Protein AF-A0A5C6B7A4-F1 (afdb_monomer_lite)

Secondary structure (DSSP, 8-state):
-THHHHHS-B--------GGGHHHHHHHHHHHHHHHHHHHHHHHHTT---TTHHHHHHHHHHHHHHHHHHHHHT---HHHHHHHHHHHHHHHHHHHHHHHHHHHSPTT-TT-GGGHHHHHHHHHHH-----TTS--TTTT-TT------PPPPHHHHHHHHHHHHHHHHHHHHHHHHHHHHHHTS-EETTTTEEPEEEEEEE-TTHHHHHHHHHHTT-HHHHHHHHHHTB-S-GGG-EEEEEEE---SSS-GGGS-EEEEEE---SSHHHHHHHTT-S-SSSSEEEPHHHHHHTGGG-HHHHHHHHHH-GGGGGS--TTTGGGTS------S--S---EEEEPPTTTTTSSS-HHHHHHHHHHHHHHHHHHHHHHHHHHHHHHHHHTT--HHHHHHHHHHHHHHHHHHHHHHHHHTTHHHHHHHHHHHHHHHHT-SS-SS-TT-TT-EEEEEE-GGGTTS--S---SEEEEEEEEGGGTEEEEEESSEEEEEEGGGEEEEEEEEEEETTEEEEEEEEEEEEEEETTEEEEEEEEE---SS----HHHHHHHHHHHHHHHHHHHH-

Structure (mmCIF, N/CA/C/O backbone):
data_AF-A0A5C6B7A4-F1
#
_entry.id   AF-A0A5C6B7A4-F1
#
loop_
_atom_site.group_PDB
_atom_site.id
_atom_site.type_symbol
_atom_site.label_atom_id
_atom_site.label_alt_id
_atom_site.label_comp_id
_atom_site.label_asym_id
_atom_site.label_entity_id
_atom_site.label_seq_id
_atom_site.pdbx_PDB_ins_code
_atom_site.Cartn_x
_atom_site.Cartn_y
_atom_site.Cartn_z
_atom_site.occupancy
_atom_site.B_iso_or_equiv
_atom_site.auth_seq_id
_atom_site.auth_comp_id
_atom_site.auth_asym_id
_atom_site.auth_atom_id
_atom_site.pdbx_PDB_model_num
ATOM 1 N N . MET A 1 1 ? -28.820 -23.011 -11.885 1.00 56.06 1 MET A N 1
ATOM 2 C CA . MET A 1 1 ? -28.653 -21.822 -11.008 1.00 56.06 1 MET A CA 1
ATOM 3 C C . MET A 1 1 ? -27.446 -20.957 -11.369 1.00 56.06 1 MET A C 1
ATOM 5 O O . MET A 1 1 ? -27.567 -19.750 -11.242 1.00 56.06 1 MET A O 1
ATOM 9 N N . SER A 1 2 ? -26.333 -21.497 -11.894 1.00 62.22 2 SER A N 1
ATOM 10 C CA . SER A 1 2 ? -25.233 -20.672 -12.444 1.00 62.22 2 SER A CA 1
ATOM 11 C C . SER A 1 2 ? -25.648 -19.728 -13.583 1.00 62.22 2 SER A C 1
ATOM 13 O O . SER A 1 2 ? -24.937 -18.764 -13.862 1.00 62.22 2 SER A O 1
ATOM 15 N N . ASP A 1 3 ? -26.787 -19.996 -14.226 1.00 75.12 3 ASP A N 1
ATOM 16 C CA . ASP A 1 3 ? -27.203 -19.317 -15.455 1.00 75.12 3 ASP A CA 1
ATOM 17 C C . ASP A 1 3 ? -27.791 -17.917 -15.215 1.00 75.12 3 ASP A C 1
ATOM 19 O O . ASP A 1 3 ? -27.624 -17.050 -16.067 1.00 75.12 3 ASP A O 1
ATOM 23 N N . LEU A 1 4 ? -28.365 -17.637 -14.034 1.00 78.94 4 LEU A N 1
ATOM 24 C CA . LEU A 1 4 ? -28.939 -16.315 -13.717 1.00 78.94 4 LEU A CA 1
ATOM 25 C C . LEU A 1 4 ? -27.872 -15.213 -13.597 1.00 78.94 4 LEU A C 1
ATOM 27 O O . LEU A 1 4 ? -28.093 -14.077 -14.002 1.00 78.94 4 LEU A O 1
ATOM 31 N N . LEU A 1 5 ? -26.677 -15.527 -13.084 1.00 77.31 5 LEU A N 1
ATOM 32 C CA . LEU A 1 5 ? -25.551 -14.582 -13.123 1.00 77.31 5 LEU A CA 1
ATOM 33 C C . LEU A 1 5 ? -24.827 -14.548 -14.461 1.00 77.31 5 LEU A C 1
ATOM 35 O O . LEU A 1 5 ? -24.086 -13.598 -14.731 1.00 77.31 5 LEU A O 1
ATOM 39 N N . ALA A 1 6 ? -24.954 -15.607 -15.257 1.00 80.62 6 ALA A N 1
ATOM 40 C CA . ALA A 1 6 ? -24.414 -15.617 -16.605 1.00 80.62 6 ALA A CA 1
ATOM 41 C C . ALA A 1 6 ? -25.237 -14.706 -17.528 1.00 80.62 6 ALA A C 1
ATOM 43 O O . ALA A 1 6 ? -24.660 -14.121 -18.441 1.00 80.62 6 ALA A O 1
ATOM 44 N N . SER A 1 7 ? -26.539 -14.537 -17.257 1.00 86.81 7 SER A N 1
ATOM 45 C CA . SER A 1 7 ? -27.418 -13.626 -17.998 1.00 86.81 7 SER A CA 1
ATOM 46 C C . SER A 1 7 ? -27.309 -12.162 -17.571 1.00 86.81 7 SER A C 1
ATOM 48 O O . SER A 1 7 ? -27.695 -11.288 -18.343 1.00 86.81 7 SER A O 1
ATOM 50 N N . ARG A 1 8 ? -26.786 -11.860 -16.372 1.00 89.94 8 ARG A N 1
ATOM 51 C CA . ARG A 1 8 ? -26.574 -10.466 -15.956 1.00 89.94 8 ARG A CA 1
ATOM 52 C C . ARG A 1 8 ? -25.498 -9.799 -16.802 1.00 89.94 8 ARG A C 1
ATOM 54 O O . ARG A 1 8 ? -24.408 -10.342 -17.005 1.00 89.94 8 ARG A O 1
ATOM 61 N N . GLU A 1 9 ? -25.794 -8.580 -17.237 1.00 93.25 9 GLU A N 1
ATOM 62 C CA . GLU A 1 9 ? -24.850 -7.763 -17.984 1.00 93.25 9 GLU A CA 1
ATOM 63 C C . GLU A 1 9 ? -23.621 -7.460 -17.116 1.00 93.25 9 GLU A C 1
ATOM 65 O O . GLU A 1 9 ? -23.722 -7.021 -15.966 1.00 93.25 9 GLU A O 1
ATOM 70 N N . ARG A 1 10 ? -22.436 -7.724 -17.665 1.00 93.94 10 ARG A N 1
ATOM 71 C CA . ARG A 1 10 ? -21.161 -7.357 -17.047 1.00 93.94 10 ARG A CA 1
ATOM 72 C C . ARG A 1 10 ? -20.566 -6.208 -17.817 1.00 93.94 10 ARG A C 1
ATOM 74 O O . ARG A 1 10 ? -20.638 -6.200 -19.047 1.00 93.94 10 ARG A O 1
ATOM 81 N N . TYR A 1 11 ? -19.904 -5.299 -17.111 1.00 93.88 11 TYR A N 1
ATOM 82 C CA . TYR A 1 11 ? -19.150 -4.264 -17.795 1.00 93.88 11 TYR A CA 1
ATOM 83 C C . TYR A 1 11 ? -18.122 -4.909 -18.729 1.00 93.88 11 TYR A C 1
ATOM 85 O O . TYR A 1 11 ? -17.228 -5.654 -18.315 1.00 93.88 11 TYR A O 1
ATOM 93 N N . ARG A 1 12 ? -18.248 -4.596 -20.014 1.00 92.19 12 ARG A N 1
ATOM 94 C CA . ARG A 1 12 ? -17.248 -4.904 -21.023 1.00 92.19 12 ARG A CA 1
ATOM 95 C C . ARG A 1 12 ? -16.817 -3.572 -21.617 1.00 92.19 12 ARG A C 1
ATOM 97 O O . ARG A 1 12 ? -17.678 -2.853 -22.123 1.00 92.19 12 ARG A O 1
ATOM 104 N N . PRO A 1 13 ? -15.518 -3.220 -21.574 1.00 88.88 13 PRO A N 1
ATOM 105 C CA . PRO A 1 13 ? -15.065 -2.025 -22.262 1.00 88.88 13 PRO A CA 1
ATOM 106 C C . PRO A 1 13 ? -15.467 -2.152 -23.732 1.00 88.88 13 PRO A C 1
ATOM 108 O O . PRO A 1 13 ? -15.144 -3.145 -24.386 1.00 88.88 13 PRO A O 1
ATOM 111 N N . ASP A 1 14 ? -16.189 -1.155 -24.236 1.00 90.69 14 ASP A N 1
ATOM 112 C CA . ASP A 1 14 ? -16.755 -1.156 -25.590 1.00 90.69 14 ASP A CA 1
ATOM 113 C C . ASP A 1 14 ? -15.684 -1.143 -26.695 1.00 90.69 14 ASP A C 1
ATOM 115 O O . ASP A 1 14 ? -15.998 -1.214 -27.883 1.00 90.69 14 ASP A O 1
ATOM 119 N N . GLY A 1 15 ? -14.409 -1.027 -26.310 1.00 89.94 15 GLY A N 1
ATOM 120 C CA . GLY A 1 15 ? -13.274 -0.997 -27.212 1.00 89.94 15 GLY A CA 1
ATOM 121 C C . GLY A 1 15 ? -13.282 0.222 -28.127 1.00 89.94 15 GLY A C 1
ATOM 122 O O . GLY A 1 15 ? -12.551 0.229 -29.112 1.00 89.94 15 GLY A O 1
ATOM 123 N N . LYS A 1 16 ? -14.080 1.258 -27.859 1.00 91.31 16 LYS A N 1
ATOM 124 C CA . LYS A 1 16 ? -14.097 2.460 -28.694 1.00 91.31 16 LYS A CA 1
ATOM 125 C C . LYS A 1 16 ? -13.010 3.430 -28.236 1.00 91.31 16 LYS A C 1
ATOM 127 O O . LYS A 1 16 ? -12.733 3.588 -27.047 1.00 91.31 16 LYS A O 1
ATOM 132 N N . MET A 1 17 ? -12.416 4.116 -29.204 1.00 92.38 17 MET A N 1
ATOM 133 C CA . MET A 1 17 ? -11.424 5.167 -28.998 1.00 92.38 17 MET A CA 1
ATOM 134 C C . MET A 1 17 ? -11.840 6.377 -29.829 1.00 92.38 17 MET A C 1
ATOM 136 O O . MET A 1 17 ? -12.261 6.216 -30.973 1.00 92.38 17 MET A O 1
ATOM 140 N N . LYS A 1 18 ? -11.743 7.581 -29.259 1.00 93.31 18 LYS A N 1
ATOM 141 C CA . LYS A 1 18 ? -12.004 8.816 -30.003 1.00 93.31 18 LYS A CA 1
ATOM 142 C C . LYS A 1 18 ? -10.789 9.121 -30.875 1.00 93.31 18 LYS A C 1
ATOM 144 O O . LYS A 1 18 ? -9.767 9.563 -30.356 1.00 93.31 18 LYS A O 1
ATOM 149 N N . TRP A 1 19 ? -10.896 8.871 -32.178 1.00 94.88 19 TRP A N 1
ATOM 150 C CA . TRP A 1 19 ? -9.800 9.075 -33.133 1.00 94.88 19 TRP A CA 1
ATOM 151 C C . TRP A 1 19 ? -9.256 10.509 -33.123 1.00 94.88 19 TRP A C 1
ATOM 153 O O . TRP A 1 19 ? -8.051 10.696 -33.217 1.00 94.88 19 TRP A O 1
ATOM 163 N N . GLU A 1 20 ? -10.111 11.501 -32.870 1.00 96.19 20 GLU A N 1
ATOM 164 C CA . GLU A 1 20 ? -9.734 12.916 -32.714 1.00 96.19 20 GLU A CA 1
ATOM 165 C C . GLU A 1 20 ? -8.699 13.164 -31.604 1.00 96.19 20 GLU A C 1
ATOM 167 O O . GLU A 1 20 ? -7.892 14.083 -31.696 1.00 96.19 20 GLU A O 1
ATOM 172 N N . ARG A 1 21 ? -8.693 12.342 -30.545 1.00 94.75 21 ARG A N 1
ATOM 173 C CA . ARG A 1 21 ? -7.763 12.477 -29.409 1.00 94.75 21 ARG A CA 1
ATOM 174 C C . ARG A 1 21 ? -6.555 11.552 -29.511 1.00 94.75 21 ARG A C 1
ATOM 176 O O . ARG A 1 21 ? -5.689 11.583 -28.638 1.00 94.75 21 ARG A O 1
ATOM 183 N N . LEU A 1 22 ? -6.485 10.727 -30.556 1.00 95.81 22 LEU A N 1
ATOM 184 C CA . LEU A 1 22 ? -5.361 9.824 -30.770 1.00 95.81 22 LEU A CA 1
ATOM 185 C C . LEU A 1 22 ? -4.035 10.577 -30.984 1.00 95.81 22 LEU A C 1
ATOM 187 O O . LEU A 1 22 ? -3.057 10.168 -30.359 1.00 95.81 22 LEU A O 1
ATOM 191 N N . PRO A 1 23 ? -3.969 11.678 -31.765 1.00 96.69 23 PRO A N 1
ATOM 192 C CA . PRO A 1 23 ? -2.733 12.447 -31.904 1.00 96.69 23 PRO A CA 1
ATOM 193 C C . PRO A 1 23 ? -2.223 12.993 -30.568 1.00 96.69 23 PRO A C 1
ATOM 195 O O . PRO A 1 23 ? -1.026 12.941 -30.314 1.00 96.69 23 PRO A O 1
ATOM 198 N N . LEU A 1 24 ? -3.121 13.437 -29.680 1.00 94.94 24 LEU A N 1
ATOM 199 C CA . LEU A 1 24 ? -2.755 13.903 -28.339 1.00 94.94 24 LEU A CA 1
ATOM 200 C C . LEU A 1 24 ? -2.194 12.764 -27.476 1.00 94.94 24 LEU A C 1
ATOM 202 O O . LEU A 1 24 ? -1.185 12.946 -26.802 1.00 94.94 24 LEU A O 1
ATOM 206 N N . LEU A 1 25 ? -2.822 11.584 -27.509 1.00 96.19 25 LEU A N 1
ATOM 207 C CA . LEU A 1 25 ? -2.341 10.411 -26.778 1.00 96.19 25 LEU A CA 1
ATOM 208 C C . LEU A 1 25 ? -0.964 9.961 -27.287 1.00 96.19 25 LEU A C 1
ATOM 210 O O . LEU A 1 25 ? -0.039 9.812 -26.492 1.00 96.19 25 LEU A O 1
ATOM 214 N N . LEU A 1 26 ? -0.817 9.759 -28.600 1.00 97.50 26 LEU A N 1
ATOM 215 C CA . LEU A 1 26 ? 0.434 9.295 -29.203 1.00 97.50 26 LEU A CA 1
ATOM 216 C C . LEU A 1 26 ? 1.535 10.349 -29.084 1.00 97.50 26 LEU A C 1
ATOM 218 O O . LEU A 1 26 ? 2.596 10.050 -28.550 1.00 97.50 26 LEU A O 1
ATOM 222 N N . GLY A 1 27 ? 1.266 11.583 -29.509 1.00 95.50 27 GLY A N 1
ATOM 223 C CA . GLY A 1 27 ? 2.224 12.684 -29.454 1.00 95.50 27 GLY A CA 1
ATOM 224 C C . GLY A 1 27 ? 2.625 13.033 -28.024 1.00 95.50 27 GLY A C 1
ATOM 225 O O . GLY A 1 27 ? 3.812 13.123 -27.733 1.00 95.50 27 GLY A O 1
ATOM 226 N N . GLY A 1 28 ? 1.662 13.145 -27.104 1.00 91.62 28 GLY A N 1
ATOM 227 C CA . GLY A 1 28 ? 1.941 13.433 -25.696 1.00 91.62 28 GLY A CA 1
ATOM 228 C C . GLY A 1 28 ? 2.752 12.331 -25.015 1.00 91.62 28 GLY A C 1
ATOM 229 O O . GLY A 1 28 ? 3.693 12.625 -24.282 1.00 91.62 28 GLY A O 1
ATOM 230 N N . SER A 1 29 ? 2.434 11.060 -25.285 1.00 96.75 29 SER A N 1
ATOM 231 C CA . SER A 1 29 ? 3.182 9.935 -24.710 1.00 96.75 29 SER A CA 1
ATOM 232 C C . SER A 1 29 ? 4.594 9.811 -25.288 1.00 96.75 29 SER A C 1
ATOM 234 O O . SER A 1 29 ? 5.532 9.560 -24.533 1.00 96.75 29 SER A O 1
ATOM 236 N N . LEU A 1 30 ? 4.763 10.069 -26.589 1.00 97.56 30 LEU A N 1
ATOM 237 C CA . LEU A 1 30 ? 6.064 10.082 -27.254 1.00 97.56 30 LEU A CA 1
ATOM 238 C C . LEU A 1 30 ? 6.947 11.219 -26.738 1.00 97.56 30 LEU A C 1
ATOM 240 O O . LEU A 1 30 ? 8.101 10.982 -26.390 1.00 97.56 30 LEU A O 1
ATOM 244 N N . LEU A 1 31 ? 6.402 12.434 -26.632 1.00 91.06 31 LEU A N 1
ATOM 245 C CA . LEU A 1 31 ? 7.114 13.581 -26.065 1.00 91.06 31 LEU A CA 1
ATOM 246 C C . LEU A 1 31 ? 7.538 13.316 -24.618 1.00 91.06 31 LEU A C 1
ATOM 248 O O . LEU A 1 31 ? 8.674 13.610 -24.259 1.00 91.06 31 LEU A O 1
ATOM 252 N N . ALA A 1 32 ? 6.665 12.715 -23.805 1.00 90.56 32 ALA A N 1
ATOM 253 C CA . ALA A 1 32 ? 7.002 12.337 -22.436 1.00 90.56 32 ALA A CA 1
ATOM 254 C C . ALA A 1 32 ? 8.118 11.282 -22.382 1.00 90.56 32 ALA A C 1
ATOM 256 O O . ALA A 1 32 ? 9.040 11.419 -21.583 1.00 90.56 32 ALA A O 1
ATOM 257 N N . ALA A 1 33 ? 8.071 10.261 -23.243 1.00 96.50 33 ALA A N 1
ATOM 258 C CA . ALA A 1 33 ? 9.109 9.236 -23.321 1.00 96.50 33 ALA A CA 1
ATOM 259 C C . ALA A 1 33 ? 10.469 9.818 -23.743 1.00 96.50 33 ALA A C 1
ATOM 261 O O . ALA A 1 33 ? 11.478 9.532 -23.101 1.00 96.50 33 ALA A O 1
ATOM 262 N N . ILE A 1 34 ? 10.495 10.669 -24.776 1.00 95.81 34 ILE A N 1
ATOM 263 C CA . ILE A 1 34 ? 11.714 11.341 -25.257 1.00 95.81 34 ILE A CA 1
ATOM 264 C C . ILE A 1 34 ? 12.260 12.306 -24.198 1.00 95.81 34 ILE A C 1
ATOM 266 O O . ILE A 1 34 ? 13.453 12.284 -23.906 1.00 95.81 34 ILE A O 1
ATOM 270 N N . GLY A 1 35 ? 11.401 13.132 -23.596 1.00 87.69 35 GLY A N 1
ATOM 271 C CA . GLY A 1 35 ? 11.805 14.073 -22.551 1.00 87.69 35 GLY A CA 1
ATOM 272 C C . GLY A 1 35 ? 12.377 13.361 -21.327 1.00 87.69 35 GLY A C 1
ATOM 273 O O . GLY A 1 35 ? 13.398 13.778 -20.787 1.00 87.69 35 GLY A O 1
ATOM 274 N N . LEU A 1 36 ? 11.771 12.241 -20.929 1.00 91.12 36 LEU A N 1
ATOM 275 C CA . LEU A 1 36 ? 12.267 11.421 -19.830 1.00 91.12 36 LEU A CA 1
ATOM 276 C C . LEU A 1 36 ? 13.604 10.751 -20.172 1.00 91.12 36 LEU A C 1
ATOM 278 O O . LEU A 1 36 ? 14.511 10.772 -19.346 1.00 91.12 36 LEU A O 1
ATOM 282 N N . ALA A 1 37 ? 13.755 10.217 -21.388 1.00 96.62 37 ALA A N 1
ATOM 283 C CA . ALA A 1 37 ? 15.025 9.680 -21.876 1.00 96.62 37 ALA A CA 1
ATOM 284 C C . ALA A 1 37 ? 16.155 10.720 -21.815 1.00 96.62 37 ALA A C 1
ATOM 286 O O . ALA A 1 37 ? 17.249 10.416 -21.339 1.00 96.62 37 ALA A O 1
ATOM 287 N N . TRP A 1 38 ? 15.876 11.953 -22.246 1.00 94.12 38 TRP A N 1
ATOM 288 C CA . TRP A 1 38 ? 16.828 13.061 -22.195 1.00 94.12 38 TRP A CA 1
ATOM 289 C C . TRP A 1 38 ? 17.207 13.435 -20.754 1.00 94.12 38 TRP A C 1
ATOM 291 O O . TRP A 1 38 ? 18.393 13.506 -20.435 1.00 94.12 38 TRP A O 1
ATOM 301 N N . LEU A 1 39 ? 16.222 13.597 -19.861 1.00 84.44 39 LEU A N 1
ATOM 302 C CA . LEU A 1 39 ? 16.462 13.902 -18.442 1.00 84.44 39 LEU A CA 1
ATOM 303 C C . LEU A 1 39 ? 17.297 12.825 -17.745 1.00 84.44 39 LEU A C 1
ATOM 305 O O . LEU A 1 39 ? 18.132 13.126 -16.897 1.00 84.44 39 LEU A O 1
ATOM 309 N N . LEU A 1 40 ? 17.077 11.562 -18.095 1.00 92.94 40 LEU A N 1
ATOM 310 C CA . LEU A 1 40 ? 17.823 10.442 -17.537 1.00 92.94 40 LEU A CA 1
ATOM 311 C C . LEU A 1 40 ? 19.241 10.353 -18.071 1.00 92.94 40 LEU A C 1
ATOM 313 O O . LEU A 1 40 ? 20.138 10.020 -17.304 1.00 92.94 40 LEU A O 1
ATOM 317 N N . ASN A 1 41 ? 19.450 10.663 -19.350 1.00 95.12 41 ASN A N 1
ATOM 318 C CA . ASN A 1 41 ? 20.796 10.805 -19.886 1.00 95.12 41 ASN A CA 1
ATOM 319 C C . ASN A 1 41 ? 21.541 11.942 -19.172 1.00 95.12 41 ASN A C 1
ATOM 321 O O . ASN A 1 41 ? 22.674 11.754 -18.751 1.00 95.12 41 ASN A O 1
ATOM 325 N N . LEU A 1 42 ? 20.882 13.080 -18.935 1.00 86.44 42 LEU A N 1
ATOM 326 C CA . LEU A 1 42 ? 21.459 14.173 -18.152 1.00 86.44 42 LEU A CA 1
ATOM 327 C C . LEU A 1 42 ? 21.788 13.734 -16.715 1.00 86.44 42 LEU A C 1
ATOM 329 O O . LEU A 1 42 ? 22.861 14.042 -16.201 1.00 86.44 42 LEU A O 1
ATOM 333 N N . ALA A 1 43 ? 20.897 12.982 -16.062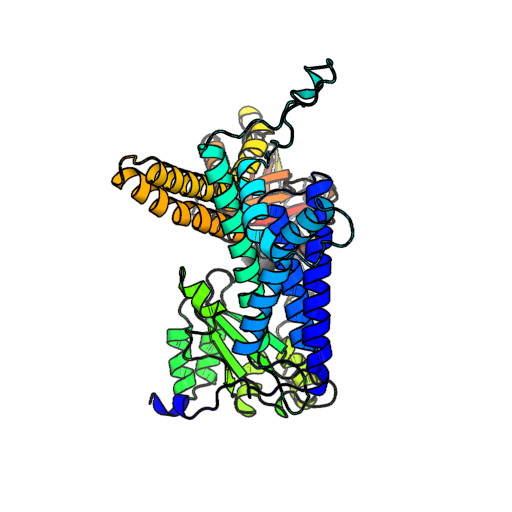 1.00 84.00 43 ALA A N 1
ATOM 334 C CA . ALA A 1 43 ? 21.160 12.418 -14.738 1.00 84.00 43 ALA A CA 1
ATOM 335 C C . ALA A 1 43 ? 22.353 11.446 -14.754 1.00 84.00 43 ALA A C 1
ATOM 337 O O . ALA A 1 43 ? 23.127 11.409 -13.803 1.00 84.00 43 ALA A O 1
ATOM 338 N N . LEU A 1 44 ? 22.521 10.681 -15.836 1.00 89.69 44 LEU A N 1
ATOM 339 C CA . LEU A 1 44 ? 23.654 9.780 -16.041 1.00 89.69 44 LEU A CA 1
ATOM 340 C C . LEU A 1 44 ? 24.967 10.547 -16.220 1.00 89.69 44 LEU A C 1
ATOM 342 O O . LEU A 1 44 ? 25.949 10.219 -15.564 1.00 89.69 44 LEU A O 1
ATOM 346 N N . GLU A 1 45 ? 24.974 11.598 -17.037 1.00 86.19 45 GLU A N 1
ATOM 347 C CA . GLU A 1 45 ? 26.149 12.448 -17.279 1.00 86.19 45 GLU A CA 1
ATOM 348 C C . GLU A 1 45 ? 26.575 13.254 -16.050 1.00 86.19 45 GLU A C 1
ATOM 350 O O . GLU A 1 45 ? 27.758 13.515 -15.853 1.00 86.19 45 GLU A O 1
ATOM 355 N N . THR A 1 46 ? 25.620 13.632 -15.203 1.00 78.69 46 THR A N 1
ATOM 356 C CA . THR A 1 46 ? 25.874 14.408 -13.979 1.00 78.69 46 THR A CA 1
ATOM 357 C C . THR A 1 46 ? 26.149 13.538 -12.749 1.00 78.69 46 THR A C 1
ATOM 359 O O . THR A 1 46 ? 26.339 14.079 -11.662 1.00 78.69 46 THR A O 1
ATOM 362 N N . GLY A 1 47 ? 26.160 12.207 -12.888 1.00 80.88 47 GLY A N 1
ATOM 363 C CA . GLY A 1 47 ? 26.420 11.276 -11.781 1.00 80.88 47 GLY A CA 1
ATOM 364 C C . GLY A 1 47 ? 25.249 11.079 -10.804 1.00 80.88 47 GLY A C 1
ATOM 365 O O . GLY A 1 47 ? 25.413 10.458 -9.758 1.00 80.88 47 GLY A O 1
ATOM 366 N N . TRP A 1 48 ? 24.047 11.560 -11.135 1.00 77.81 48 TRP A N 1
ATOM 367 C CA . TRP A 1 48 ? 22.821 11.420 -10.329 1.00 77.81 48 TRP A CA 1
ATOM 368 C C . TRP A 1 48 ? 21.989 10.175 -10.685 1.00 77.81 48 TRP A C 1
ATOM 370 O O . TRP A 1 48 ? 20.821 10.041 -10.302 1.00 77.81 48 TRP A O 1
ATOM 380 N N . TYR A 1 49 ? 22.559 9.247 -11.451 1.00 84.81 49 TYR A N 1
ATOM 381 C CA . TYR A 1 49 ? 21.863 8.051 -11.909 1.00 84.81 49 TYR A CA 1
ATOM 382 C C . TYR A 1 49 ? 22.047 6.881 -10.938 1.00 84.81 49 TYR A C 1
ATOM 384 O O . TYR A 1 49 ? 22.933 6.042 -11.084 1.00 84.81 49 TYR A O 1
ATOM 392 N N . TYR A 1 50 ? 21.171 6.809 -9.937 1.00 82.38 50 TYR A N 1
ATOM 393 C CA . TYR A 1 50 ? 21.207 5.779 -8.905 1.00 82.38 50 TYR A CA 1
ATOM 394 C C . TYR A 1 50 ? 20.476 4.511 -9.345 1.00 82.38 50 TYR A C 1
ATOM 396 O O . TYR A 1 50 ? 19.246 4.467 -9.419 1.00 82.38 50 TYR A O 1
ATOM 404 N N . LEU A 1 51 ? 21.222 3.440 -9.597 1.00 81.50 51 LEU A N 1
ATOM 405 C CA . LEU A 1 51 ? 20.650 2.128 -9.894 1.00 81.50 51 LEU A CA 1
ATOM 406 C C . LEU A 1 51 ? 20.201 1.424 -8.596 1.00 81.50 51 LEU A C 1
ATOM 408 O O . LEU A 1 51 ? 20.959 1.412 -7.628 1.00 81.50 51 LEU A O 1
ATOM 412 N N . PRO A 1 52 ? 18.996 0.817 -8.533 1.00 81.06 52 PRO A N 1
ATOM 413 C CA . PRO A 1 52 ? 17.925 0.777 -9.542 1.00 81.06 52 PRO A CA 1
ATOM 414 C C . PRO A 1 52 ? 16.850 1.878 -9.375 1.00 81.06 52 PRO A C 1
ATOM 416 O O . PRO A 1 52 ? 15.823 1.851 -10.056 1.00 81.06 52 PRO A O 1
ATOM 419 N N . PHE A 1 53 ? 17.035 2.823 -8.450 1.00 80.75 53 PHE A N 1
ATOM 420 C CA . PHE A 1 53 ? 16.007 3.789 -8.044 1.00 80.75 53 PHE A CA 1
ATOM 421 C C . PHE A 1 53 ? 15.620 4.789 -9.138 1.00 80.75 53 PHE A C 1
ATOM 423 O O . PHE A 1 53 ? 14.430 5.011 -9.360 1.00 80.75 53 PHE A O 1
ATOM 430 N N . THR A 1 54 ? 16.591 5.363 -9.847 1.00 85.62 54 THR A N 1
ATOM 431 C CA . THR A 1 54 ? 16.350 6.348 -10.910 1.00 85.62 54 THR A CA 1
ATOM 432 C C . THR A 1 54 ? 15.491 5.761 -12.048 1.00 85.62 54 THR A C 1
ATOM 434 O O . THR A 1 54 ? 14.449 6.350 -12.354 1.00 85.62 54 THR A O 1
ATOM 437 N N . PRO A 1 55 ? 15.807 4.573 -12.618 1.00 88.00 55 PRO A N 1
ATOM 438 C CA . PRO A 1 55 ? 14.917 3.865 -13.543 1.00 88.00 55 PRO A CA 1
ATOM 439 C C . PRO A 1 55 ? 13.504 3.628 -13.005 1.00 88.00 55 PRO A C 1
ATOM 441 O O . PRO A 1 55 ? 12.531 3.800 -13.736 1.00 88.00 55 PRO A O 1
ATOM 444 N N . LEU A 1 56 ? 13.378 3.230 -11.736 1.00 86.38 56 LEU A N 1
ATOM 445 C CA . LEU A 1 56 ? 12.088 2.921 -11.123 1.00 86.38 56 LEU A CA 1
ATOM 446 C C . LEU A 1 56 ? 11.201 4.166 -11.003 1.00 86.38 56 LEU A C 1
ATOM 448 O O . LEU A 1 56 ? 10.028 4.126 -11.373 1.00 86.38 56 LEU A O 1
ATOM 452 N N . ILE A 1 57 ? 11.759 5.278 -10.518 1.00 81.50 57 ILE A N 1
ATOM 453 C CA . ILE A 1 57 ? 11.048 6.559 -10.405 1.00 81.50 57 ILE A CA 1
ATOM 454 C C . ILE A 1 57 ? 10.591 7.019 -11.788 1.00 81.50 57 ILE A C 1
ATOM 456 O O . ILE A 1 57 ? 9.427 7.367 -11.977 1.00 81.50 57 ILE A O 1
ATOM 460 N N . ALA A 1 58 ? 11.478 6.961 -12.775 1.00 88.56 58 ALA A N 1
ATOM 461 C CA . ALA A 1 58 ? 11.155 7.350 -14.136 1.00 88.56 58 ALA A CA 1
ATOM 462 C C . ALA A 1 58 ? 10.079 6.448 -14.773 1.00 88.56 58 ALA A C 1
ATOM 464 O O . ALA A 1 58 ? 9.139 6.958 -15.386 1.00 88.56 58 ALA A O 1
ATOM 465 N N . ALA A 1 59 ? 10.124 5.131 -14.551 1.00 91.44 59 ALA A N 1
ATOM 466 C CA . ALA A 1 59 ? 9.066 4.217 -14.981 1.00 91.44 59 ALA A CA 1
ATOM 467 C C . ALA A 1 59 ? 7.697 4.572 -14.365 1.00 91.44 59 ALA A C 1
ATOM 469 O O . ALA A 1 59 ? 6.676 4.532 -15.058 1.00 91.44 59 ALA A O 1
ATOM 470 N N . LEU A 1 60 ? 7.660 4.964 -13.085 1.00 85.06 60 LEU A N 1
ATOM 471 C CA . LEU A 1 60 ? 6.440 5.422 -12.410 1.00 85.06 60 LEU A CA 1
ATOM 472 C C . LEU A 1 60 ? 5.927 6.752 -12.977 1.00 85.06 60 LEU A C 1
ATOM 474 O O . LEU A 1 60 ? 4.726 6.881 -13.217 1.00 85.06 60 LEU A O 1
ATOM 478 N N . VAL A 1 61 ? 6.818 7.713 -13.242 1.00 83.44 61 VAL A N 1
ATOM 479 C CA . VAL A 1 61 ? 6.468 9.002 -13.864 1.00 83.44 61 VAL A CA 1
ATOM 480 C C . VAL A 1 61 ? 5.852 8.780 -15.245 1.00 83.44 61 VAL A C 1
ATOM 482 O O . VAL A 1 61 ? 4.750 9.265 -15.510 1.00 83.44 61 VAL A O 1
ATOM 485 N N . LEU A 1 62 ? 6.502 7.984 -16.101 1.00 93.56 62 LEU A N 1
ATOM 486 C CA . LEU A 1 62 ? 5.980 7.655 -17.429 1.00 93.56 62 LEU A CA 1
ATOM 487 C C . LEU A 1 62 ? 4.622 6.949 -17.344 1.00 93.56 62 LEU A C 1
ATOM 489 O O . LEU A 1 62 ? 3.690 7.302 -18.068 1.00 93.56 62 LEU A O 1
ATOM 493 N N . SER A 1 63 ? 4.482 5.994 -16.421 1.00 92.56 63 SER A N 1
ATOM 494 C CA . SER A 1 63 ? 3.215 5.303 -16.162 1.00 92.56 63 SER A CA 1
ATOM 495 C C . SER A 1 63 ? 2.105 6.278 -15.760 1.00 92.56 63 SER A C 1
ATOM 497 O O . SER A 1 63 ? 0.985 6.169 -16.259 1.00 92.56 63 SER A O 1
ATOM 499 N N . GLY A 1 64 ? 2.406 7.256 -14.900 1.00 81.88 64 GLY A N 1
ATOM 500 C CA . GLY A 1 64 ? 1.473 8.309 -14.494 1.00 81.88 64 GLY A CA 1
ATOM 501 C C . GLY A 1 64 ? 1.013 9.174 -15.669 1.00 81.88 64 GLY A C 1
ATOM 502 O O . GLY A 1 64 ? -0.190 9.382 -15.846 1.00 81.88 64 GLY A O 1
ATOM 503 N N . VAL A 1 65 ? 1.946 9.604 -16.527 1.00 86.94 65 VAL A N 1
ATOM 504 C CA . VAL A 1 65 ? 1.628 10.366 -17.747 1.00 86.94 65 VAL A CA 1
ATOM 505 C C . VAL A 1 65 ? 0.753 9.546 -18.696 1.00 86.94 65 VAL A C 1
ATOM 507 O O . VAL A 1 65 ? -0.257 10.045 -19.192 1.00 86.94 65 VAL A O 1
ATOM 510 N N . LEU A 1 66 ? 1.078 8.270 -18.913 1.00 94.00 66 LEU A N 1
ATOM 511 C CA . LEU A 1 66 ? 0.269 7.374 -19.743 1.00 94.00 66 LEU A CA 1
ATOM 512 C C . LEU A 1 66 ? -1.146 7.210 -19.185 1.00 94.00 66 LEU A C 1
ATOM 514 O O . LEU A 1 66 ? -2.114 7.321 -19.934 1.00 94.00 66 LEU A O 1
ATOM 518 N N . VAL A 1 67 ? -1.287 6.993 -17.876 1.00 92.38 67 VAL A N 1
ATOM 519 C CA . VAL A 1 67 ? -2.588 6.899 -17.196 1.00 92.38 67 VAL A CA 1
ATOM 520 C C . VAL A 1 67 ? -3.417 8.164 -17.414 1.00 92.38 67 VAL A C 1
ATOM 522 O O . VAL A 1 67 ? -4.601 8.068 -17.752 1.00 92.38 67 VAL A O 1
ATOM 525 N N . PHE A 1 68 ? -2.797 9.334 -17.266 1.00 89.81 68 PHE A N 1
ATOM 526 C CA . PHE A 1 68 ? -3.437 10.624 -17.495 1.00 89.81 68 PHE A CA 1
ATOM 527 C C . PHE A 1 68 ? -3.882 10.795 -18.955 1.00 89.81 68 PHE A C 1
ATOM 529 O O . PHE A 1 68 ? -5.048 11.097 -19.219 1.00 89.81 68 PHE A O 1
ATOM 536 N N . LEU A 1 69 ? -3.003 10.521 -19.922 1.00 91.69 69 LEU A N 1
ATOM 537 C CA . LEU A 1 69 ? -3.323 10.646 -21.346 1.00 91.69 69 LEU A CA 1
ATOM 538 C C . LEU A 1 69 ? -4.381 9.631 -21.798 1.00 91.69 69 LEU A C 1
ATOM 540 O O . LEU A 1 69 ? -5.262 9.968 -22.588 1.00 91.69 69 LEU A O 1
ATOM 544 N N . ILE A 1 70 ? -4.357 8.400 -21.282 1.00 94.56 70 ILE A N 1
ATOM 545 C CA . ILE A 1 70 ? -5.395 7.382 -21.523 1.00 94.56 70 ILE A CA 1
ATOM 546 C C . ILE A 1 70 ? -6.739 7.854 -20.971 1.00 94.56 70 ILE A C 1
ATOM 548 O O . ILE A 1 70 ? -7.771 7.714 -21.632 1.00 94.56 70 ILE A O 1
ATOM 552 N N . GLN A 1 71 ? -6.730 8.446 -19.776 1.00 93.31 71 GLN A N 1
ATOM 553 C CA . GLN A 1 71 ? -7.921 9.017 -19.166 1.00 93.31 71 GLN A CA 1
ATOM 554 C C . GLN A 1 71 ? -8.498 10.154 -20.010 1.00 93.31 71 GLN A C 1
ATOM 556 O O . GLN A 1 71 ? -9.702 10.138 -20.279 1.00 93.31 71 GLN A O 1
ATOM 561 N N . TRP A 1 72 ? -7.654 11.089 -20.449 1.00 93.00 72 TRP A N 1
ATOM 562 C CA . TRP A 1 72 ? -8.059 12.273 -21.204 1.00 93.00 72 TRP A CA 1
ATOM 563 C C . TRP A 1 72 ? -8.482 11.949 -22.643 1.00 93.00 72 TRP A C 1
ATOM 565 O O . TRP A 1 72 ? -9.480 12.467 -23.143 1.00 93.00 72 TRP A O 1
ATOM 575 N N . SER A 1 73 ? -7.791 11.026 -23.310 1.00 95.19 73 SER A N 1
ATOM 576 C CA . SER A 1 73 ? -8.172 10.536 -24.644 1.00 95.19 73 SER A CA 1
ATOM 577 C C . SER A 1 73 ? -9.395 9.610 -24.627 1.00 95.19 73 SER A C 1
ATOM 579 O O . SER A 1 73 ? -9.968 9.330 -25.681 1.00 95.19 73 SER A O 1
ATOM 581 N N . HIS A 1 74 ? -9.820 9.162 -23.440 1.00 95.25 74 HIS A N 1
ATOM 582 C CA . HIS A 1 74 ? -10.830 8.120 -23.244 1.00 95.25 74 HIS A CA 1
ATOM 583 C C . HIS A 1 74 ? -10.494 6.831 -24.008 1.00 95.25 74 HIS A C 1
ATOM 585 O O . HIS A 1 74 ? -11.358 6.216 -24.641 1.00 95.25 74 HIS A O 1
ATOM 591 N N . CYS A 1 75 ? -9.224 6.421 -23.978 1.00 95.69 75 CYS A N 1
ATOM 592 C CA . CYS A 1 75 ? -8.804 5.165 -24.579 1.00 95.69 75 CYS A CA 1
ATOM 593 C C . CYS A 1 75 ? -9.334 3.982 -23.753 1.00 95.69 75 CYS A C 1
ATOM 595 O O . CYS A 1 75 ? -8.902 3.741 -22.626 1.00 95.69 75 CYS A O 1
ATOM 597 N N . ARG A 1 76 ? -10.280 3.234 -24.333 1.00 94.81 76 ARG A N 1
ATOM 598 C CA . ARG A 1 76 ? -10.945 2.073 -23.709 1.00 94.81 76 ARG A CA 1
ATOM 599 C C . ARG A 1 76 ? -10.585 0.752 -24.382 1.00 94.81 76 ARG A C 1
ATOM 601 O O . ARG A 1 76 ? -11.308 -0.228 -24.252 1.00 94.81 76 ARG A O 1
ATOM 608 N N . LYS A 1 77 ? -9.476 0.717 -25.129 1.00 96.00 77 LYS A N 1
ATOM 609 C CA . LYS A 1 77 ? -8.898 -0.502 -25.715 1.00 96.00 77 LYS A CA 1
ATOM 610 C C . LYS A 1 77 ? -7.709 -0.953 -24.854 1.00 96.00 77 LYS A C 1
ATOM 612 O O . LYS A 1 77 ? -6.607 -0.451 -25.069 1.00 96.00 77 LYS A O 1
ATOM 617 N N . PRO A 1 78 ? -7.874 -1.906 -23.914 1.00 93.94 78 PRO A N 1
ATOM 618 C CA . PRO A 1 78 ? -6.812 -2.267 -22.971 1.00 93.94 78 PRO A CA 1
ATOM 619 C C . PRO A 1 78 ? -5.550 -2.794 -23.643 1.00 93.94 78 PRO A C 1
ATOM 621 O O . PRO A 1 78 ? -4.451 -2.447 -23.234 1.00 93.94 78 PRO A O 1
ATOM 624 N N . ILE A 1 79 ? -5.706 -3.600 -24.697 1.00 95.31 79 ILE A N 1
ATOM 625 C CA . ILE A 1 79 ? -4.579 -4.165 -25.452 1.00 95.31 79 ILE A CA 1
ATOM 626 C C . ILE A 1 79 ? -3.784 -3.052 -26.140 1.00 95.31 79 ILE A C 1
ATOM 628 O O . ILE A 1 79 ? -2.560 -3.043 -26.075 1.00 95.31 79 ILE A O 1
ATOM 632 N N . PHE A 1 80 ? -4.473 -2.080 -26.745 1.00 96.56 80 PHE A N 1
ATOM 633 C CA . PHE A 1 80 ? -3.820 -0.930 -27.369 1.00 96.56 80 PHE A CA 1
ATOM 634 C C . PHE A 1 80 ? -3.092 -0.065 -26.333 1.00 96.56 80 PHE A C 1
ATOM 636 O O . PHE A 1 80 ? -1.946 0.305 -26.552 1.00 96.56 80 PHE A O 1
ATOM 643 N N . ALA A 1 81 ? -3.717 0.205 -25.183 1.00 96.25 81 ALA A N 1
ATOM 644 C CA . ALA A 1 81 ? -3.082 0.939 -24.091 1.00 96.25 81 ALA A CA 1
ATOM 645 C C . ALA A 1 81 ? -1.839 0.213 -23.540 1.00 96.25 81 ALA A C 1
ATOM 647 O O . ALA A 1 81 ? -0.810 0.846 -23.326 1.00 96.25 81 ALA A O 1
ATOM 648 N N . ALA A 1 82 ? -1.910 -1.111 -23.367 1.00 95.94 82 ALA A N 1
ATOM 649 C CA . ALA A 1 82 ? -0.779 -1.943 -22.953 1.00 95.94 82 ALA A CA 1
ATOM 650 C C . ALA A 1 82 ? 0.380 -1.865 -23.954 1.00 95.94 82 ALA A C 1
ATOM 652 O O . ALA A 1 82 ? 1.527 -1.652 -23.568 1.00 95.94 82 ALA A O 1
ATOM 653 N N . PHE A 1 83 ? 0.062 -2.013 -25.243 1.00 97.44 83 PHE A N 1
ATOM 654 C CA . PHE A 1 83 ? 1.034 -1.936 -26.327 1.00 97.44 83 PHE A CA 1
ATOM 655 C C . PHE A 1 83 ? 1.682 -0.552 -26.402 1.00 97.44 83 PHE A C 1
ATOM 657 O O . PHE A 1 83 ? 2.899 -0.454 -26.507 1.00 97.44 83 PHE A O 1
ATOM 664 N N . LEU A 1 84 ? 0.890 0.515 -26.266 1.00 97.50 84 LEU A N 1
ATOM 665 C CA . LEU A 1 84 ? 1.408 1.876 -26.193 1.00 97.50 84 LEU A CA 1
ATOM 666 C C . LEU A 1 84 ? 2.364 2.044 -25.006 1.00 97.50 84 LEU A C 1
ATOM 668 O O . LEU A 1 84 ? 3.459 2.565 -25.185 1.00 97.50 84 LEU A O 1
ATOM 672 N N . GLY A 1 85 ? 1.987 1.560 -23.818 1.00 97.25 85 GLY A N 1
ATOM 673 C CA . GLY A 1 85 ? 2.853 1.587 -22.638 1.00 97.25 85 GLY A CA 1
ATOM 674 C C . GLY A 1 85 ? 4.174 0.847 -22.857 1.00 97.25 85 GLY A C 1
ATOM 675 O O . GLY A 1 85 ? 5.228 1.376 -22.514 1.00 97.25 85 GLY A O 1
ATOM 676 N N . LEU A 1 86 ? 4.133 -0.323 -23.502 1.00 97.44 86 LEU A N 1
ATOM 677 C CA . LEU A 1 86 ? 5.326 -1.078 -23.890 1.00 97.44 86 LEU A CA 1
ATOM 678 C C . LEU A 1 86 ? 6.217 -0.274 -24.844 1.00 97.44 86 LEU A C 1
ATOM 680 O O . LEU A 1 86 ? 7.391 -0.073 -24.546 1.00 97.44 86 LEU A O 1
ATOM 684 N N . VAL A 1 87 ? 5.669 0.242 -25.947 1.00 98.19 87 VAL A N 1
ATOM 685 C CA . VAL A 1 87 ? 6.450 0.995 -26.942 1.00 98.19 87 VAL A CA 1
ATOM 686 C C . VAL A 1 87 ? 7.067 2.250 -26.323 1.00 98.19 87 VAL A C 1
ATOM 688 O O . VAL A 1 87 ? 8.261 2.483 -26.486 1.00 98.19 87 VAL A O 1
ATOM 691 N N . MET A 1 88 ? 6.297 3.027 -25.558 1.00 98.25 88 MET A N 1
ATOM 692 C CA . MET A 1 88 ? 6.797 4.256 -24.929 1.00 98.25 88 MET A CA 1
ATOM 693 C C . MET A 1 88 ? 7.865 3.977 -23.874 1.00 98.25 88 MET A C 1
ATOM 695 O O . MET A 1 88 ? 8.838 4.717 -23.779 1.00 98.25 88 MET A O 1
ATOM 699 N N . SER A 1 89 ? 7.730 2.886 -23.119 1.00 97.56 89 SER A N 1
ATOM 700 C CA . SER A 1 89 ? 8.748 2.476 -22.151 1.00 97.56 89 SER A CA 1
ATOM 701 C C . SER A 1 89 ? 10.060 2.039 -22.812 1.00 97.56 89 SER A C 1
ATOM 703 O O . SER A 1 89 ? 11.128 2.379 -22.311 1.00 97.56 89 SER A O 1
ATOM 705 N N . LEU A 1 90 ? 9.993 1.367 -23.970 1.00 97.62 90 LEU A N 1
ATOM 706 C CA . LEU A 1 90 ? 11.173 1.011 -24.762 1.00 97.62 90 LEU A CA 1
ATOM 707 C C . LEU A 1 90 ? 11.853 2.253 -25.336 1.00 97.62 90 LEU A C 1
ATOM 709 O O . LEU A 1 90 ? 13.072 2.357 -25.258 1.00 97.62 90 LEU A O 1
ATOM 713 N N . ILE A 1 91 ? 11.076 3.206 -25.860 1.00 97.94 91 ILE A N 1
ATOM 714 C CA . ILE A 1 91 ? 11.603 4.486 -26.351 1.00 97.94 91 ILE A CA 1
ATOM 715 C C . ILE A 1 91 ? 12.279 5.257 -25.217 1.00 97.94 91 ILE A C 1
ATOM 717 O O . ILE A 1 91 ? 13.402 5.714 -25.393 1.00 97.94 91 ILE A O 1
ATOM 721 N N . ALA A 1 92 ? 11.637 5.372 -24.051 1.00 97.25 92 ALA A N 1
ATOM 722 C CA . ALA A 1 92 ? 12.209 6.073 -22.906 1.00 97.25 92 ALA A CA 1
ATOM 723 C C . ALA A 1 92 ? 13.514 5.414 -22.431 1.00 97.25 92 ALA A C 1
ATOM 725 O O . ALA A 1 92 ? 14.510 6.095 -22.215 1.00 97.25 92 ALA A O 1
ATOM 726 N N . PHE A 1 93 ? 13.526 4.085 -22.308 1.00 96.88 93 PHE A N 1
ATOM 727 C CA . PHE A 1 93 ? 14.679 3.349 -21.798 1.00 96.88 93 PHE A CA 1
ATOM 728 C C . PHE A 1 93 ? 15.852 3.318 -22.788 1.00 96.88 93 PHE A C 1
ATOM 730 O O . PHE A 1 93 ? 16.970 3.684 -22.433 1.00 96.88 93 PHE A O 1
ATOM 737 N N . LEU A 1 94 ? 15.609 2.932 -24.045 1.00 97.44 94 LEU A N 1
ATOM 738 C CA . LEU A 1 94 ? 16.644 2.918 -25.086 1.00 97.44 94 LEU A CA 1
ATOM 739 C C . LEU A 1 94 ? 17.086 4.334 -25.465 1.00 97.44 94 LEU A C 1
ATOM 741 O O . LEU A 1 94 ? 18.240 4.542 -25.835 1.00 97.44 94 LEU A O 1
ATOM 745 N N . GLY A 1 95 ? 16.188 5.310 -25.328 1.00 97.88 95 GLY A N 1
ATOM 746 C CA . GLY A 1 95 ? 16.464 6.719 -25.558 1.00 97.88 95 GLY A CA 1
ATOM 747 C C . GLY A 1 95 ? 17.572 7.259 -24.659 1.00 97.88 95 GLY A C 1
ATOM 748 O O . GLY A 1 95 ? 18.361 8.065 -25.137 1.00 97.88 95 GLY A O 1
ATOM 749 N N . VAL A 1 96 ? 17.694 6.781 -23.411 1.00 97.19 96 VAL A N 1
ATOM 750 C CA . VAL A 1 96 ? 18.806 7.161 -22.514 1.00 97.19 96 VAL A CA 1
ATOM 751 C C . VAL A 1 96 ? 20.148 6.883 -23.191 1.00 97.19 96 VAL A C 1
ATOM 753 O O . VAL A 1 96 ? 20.987 7.769 -23.314 1.00 97.19 96 VAL A O 1
ATOM 756 N N . TYR A 1 97 ? 20.315 5.668 -23.715 1.00 97.12 97 TYR A N 1
ATOM 757 C CA . TYR A 1 97 ? 21.530 5.255 -24.416 1.00 97.12 97 TYR A CA 1
ATOM 758 C C . TYR A 1 97 ? 21.682 5.941 -25.771 1.00 97.12 97 TYR A C 1
ATOM 760 O O . TYR A 1 97 ? 22.799 6.220 -26.191 1.00 97.12 97 TYR A O 1
ATOM 768 N N . HIS A 1 98 ? 20.579 6.234 -26.460 1.00 98.00 98 HIS A N 1
ATOM 769 C CA . HIS A 1 98 ? 20.633 6.943 -27.732 1.00 98.00 98 HIS A CA 1
ATOM 770 C C . HIS A 1 98 ? 21.091 8.396 -27.568 1.00 98.00 98 HIS A C 1
ATOM 772 O O . HIS A 1 98 ? 21.914 8.855 -28.353 1.00 98.00 98 HIS A O 1
ATOM 778 N N . PHE A 1 99 ? 20.631 9.106 -26.535 1.00 97.31 99 PHE A N 1
ATOM 779 C CA . PHE A 1 99 ? 21.133 10.446 -26.230 1.00 97.31 99 PHE A CA 1
ATOM 780 C C . PHE A 1 99 ? 22.614 10.422 -25.843 1.00 97.31 99 PHE A C 1
ATOM 782 O O . PHE A 1 99 ? 23.382 11.220 -26.377 1.00 97.31 99 PHE A O 1
ATOM 789 N N . GLY A 1 100 ? 23.041 9.451 -25.031 1.00 95.81 100 GLY A N 1
ATOM 790 C CA . GLY A 1 100 ? 24.463 9.252 -24.738 1.00 95.81 100 GLY A CA 1
ATOM 791 C C . GLY A 1 100 ? 25.295 8.963 -25.994 1.00 95.81 100 GLY A C 1
ATOM 792 O O . GLY A 1 100 ? 26.395 9.493 -26.151 1.00 95.81 100 GLY A O 1
ATOM 793 N N . LEU A 1 101 ? 24.757 8.176 -26.934 1.00 96.50 101 LEU A N 1
ATOM 794 C CA . LEU A 1 101 ? 25.386 7.917 -28.230 1.00 96.50 101 LEU A CA 1
ATOM 795 C C . LEU A 1 101 ? 25.495 9.195 -29.072 1.00 96.50 101 LEU A C 1
ATOM 797 O O . LEU A 1 101 ? 26.549 9.446 -29.648 1.00 96.50 101 LEU A O 1
ATOM 801 N N . ILE A 1 102 ? 24.438 10.011 -29.136 1.00 96.50 102 ILE A N 1
ATOM 802 C CA . ILE A 1 102 ? 24.458 11.297 -29.852 1.00 96.50 102 ILE A CA 1
ATOM 803 C C . ILE A 1 102 ? 25.558 12.201 -29.293 1.00 96.50 102 ILE A C 1
ATOM 805 O O . ILE A 1 102 ? 26.297 12.795 -30.071 1.00 96.50 102 ILE A O 1
ATOM 809 N N . ASN A 1 103 ? 25.699 12.260 -27.968 1.00 92.81 103 ASN A N 1
ATOM 810 C CA . ASN A 1 103 ? 26.719 13.075 -27.310 1.00 92.81 103 ASN A CA 1
ATOM 811 C C . ASN A 1 103 ? 28.145 12.539 -27.530 1.00 92.81 103 ASN A C 1
ATOM 813 O O . ASN A 1 103 ? 29.104 13.305 -27.467 1.00 92.81 103 ASN A O 1
ATOM 817 N N . ALA A 1 104 ? 28.290 11.244 -27.825 1.00 92.44 104 ALA A N 1
ATOM 818 C CA . ALA A 1 104 ? 29.570 10.616 -28.148 1.00 92.44 104 ALA A CA 1
ATOM 819 C C . ALA A 1 104 ? 29.959 10.722 -29.637 1.00 92.44 104 ALA A C 1
ATOM 821 O O . ALA A 1 104 ? 31.130 10.544 -29.977 1.00 92.44 104 ALA A O 1
ATOM 822 N N . LEU A 1 105 ? 29.005 10.980 -30.537 1.00 92.75 105 LEU A N 1
ATOM 823 C CA . LEU A 1 105 ? 29.242 11.061 -31.979 1.00 92.75 105 LEU A CA 1
ATOM 824 C C . LEU A 1 105 ? 29.446 12.512 -32.453 1.00 92.75 105 LEU A C 1
ATOM 826 O O . LEU A 1 105 ? 28.901 13.447 -31.869 1.00 92.75 105 LEU A O 1
ATOM 830 N N . PRO A 1 106 ? 30.163 12.735 -33.573 1.00 92.94 106 PRO A N 1
ATOM 831 C CA . PRO A 1 106 ? 30.233 14.057 -34.187 1.00 92.94 106 PRO A CA 1
ATOM 832 C C . PRO A 1 106 ? 28.840 14.566 -34.611 1.00 92.94 106 PRO A C 1
ATOM 834 O O . PRO A 1 106 ? 28.018 13.754 -35.068 1.00 92.94 106 PRO A O 1
ATOM 837 N N . PRO A 1 107 ? 28.582 15.891 -34.553 1.00 93.69 107 PRO A N 1
ATOM 838 C CA . PRO A 1 107 ? 27.329 16.485 -35.017 1.00 93.69 107 PRO A CA 1
ATOM 839 C C . PRO A 1 107 ? 26.943 16.018 -36.431 1.00 93.69 107 PRO A C 1
ATOM 841 O O . PRO A 1 107 ? 27.794 15.893 -37.308 1.00 93.69 107 PRO A O 1
ATOM 844 N N . GLY A 1 108 ? 25.652 15.749 -36.653 1.00 92.06 108 GLY A N 1
ATOM 845 C CA . GLY A 1 108 ? 25.119 15.220 -37.922 1.00 92.06 108 GLY A CA 1
ATOM 846 C C . GLY A 1 108 ? 24.899 13.700 -37.948 1.00 92.06 108 GLY A C 1
ATOM 847 O O . GLY A 1 108 ? 24.147 13.205 -38.787 1.00 92.06 108 GLY A O 1
ATOM 848 N N . ASN A 1 109 ? 25.448 12.957 -36.983 1.00 94.62 109 ASN A N 1
ATOM 849 C CA . ASN A 1 109 ? 25.306 11.495 -36.904 1.00 94.62 109 ASN A CA 1
ATOM 850 C C . ASN A 1 109 ? 24.157 11.008 -36.000 1.00 94.62 109 ASN A C 1
ATOM 852 O O . ASN A 1 109 ? 24.083 9.824 -35.687 1.00 94.62 109 ASN A O 1
ATOM 856 N N . ALA A 1 110 ? 23.226 11.881 -35.602 1.00 92.50 110 ALA A N 1
ATOM 857 C CA . ALA A 1 110 ? 22.138 11.513 -34.685 1.00 92.50 110 ALA A CA 1
ATOM 858 C C . ALA A 1 110 ? 21.192 10.424 -35.230 1.00 92.50 110 ALA A C 1
ATOM 860 O O . ALA A 1 110 ? 20.551 9.711 -34.469 1.00 92.50 110 ALA A O 1
ATOM 861 N N . HIS A 1 111 ? 21.128 10.253 -36.550 1.00 94.94 111 HIS A N 1
ATOM 862 C CA . HIS A 1 111 ? 20.307 9.234 -37.205 1.00 94.94 111 HIS A CA 1
ATOM 863 C C . HIS A 1 111 ? 20.898 7.811 -37.123 1.00 94.94 111 HIS A C 1
ATOM 865 O O . HIS A 1 111 ? 20.239 6.861 -37.546 1.00 94.94 111 HIS A O 1
ATOM 871 N N . ARG A 1 112 ? 22.123 7.642 -36.599 1.00 95.50 112 ARG A N 1
ATOM 872 C CA . ARG A 1 112 ? 22.855 6.364 -36.551 1.00 95.50 112 ARG A CA 1
ATOM 873 C C . ARG A 1 112 ? 22.372 5.430 -35.435 1.00 95.50 112 ARG A C 1
ATOM 875 O O . ARG A 1 112 ? 23.134 4.991 -34.576 1.00 95.50 112 ARG A O 1
ATOM 882 N N . ILE A 1 113 ? 21.073 5.125 -35.443 1.00 96.31 113 ILE A N 1
ATOM 883 C CA . ILE A 1 113 ? 20.427 4.186 -34.508 1.00 96.31 113 ILE A CA 1
ATOM 884 C C . ILE A 1 113 ? 20.987 2.761 -34.689 1.00 96.31 113 ILE A C 1
ATOM 886 O O . ILE A 1 113 ? 20.961 1.966 -33.753 1.00 96.31 113 ILE A O 1
ATOM 890 N N . ASP A 1 114 ? 21.559 2.453 -35.858 1.00 97.06 114 ASP A N 1
ATOM 891 C CA . ASP A 1 114 ? 22.267 1.202 -36.149 1.00 97.06 114 ASP A CA 1
ATOM 892 C C . ASP A 1 114 ? 23.429 0.925 -35.183 1.00 97.06 114 ASP A C 1
ATOM 894 O O . ASP A 1 114 ? 23.700 -0.233 -34.879 1.00 97.06 114 ASP A O 1
ATOM 898 N N . LEU A 1 115 ? 24.059 1.972 -34.640 1.00 97.31 115 LEU A N 1
ATOM 899 C CA . LEU A 1 115 ? 25.171 1.855 -33.691 1.00 97.31 115 LEU A CA 1
ATOM 900 C C . LEU A 1 115 ? 24.713 1.657 -32.237 1.00 97.31 115 LEU A C 1
ATOM 902 O O . LEU A 1 115 ? 25.531 1.376 -31.360 1.00 97.31 115 LEU A O 1
ATOM 906 N N . LEU A 1 116 ? 23.414 1.792 -31.948 1.00 97.12 116 LEU A N 1
ATOM 907 C CA . LEU A 1 116 ? 22.887 1.735 -30.583 1.00 97.12 116 LEU A CA 1
ATOM 908 C C . LEU A 1 116 ? 23.170 0.402 -29.862 1.00 97.12 116 LEU A C 1
ATOM 910 O O . LEU A 1 116 ? 23.564 0.454 -28.697 1.00 97.12 116 LEU A O 1
ATOM 914 N N . PRO A 1 117 ? 23.026 -0.786 -30.488 1.00 98.06 117 PRO A N 1
ATOM 915 C CA . PRO A 1 117 ? 23.339 -2.051 -29.819 1.00 98.06 117 PRO A CA 1
ATOM 916 C C . PRO A 1 117 ? 24.816 -2.166 -29.420 1.00 98.06 117 PRO A C 1
ATOM 918 O O . PRO A 1 117 ? 25.124 -2.621 -28.317 1.00 98.06 117 PRO A O 1
ATOM 921 N N . GLU A 1 118 ? 25.727 -1.723 -30.292 1.00 97.62 118 GLU A N 1
ATOM 922 C CA . GLU A 1 118 ? 27.167 -1.712 -30.013 1.00 97.62 118 GLU A CA 1
ATOM 923 C C . GLU A 1 118 ? 27.509 -0.711 -28.912 1.00 97.62 118 GLU A C 1
ATOM 925 O O . GLU A 1 118 ? 28.287 -1.028 -28.015 1.00 97.62 118 GLU A O 1
ATOM 930 N N . TYR A 1 119 ? 26.867 0.458 -28.919 1.00 96.75 119 TYR A N 1
ATOM 931 C CA . TYR A 1 119 ? 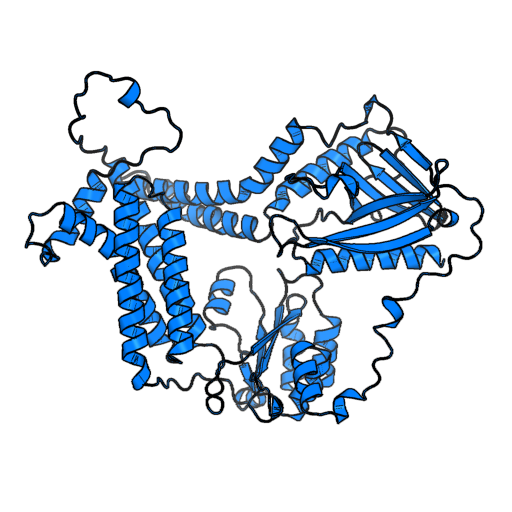27.027 1.456 -27.867 1.00 96.75 119 TYR A CA 1
ATOM 932 C C . TYR A 1 119 ? 26.522 0.963 -26.508 1.00 96.75 119 TYR A C 1
ATOM 934 O O . TYR A 1 119 ? 27.202 1.141 -25.503 1.00 96.75 119 TYR A O 1
ATOM 942 N N . ILE A 1 120 ? 25.369 0.287 -26.454 1.00 96.75 120 ILE A N 1
ATOM 943 C CA . ILE A 1 120 ? 24.880 -0.329 -25.211 1.00 96.75 120 ILE A CA 1
ATOM 944 C C . ILE A 1 120 ? 25.890 -1.365 -24.716 1.00 96.75 120 ILE A C 1
ATOM 946 O O . ILE A 1 120 ? 26.250 -1.342 -23.542 1.00 96.75 120 ILE A O 1
ATOM 950 N N . LYS A 1 121 ? 26.398 -2.234 -25.600 1.00 96.38 121 LYS A N 1
ATOM 951 C CA . LYS A 1 121 ? 27.433 -3.213 -25.241 1.00 96.38 121 LYS A CA 1
ATOM 952 C C . LYS A 1 121 ? 28.686 -2.528 -24.687 1.00 96.38 121 LYS A C 1
ATOM 954 O O . LYS A 1 121 ? 29.188 -2.949 -23.650 1.00 96.38 121 LYS A O 1
ATOM 959 N N . LEU A 1 122 ? 29.139 -1.452 -25.330 1.00 94.56 122 LEU A N 1
ATOM 960 C CA . LEU A 1 122 ? 30.257 -0.633 -24.866 1.00 94.56 122 LEU A CA 1
ATOM 961 C C . LEU A 1 122 ? 29.988 -0.085 -23.454 1.00 94.56 122 LEU A C 1
ATOM 963 O O . LEU A 1 122 ? 30.798 -0.275 -22.553 1.00 94.56 122 LEU A O 1
ATOM 967 N N . ARG A 1 123 ? 28.821 0.523 -23.218 1.00 93.44 123 ARG A N 1
ATOM 968 C CA . ARG A 1 123 ? 28.428 1.027 -21.891 1.00 93.44 123 ARG A CA 1
ATOM 969 C C . ARG A 1 123 ? 28.407 -0.090 -20.847 1.00 93.44 123 ARG A C 1
ATOM 971 O O . ARG A 1 123 ? 28.936 0.089 -19.760 1.00 93.44 123 ARG A O 1
ATOM 978 N N . MET A 1 124 ? 27.889 -1.275 -21.168 1.00 94.00 124 MET A N 1
ATOM 979 C CA . MET A 1 124 ? 27.893 -2.399 -20.219 1.00 94.00 124 MET A CA 1
ATOM 980 C C . MET A 1 124 ? 29.311 -2.866 -19.857 1.00 94.00 124 MET A C 1
ATOM 982 O O . MET A 1 124 ? 29.531 -3.298 -18.725 1.00 94.00 124 MET A O 1
ATOM 986 N N . GLN A 1 125 ? 30.274 -2.729 -20.770 1.00 91.69 125 GLN A N 1
ATOM 987 C CA . GLN A 1 125 ? 31.680 -3.082 -20.545 1.00 91.69 125 GLN A CA 1
ATOM 988 C C . GLN A 1 125 ? 32.451 -2.031 -19.739 1.00 91.69 125 GLN A C 1
ATOM 990 O O . GLN A 1 125 ? 33.315 -2.388 -18.934 1.00 91.69 125 GLN A O 1
ATOM 995 N N . PHE A 1 126 ? 32.151 -0.748 -19.953 1.00 87.38 126 PHE A N 1
ATOM 996 C CA . PHE A 1 126 ? 32.971 0.353 -19.444 1.00 87.38 126 PHE A CA 1
ATOM 997 C C . PHE A 1 126 ? 32.323 1.173 -18.320 1.00 87.38 126 PHE A C 1
ATOM 999 O O . PHE A 1 126 ? 33.059 1.790 -17.552 1.00 87.38 126 PHE A O 1
ATOM 1006 N N . ASP A 1 127 ? 30.997 1.153 -18.152 1.00 87.06 127 ASP A N 1
ATOM 1007 C CA . ASP A 1 127 ? 30.316 1.961 -17.131 1.00 87.06 127 ASP A CA 1
ATOM 1008 C C . ASP A 1 127 ? 30.685 1.500 -15.730 1.00 87.06 127 ASP A C 1
ATOM 1010 O O . ASP A 1 127 ? 30.331 0.391 -15.313 1.00 87.06 127 ASP A O 1
ATOM 1014 N N . GLN A 1 128 ? 31.378 2.364 -14.990 1.00 82.88 128 GLN A N 1
ATOM 1015 C CA . GLN A 1 128 ? 31.706 2.163 -13.585 1.00 82.88 128 GLN A CA 1
ATOM 1016 C C . GLN A 1 128 ? 30.546 2.614 -12.699 1.00 82.88 128 GLN A C 1
ATOM 1018 O O . GLN A 1 128 ? 29.877 3.601 -12.980 1.00 82.88 128 GLN A O 1
ATOM 1023 N N . GLN A 1 129 ? 30.256 1.811 -11.677 1.00 81.31 129 GLN A N 1
ATOM 1024 C CA . GLN A 1 129 ? 29.245 2.135 -10.682 1.00 81.31 129 GLN A CA 1
ATOM 1025 C C . GLN A 1 129 ? 29.991 2.526 -9.426 1.00 81.31 129 GLN A C 1
ATOM 1027 O O . GLN A 1 129 ? 30.572 1.665 -8.762 1.00 81.31 129 GLN A O 1
ATOM 1032 N N . ASP A 1 130 ? 29.995 3.818 -9.143 1.00 77.38 130 ASP A N 1
ATOM 1033 C CA . ASP A 1 130 ? 30.637 4.327 -7.948 1.00 77.38 130 ASP A CA 1
ATOM 1034 C C . ASP A 1 130 ? 29.722 4.109 -6.746 1.00 77.38 130 ASP A C 1
ATOM 1036 O O . ASP A 1 130 ? 28.519 4.391 -6.763 1.00 77.38 130 ASP A O 1
ATOM 1040 N N . GLU A 1 131 ? 30.292 3.555 -5.681 1.00 73.31 131 GLU A N 1
ATOM 1041 C CA . GLU A 1 131 ? 29.573 3.391 -4.428 1.00 73.31 131 GLU A CA 1
ATOM 1042 C C . GLU A 1 131 ? 29.423 4.751 -3.742 1.00 73.31 131 GLU A C 1
ATOM 1044 O O . GLU A 1 131 ? 30.397 5.350 -3.282 1.00 73.31 131 GLU A O 1
ATOM 1049 N N . ILE A 1 132 ? 28.179 5.216 -3.636 1.00 62.25 132 ILE A N 1
ATOM 1050 C CA . ILE A 1 132 ? 27.836 6.474 -2.969 1.00 62.25 132 ILE A CA 1
ATOM 1051 C C . ILE A 1 132 ? 28.377 6.460 -1.533 1.00 62.25 132 ILE A C 1
ATOM 1053 O O . ILE A 1 132 ? 28.038 5.585 -0.735 1.00 62.25 132 ILE A O 1
ATOM 1057 N N . GLY A 1 133 ? 29.182 7.465 -1.188 1.00 66.94 133 GLY A N 1
ATOM 1058 C CA . GLY A 1 133 ? 29.689 7.670 0.171 1.00 66.94 133 GLY A CA 1
ATOM 1059 C C . GLY A 1 133 ? 31.020 6.986 0.485 1.00 66.94 133 GLY A C 1
ATOM 1060 O O . GLY A 1 133 ? 31.514 7.138 1.604 1.00 66.94 133 GLY A O 1
ATOM 1061 N N . LYS A 1 134 ? 31.646 6.278 -0.467 1.00 69.12 134 LYS A N 1
ATOM 1062 C CA . LYS A 1 134 ? 33.070 5.943 -0.333 1.00 69.12 134 LYS A CA 1
ATOM 1063 C C . LYS A 1 134 ? 33.904 7.193 -0.649 1.00 69.12 134 LYS A C 1
ATOM 1065 O O . LYS A 1 134 ? 33.606 7.861 -1.633 1.00 69.12 134 LYS A O 1
ATOM 1070 N N . PRO A 1 135 ? 34.915 7.540 0.172 1.00 65.38 135 PRO A N 1
ATOM 1071 C CA . PRO A 1 135 ? 35.788 8.668 -0.130 1.00 65.38 135 PRO A CA 1
ATOM 1072 C C . PRO A 1 135 ? 36.449 8.424 -1.485 1.00 65.38 135 PRO A C 1
ATOM 1074 O O . PRO A 1 135 ? 36.960 7.321 -1.713 1.00 65.38 135 PRO A O 1
ATOM 1077 N N . ASP A 1 136 ? 36.414 9.430 -2.362 1.00 62.50 136 ASP A N 1
ATOM 1078 C CA . ASP A 1 136 ? 36.997 9.355 -3.699 1.00 62.50 136 ASP A CA 1
ATOM 1079 C C . ASP A 1 136 ? 38.426 8.833 -3.596 1.00 62.50 136 ASP A C 1
ATOM 1081 O O . ASP A 1 136 ? 39.335 9.509 -3.109 1.00 62.50 136 ASP A O 1
ATOM 1085 N N . LYS A 1 137 ? 38.650 7.607 -4.074 1.00 64.00 137 LYS A N 1
ATOM 1086 C CA . LYS A 1 137 ? 40.008 7.064 -4.192 1.00 64.00 137 LYS A CA 1
ATOM 1087 C C . LYS A 1 137 ? 40.845 7.902 -5.162 1.00 64.00 137 LYS A C 1
ATOM 1089 O O . LYS A 1 137 ? 42.069 7.869 -5.090 1.00 64.00 137 LYS A O 1
ATOM 1094 N N . GLU A 1 138 ? 40.192 8.685 -6.018 1.00 57.91 138 GLU A N 1
ATOM 1095 C CA . GLU A 1 138 ? 40.819 9.674 -6.890 1.00 57.91 138 GLU A CA 1
ATOM 1096 C C . GLU A 1 138 ? 41.354 10.892 -6.128 1.00 57.91 138 GLU A C 1
ATOM 1098 O O . GLU A 1 138 ? 42.438 11.370 -6.457 1.00 57.91 138 GLU A O 1
ATOM 1103 N N . ALA A 1 139 ? 40.712 11.325 -5.033 1.00 58.97 139 ALA A N 1
ATOM 1104 C CA . ALA A 1 139 ? 41.279 12.356 -4.157 1.00 58.97 139 ALA A CA 1
ATOM 1105 C C . ALA A 1 139 ? 42.593 11.895 -3.491 1.00 58.97 139 ALA A C 1
ATOM 1107 O O . ALA A 1 139 ? 43.419 12.718 -3.099 1.00 58.97 139 ALA A O 1
ATOM 1108 N N . ALA A 1 140 ? 42.818 10.578 -3.401 1.00 58.06 140 ALA A N 1
ATOM 1109 C CA . ALA A 1 140 ? 44.068 9.997 -2.916 1.00 58.06 140 ALA A CA 1
ATOM 1110 C C . ALA A 1 140 ? 45.162 9.886 -3.998 1.00 58.06 140 ALA A C 1
ATOM 1112 O O . ALA A 1 140 ? 46.280 9.483 -3.678 1.00 58.06 140 ALA A O 1
ATOM 1113 N N . ASN A 1 141 ? 44.878 10.249 -5.256 1.00 62.38 141 ASN A N 1
ATOM 1114 C CA . ASN A 1 141 ? 45.844 10.208 -6.352 1.00 62.38 141 ASN A CA 1
ATOM 1115 C C . ASN A 1 141 ? 45.962 11.591 -7.036 1.00 62.38 141 ASN A C 1
ATOM 1117 O O . ASN A 1 141 ? 45.478 11.787 -8.150 1.00 62.38 141 ASN A O 1
ATOM 1121 N N . PRO A 1 142 ? 46.630 12.574 -6.397 1.00 58.94 142 PRO A N 1
ATOM 1122 C CA . PRO A 1 142 ? 46.687 13.975 -6.844 1.00 58.94 142 PRO A CA 1
ATOM 1123 C C . PRO A 1 142 ? 47.463 14.211 -8.154 1.00 58.94 142 PRO A C 1
ATOM 1125 O O . PRO A 1 142 ? 47.629 15.351 -8.577 1.00 58.94 142 PRO A O 1
ATOM 1128 N N . ALA A 1 143 ? 47.956 13.158 -8.811 1.00 65.56 143 ALA A N 1
ATOM 1129 C CA . ALA A 1 143 ? 48.824 13.256 -9.981 1.00 65.56 143 ALA A CA 1
ATOM 1130 C C . ALA A 1 143 ? 48.099 13.598 -11.301 1.00 65.56 143 ALA A C 1
ATOM 1132 O O . ALA A 1 143 ? 48.747 13.605 -12.341 1.00 65.56 143 ALA A O 1
ATOM 1133 N N . GLY A 1 144 ? 46.786 13.864 -11.301 1.00 56.38 144 GLY A N 1
ATOM 1134 C CA . GLY A 1 144 ? 46.057 14.393 -12.469 1.00 56.38 144 GLY A CA 1
ATOM 1135 C C . GLY A 1 144 ? 45.993 13.481 -13.703 1.00 56.38 144 GLY A C 1
ATOM 1136 O O . GLY A 1 144 ? 45.405 13.854 -14.716 1.00 56.38 144 GLY A O 1
ATOM 1137 N N . ASN A 1 145 ? 46.563 12.278 -13.638 1.00 63.41 145 ASN A N 1
ATOM 1138 C CA . ASN A 1 145 ? 46.471 11.303 -14.711 1.00 63.41 145 ASN A CA 1
ATOM 1139 C C . ASN A 1 145 ? 45.086 10.659 -14.656 1.00 63.41 145 ASN A C 1
ATOM 1141 O O . ASN A 1 145 ? 44.852 9.776 -13.829 1.00 63.41 145 ASN A O 1
ATOM 1145 N N . GLN A 1 146 ? 44.184 11.107 -15.536 1.00 55.41 146 GLN A N 1
ATOM 1146 C CA . GLN A 1 146 ? 42.931 10.410 -15.832 1.00 55.41 146 GLN A CA 1
ATOM 1147 C C . GLN A 1 146 ? 43.254 8.928 -16.023 1.00 55.41 146 GLN A C 1
ATOM 1149 O O . GLN A 1 146 ? 44.042 8.575 -16.908 1.00 55.41 146 GLN A O 1
ATOM 1154 N N . MET A 1 147 ? 42.726 8.062 -15.152 1.00 52.72 147 MET A N 1
ATOM 1155 C CA . MET A 1 147 ? 42.969 6.634 -15.303 1.00 52.72 147 MET A CA 1
ATOM 1156 C C . MET A 1 147 ? 42.453 6.217 -16.686 1.00 52.72 147 MET A C 1
ATOM 1158 O O . MET A 1 147 ? 41.310 6.534 -17.024 1.00 52.72 147 MET A O 1
ATOM 1162 N N . PRO A 1 148 ? 43.269 5.532 -17.509 1.00 59.44 148 PRO A N 1
ATOM 1163 C CA . PRO A 1 148 ? 42.790 5.007 -18.777 1.00 59.44 148 PRO A CA 1
ATOM 1164 C C . PRO A 1 148 ? 41.578 4.119 -18.497 1.00 59.44 148 PRO A C 1
ATOM 1166 O O . PRO A 1 148 ? 41.599 3.371 -17.517 1.00 59.44 148 PRO A O 1
ATOM 1169 N N . LEU A 1 149 ? 40.545 4.211 -19.345 1.00 61.25 149 LEU A N 1
ATOM 1170 C CA . LEU A 1 149 ? 39.345 3.368 -19.314 1.00 61.25 149 LEU A CA 1
ATOM 1171 C C . LEU A 1 149 ? 39.770 1.896 -19.272 1.00 61.25 149 LEU A C 1
ATOM 1173 O O . LEU A 1 149 ? 40.015 1.267 -20.302 1.00 61.25 149 LEU A O 1
ATOM 1177 N N . ARG A 1 150 ? 39.944 1.354 -18.068 1.00 64.94 150 ARG A N 1
ATOM 1178 C CA . ARG A 1 150 ? 40.411 -0.011 -17.895 1.00 64.94 150 ARG A CA 1
ATOM 1179 C C . ARG A 1 150 ? 39.189 -0.900 -18.090 1.00 64.94 150 ARG A C 1
ATOM 1181 O O . ARG A 1 150 ? 38.206 -0.696 -17.375 1.00 64.94 150 ARG A O 1
ATOM 1188 N N . PRO A 1 151 ? 39.217 -1.847 -19.044 1.00 65.12 151 PRO A N 1
ATOM 1189 C CA . PRO A 1 151 ? 38.124 -2.794 -19.189 1.00 65.12 151 PRO A CA 1
ATOM 1190 C C . PRO A 1 151 ? 37.919 -3.485 -17.843 1.00 65.12 151 PRO A C 1
ATOM 1192 O O . PRO A 1 151 ? 38.888 -3.916 -17.205 1.00 65.12 151 PRO A O 1
ATOM 1195 N N . LYS A 1 152 ? 36.669 -3.506 -17.379 1.00 64.75 152 LYS A N 1
ATOM 1196 C CA . LYS A 1 152 ? 36.335 -4.114 -16.097 1.00 64.75 152 LYS A CA 1
ATOM 1197 C C . LYS A 1 152 ? 36.601 -5.617 -16.115 1.00 64.75 152 LYS A C 1
ATOM 1199 O O . LYS A 1 152 ? 36.721 -6.240 -17.172 1.00 64.75 152 LYS A O 1
ATOM 1204 N N . ASN A 1 153 ? 36.638 -6.217 -14.927 1.00 78.00 153 ASN A N 1
ATOM 1205 C CA . ASN A 1 153 ? 36.576 -7.667 -14.835 1.00 78.00 153 ASN A CA 1
ATOM 1206 C C . ASN A 1 153 ? 35.253 -8.160 -15.461 1.00 78.00 153 ASN A C 1
ATOM 1208 O O . ASN A 1 153 ? 34.221 -7.513 -15.274 1.00 78.00 153 ASN A O 1
ATOM 1212 N N . PRO A 1 154 ? 35.230 -9.325 -16.137 1.00 77.88 154 PRO A N 1
ATOM 1213 C CA . PRO A 1 154 ? 34.019 -9.869 -16.769 1.00 77.88 154 PRO A CA 1
ATOM 1214 C C . PRO A 1 154 ? 32.814 -9.995 -15.821 1.00 77.88 154 PRO A C 1
ATOM 1216 O O . PRO A 1 154 ? 31.661 -9.917 -16.241 1.00 77.88 154 PRO A O 1
ATOM 1219 N N . ALA A 1 155 ? 33.075 -10.169 -14.521 1.00 75.38 155 ALA A N 1
ATOM 1220 C CA . ALA A 1 155 ? 32.045 -10.218 -13.489 1.00 75.38 155 ALA A CA 1
ATOM 1221 C C . ALA A 1 155 ? 31.243 -8.905 -13.378 1.00 75.38 155 ALA A C 1
ATOM 1223 O O . ALA A 1 155 ? 30.034 -8.945 -13.148 1.00 75.38 155 ALA A O 1
ATOM 1224 N N . ASP A 1 156 ? 31.888 -7.757 -13.590 1.00 79.19 156 ASP A N 1
ATOM 1225 C CA . ASP A 1 156 ? 31.238 -6.451 -13.499 1.00 79.19 156 ASP A CA 1
ATOM 1226 C C . ASP A 1 156 ? 30.409 -6.141 -14.757 1.00 79.19 156 ASP A C 1
ATOM 1228 O O . ASP A 1 156 ? 29.357 -5.509 -14.658 1.00 79.19 156 ASP A O 1
ATOM 1232 N N . GLU A 1 157 ? 30.835 -6.630 -15.931 1.00 88.38 157 GLU A N 1
ATOM 1233 C CA . GLU A 1 157 ? 30.036 -6.569 -17.166 1.00 88.38 157 GLU A CA 1
ATOM 1234 C C . GLU A 1 157 ? 28.715 -7.334 -16.979 1.00 88.38 157 GLU A C 1
ATOM 1236 O O . GLU A 1 157 ? 27.639 -6.816 -17.288 1.00 88.38 157 GLU A O 1
ATOM 1241 N N . GLY A 1 158 ? 28.769 -8.537 -16.395 1.00 86.94 158 GLY A N 1
ATOM 1242 C CA . GLY A 1 158 ? 27.572 -9.316 -16.067 1.00 86.94 158 GLY A CA 1
ATOM 1243 C C . GLY A 1 158 ? 26.626 -8.589 -15.102 1.00 86.94 158 GLY A C 1
ATOM 1244 O O . GLY A 1 158 ? 25.406 -8.632 -15.278 1.00 86.94 158 GLY A O 1
ATOM 1245 N N . HIS A 1 159 ? 27.172 -7.875 -14.112 1.00 84.50 159 HIS A N 1
ATOM 1246 C CA . HIS A 1 159 ? 26.376 -7.064 -13.187 1.00 84.50 159 HIS A CA 1
ATOM 1247 C C . HIS A 1 159 ? 25.678 -5.887 -13.887 1.00 84.50 159 HIS A C 1
ATOM 1249 O O . HIS A 1 159 ? 24.488 -5.651 -13.661 1.00 84.50 159 HIS A O 1
ATOM 1255 N N . ASN A 1 160 ? 26.382 -5.194 -14.784 1.00 86.94 160 ASN A N 1
ATOM 1256 C CA . ASN A 1 160 ? 25.815 -4.111 -15.585 1.00 86.94 160 ASN A CA 1
ATOM 1257 C C . ASN A 1 160 ? 24.658 -4.614 -16.466 1.00 86.94 160 ASN A C 1
ATOM 1259 O O . ASN A 1 160 ? 23.571 -4.034 -16.434 1.00 86.94 160 ASN A O 1
ATOM 1263 N N . TRP A 1 161 ? 24.833 -5.743 -17.164 1.00 93.94 161 TRP A N 1
ATOM 1264 C CA . TRP A 1 161 ? 23.761 -6.366 -17.955 1.00 93.94 161 TRP A CA 1
ATOM 1265 C C . TRP A 1 161 ? 22.550 -6.774 -17.112 1.00 93.94 161 TRP A C 1
ATOM 1267 O O . TRP A 1 161 ? 21.405 -6.610 -17.539 1.00 93.94 161 TRP A O 1
ATOM 1277 N N . PHE A 1 162 ? 22.780 -7.280 -15.901 1.00 88.62 162 PHE A N 1
ATOM 1278 C CA . PHE A 1 162 ? 21.704 -7.612 -14.971 1.00 88.62 162 PHE A CA 1
ATOM 1279 C C . PHE A 1 162 ? 20.894 -6.373 -14.568 1.00 88.62 162 PHE A C 1
ATOM 1281 O O . PHE A 1 162 ? 19.662 -6.391 -14.623 1.00 88.62 162 PHE A O 1
ATOM 1288 N N . LEU A 1 163 ? 21.568 -5.282 -14.197 1.00 86.88 163 LEU A N 1
ATOM 1289 C CA . LEU A 1 163 ? 20.907 -4.030 -13.825 1.00 86.88 163 LEU A CA 1
ATOM 1290 C C . LEU A 1 163 ? 20.211 -3.362 -15.016 1.00 86.88 163 LEU A C 1
ATOM 1292 O O . LEU A 1 163 ? 19.110 -2.829 -14.851 1.00 86.88 163 LEU A O 1
ATOM 1296 N N . PHE A 1 164 ? 20.794 -3.453 -16.213 1.00 92.31 164 PHE A N 1
ATOM 1297 C CA . PHE A 1 164 ? 20.159 -3.053 -17.468 1.00 92.31 164 PHE A CA 1
ATOM 1298 C C . PHE A 1 164 ? 18.841 -3.806 -17.680 1.00 92.31 164 PHE A C 1
ATOM 1300 O O . PHE A 1 164 ? 17.795 -3.185 -17.876 1.00 92.31 164 PHE A O 1
ATOM 1307 N N . PHE A 1 165 ? 18.867 -5.138 -17.571 1.00 93.19 165 PHE A N 1
ATOM 1308 C CA . PHE A 1 165 ? 17.681 -5.978 -17.733 1.00 93.19 165 PHE A CA 1
ATOM 1309 C C . PHE A 1 165 ? 16.585 -5.628 -16.720 1.00 93.19 165 PHE A C 1
ATOM 1311 O O . PHE A 1 165 ? 15.429 -5.455 -17.101 1.00 93.19 165 PHE A O 1
ATOM 1318 N N . TRP A 1 166 ? 16.921 -5.472 -15.438 1.00 87.00 166 TRP A N 1
ATOM 1319 C CA . TRP A 1 166 ? 15.921 -5.137 -14.420 1.00 87.00 166 TRP A CA 1
ATOM 1320 C C . TRP A 1 166 ? 15.347 -3.738 -14.578 1.00 87.00 166 TRP A C 1
ATOM 1322 O O . TRP A 1 166 ? 14.144 -3.550 -14.401 1.00 87.00 166 TRP A O 1
ATOM 1332 N N . SER A 1 167 ? 16.179 -2.775 -14.967 1.00 90.88 167 SER A N 1
ATOM 1333 C CA . SER A 1 167 ? 15.713 -1.432 -15.296 1.00 90.88 167 SER A CA 1
ATOM 1334 C C . SER A 1 167 ? 14.694 -1.497 -16.432 1.00 90.88 167 SER A C 1
ATOM 1336 O O . SER A 1 167 ? 13.584 -0.988 -16.282 1.00 90.88 167 SER A O 1
ATOM 1338 N N . LEU A 1 168 ? 15.002 -2.228 -17.509 1.00 94.31 168 LEU A N 1
ATOM 1339 C CA . LEU A 1 168 ? 14.072 -2.466 -18.612 1.00 94.31 168 LEU A CA 1
ATOM 1340 C C . LEU A 1 168 ? 12.765 -3.128 -18.141 1.00 94.31 168 LEU A C 1
ATOM 1342 O O . LEU A 1 168 ? 11.680 -2.692 -18.528 1.00 94.31 168 LEU A O 1
ATOM 1346 N N . VAL A 1 169 ? 12.848 -4.151 -17.285 1.00 89.75 169 VAL A N 1
ATOM 1347 C CA . VAL A 1 169 ? 11.670 -4.825 -16.716 1.00 89.75 169 VAL A CA 1
ATOM 1348 C C . VAL A 1 169 ? 10.806 -3.852 -15.918 1.00 89.75 169 VAL A C 1
ATOM 1350 O O . VAL A 1 169 ? 9.583 -3.906 -16.046 1.00 89.75 169 VAL A O 1
ATOM 1353 N N . PHE A 1 170 ? 11.391 -2.942 -15.134 1.00 87.56 170 PHE A N 1
ATOM 1354 C CA . PHE A 1 170 ? 10.616 -1.916 -14.437 1.00 87.56 170 PHE A CA 1
ATOM 1355 C C . PHE A 1 170 ? 9.927 -0.970 -15.426 1.00 87.56 170 PHE A C 1
ATOM 1357 O O . PHE A 1 170 ? 8.715 -0.778 -15.333 1.00 87.56 170 PHE A O 1
ATOM 1364 N N . TYR A 1 171 ? 10.640 -0.456 -16.427 1.00 92.38 171 TYR A N 1
ATOM 1365 C CA . TYR A 1 171 ? 10.050 0.405 -17.457 1.00 92.38 171 TYR A CA 1
ATOM 1366 C C . TYR A 1 171 ? 8.848 -0.232 -18.146 1.00 92.38 171 TYR A C 1
ATOM 1368 O O . TYR A 1 171 ? 7.750 0.339 -18.148 1.00 92.38 171 TYR A O 1
ATOM 1376 N N . VAL A 1 172 ? 9.061 -1.422 -18.707 1.00 95.06 172 VAL A N 1
ATOM 1377 C CA . VAL A 1 172 ? 8.046 -2.141 -19.477 1.00 95.06 172 VAL A CA 1
ATOM 1378 C C . VAL A 1 172 ? 6.925 -2.607 -18.562 1.00 95.06 172 VAL A C 1
ATOM 1380 O O . VAL A 1 172 ? 5.755 -2.379 -18.859 1.00 95.06 172 VAL A O 1
ATOM 1383 N N . GLY A 1 173 ? 7.268 -3.217 -17.428 1.00 89.25 173 GLY A N 1
ATOM 1384 C CA . GLY A 1 173 ? 6.317 -3.801 -16.491 1.00 89.25 173 GLY A CA 1
ATOM 1385 C C . GLY A 1 173 ? 5.349 -2.771 -15.920 1.00 89.25 173 GLY A C 1
ATOM 1386 O O . GLY A 1 173 ? 4.138 -2.971 -16.011 1.00 89.25 173 GLY A O 1
ATOM 1387 N N . PHE A 1 174 ? 5.857 -1.658 -15.379 1.00 90.38 174 PHE A N 1
ATOM 1388 C CA . PHE A 1 174 ? 5.013 -0.604 -14.814 1.00 90.38 174 PHE A CA 1
ATOM 1389 C C . PHE A 1 174 ? 4.165 0.071 -15.906 1.00 90.38 174 PHE A C 1
ATOM 1391 O O . PHE A 1 174 ? 2.937 0.093 -15.797 1.00 90.38 174 PHE A O 1
ATOM 1398 N N . SER A 1 175 ? 4.779 0.530 -17.001 1.00 94.94 175 SER A N 1
ATOM 1399 C CA . SER A 1 175 ? 4.068 1.298 -18.037 1.00 94.94 175 SER A CA 1
ATOM 1400 C C . SER A 1 175 ? 2.977 0.479 -18.725 1.00 94.94 175 SER A C 1
ATOM 1402 O O . SER A 1 175 ? 1.850 0.954 -18.878 1.00 94.94 175 SER A O 1
ATOM 1404 N N . LEU A 1 176 ? 3.278 -0.774 -19.091 1.00 94.75 176 LEU A N 1
ATOM 1405 C CA . LEU A 1 176 ? 2.306 -1.702 -19.669 1.00 94.75 176 LEU A CA 1
ATOM 1406 C C . LEU A 1 176 ? 1.156 -1.943 -18.692 1.00 94.75 176 LEU A C 1
ATOM 1408 O O . LEU A 1 176 ? -0.011 -1.809 -19.067 1.00 94.75 176 LEU A O 1
ATOM 1412 N N . PHE A 1 177 ? 1.483 -2.283 -17.442 1.00 88.19 177 PHE A N 1
ATOM 1413 C CA . PHE A 1 177 ? 0.499 -2.653 -16.436 1.00 88.19 177 PHE A CA 1
ATOM 1414 C C . PHE A 1 177 ? -0.470 -1.506 -16.126 1.00 88.19 177 PHE A C 1
ATOM 1416 O O . PHE A 1 177 ? -1.687 -1.693 -16.199 1.00 88.19 177 PHE A O 1
ATOM 1423 N N . PHE A 1 178 ? 0.045 -0.315 -15.815 1.00 88.19 178 PHE A N 1
ATOM 1424 C CA . PHE A 1 178 ? -0.780 0.829 -15.427 1.00 88.19 178 PHE A CA 1
ATOM 1425 C C . PHE A 1 178 ? -1.629 1.353 -16.590 1.00 88.19 178 PHE A C 1
ATOM 1427 O O . PHE A 1 178 ? -2.814 1.640 -16.395 1.00 88.19 178 PHE A O 1
ATOM 1434 N N . ALA A 1 179 ? -1.079 1.404 -17.807 1.00 93.44 179 ALA A N 1
ATOM 1435 C CA . ALA A 1 179 ? -1.829 1.788 -19.001 1.00 93.44 179 ALA A CA 1
ATOM 1436 C C . ALA A 1 179 ? -2.993 0.822 -19.275 1.00 93.44 179 ALA A C 1
ATOM 1438 O O . ALA A 1 179 ? -4.146 1.231 -19.458 1.00 93.44 179 ALA A O 1
ATOM 1439 N N . TRP A 1 180 ? -2.704 -0.478 -19.240 1.00 94.25 180 TRP A N 1
ATOM 1440 C CA . TRP A 1 180 ? -3.686 -1.536 -19.433 1.00 94.25 180 TRP A CA 1
ATOM 1441 C C . TRP A 1 180 ? -4.774 -1.521 -18.346 1.00 94.25 180 TRP A C 1
ATOM 1443 O O . TRP A 1 180 ? -5.968 -1.561 -18.660 1.00 94.25 180 TRP A O 1
ATOM 1453 N N . ALA A 1 181 ? -4.382 -1.398 -17.074 1.00 87.62 181 ALA A N 1
ATOM 1454 C CA . ALA A 1 181 ? -5.304 -1.382 -15.940 1.00 87.62 181 ALA A CA 1
ATOM 1455 C C . ALA A 1 181 ? -6.223 -0.159 -16.000 1.00 87.62 181 ALA A C 1
ATOM 1457 O O . ALA A 1 181 ? -7.432 -0.267 -15.777 1.00 87.62 181 ALA A O 1
ATOM 1458 N N . ARG A 1 182 ? -5.677 1.004 -16.376 1.00 91.94 182 ARG A N 1
ATOM 1459 C CA . ARG A 1 182 ? -6.454 2.236 -16.502 1.00 91.94 182 ARG A CA 1
ATOM 1460 C C . ARG A 1 182 ? -7.520 2.150 -17.586 1.00 91.94 182 ARG A C 1
ATOM 1462 O O . ARG A 1 182 ? -8.641 2.601 -17.343 1.00 91.94 182 ARG A O 1
ATOM 1469 N N . ALA A 1 183 ? -7.184 1.570 -18.738 1.00 92.62 183 ALA A N 1
ATOM 1470 C CA . ALA A 1 183 ? -8.093 1.406 -19.871 1.00 92.62 183 ALA A CA 1
ATOM 1471 C C . ALA A 1 183 ? -9.229 0.397 -19.608 1.00 92.62 183 ALA A C 1
ATOM 1473 O O . ALA A 1 183 ? -10.232 0.409 -20.321 1.00 92.62 183 ALA A O 1
ATOM 1474 N N . ARG A 1 184 ? -9.094 -0.468 -18.590 1.00 90.50 184 ARG A N 1
ATOM 1475 C CA . ARG A 1 184 ? -10.129 -1.431 -18.169 1.00 90.50 184 ARG A CA 1
ATOM 1476 C C . ARG A 1 184 ? -11.142 -0.894 -17.166 1.00 90.50 184 ARG A C 1
ATOM 1478 O O . ARG A 1 184 ? -12.136 -1.572 -16.920 1.00 90.50 184 ARG A O 1
ATOM 1485 N N . ARG A 1 185 ? -10.897 0.272 -16.564 1.00 90.19 185 ARG A N 1
ATOM 1486 C CA . ARG A 1 185 ? -11.816 0.858 -15.578 1.00 90.19 185 ARG A CA 1
ATOM 1487 C C . ARG A 1 185 ? -13.210 1.058 -16.196 1.00 90.19 185 ARG A C 1
ATOM 1489 O O . ARG A 1 185 ? -13.327 1.274 -17.404 1.00 90.19 185 ARG A O 1
ATOM 1496 N N . ALA A 1 186 ? -14.262 0.980 -15.383 1.00 94.25 186 ALA A N 1
ATOM 1497 C CA . ALA A 1 186 ? -15.610 1.244 -15.867 1.00 94.25 186 ALA A CA 1
ATOM 1498 C C . ALA A 1 186 ? -15.751 2.689 -16.375 1.00 94.25 186 ALA A C 1
ATOM 1500 O O . ALA A 1 186 ? -15.205 3.635 -15.793 1.00 94.25 186 ALA A O 1
ATOM 1501 N N . TYR A 1 187 ? -16.432 2.844 -17.506 1.00 95.38 187 TYR A N 1
ATOM 1502 C CA . TYR A 1 187 ? -16.629 4.112 -18.198 1.00 95.38 187 TYR A CA 1
ATOM 1503 C C . TYR A 1 187 ? -18.073 4.209 -18.663 1.00 95.38 187 TYR A C 1
ATOM 1505 O O . TYR A 1 187 ? -18.557 3.285 -19.315 1.00 95.38 187 TYR A O 1
ATOM 1513 N N . CYS A 1 188 ? -18.719 5.336 -18.376 1.00 96.44 188 CYS A N 1
ATOM 1514 C CA . CYS A 1 188 ? -20.065 5.636 -18.838 1.00 96.44 188 CYS A CA 1
ATOM 1515 C C . CYS A 1 188 ? -19.988 6.329 -20.214 1.00 96.44 188 CYS A C 1
ATOM 1517 O O . CYS A 1 188 ? -19.497 7.463 -20.294 1.00 96.44 188 CYS A O 1
ATOM 1519 N N . PRO A 1 189 ? -20.413 5.675 -21.318 1.00 94.38 189 PRO A N 1
ATOM 1520 C CA . PRO A 1 189 ? -20.326 6.255 -22.657 1.00 94.38 189 PRO A CA 1
ATOM 1521 C C . PRO A 1 189 ? -21.210 7.491 -22.841 1.00 94.38 189 PRO A C 1
ATOM 1523 O O . PRO A 1 189 ? -20.810 8.399 -23.569 1.00 94.38 189 PRO A O 1
ATOM 1526 N N . GLU A 1 190 ? -22.364 7.521 -22.172 1.00 95.19 190 GLU A N 1
ATOM 1527 C CA . GLU A 1 190 ? -23.356 8.600 -22.237 1.00 95.19 190 GLU A CA 1
ATOM 1528 C C . GLU A 1 190 ? -22.770 9.905 -21.685 1.00 95.19 190 GLU A C 1
ATOM 1530 O O . GLU A 1 190 ? -22.680 10.901 -22.402 1.00 95.19 190 GLU A O 1
ATOM 1535 N N . LEU A 1 191 ? -22.214 9.856 -20.471 1.00 94.81 191 LEU A N 1
ATOM 1536 C CA . LEU A 1 191 ? -21.577 11.008 -19.819 1.00 94.81 191 LEU A CA 1
ATOM 1537 C C . LEU A 1 191 ? -20.175 11.317 -20.341 1.00 94.81 191 LEU A C 1
ATOM 1539 O O . LEU A 1 191 ? -19.600 12.360 -20.041 1.00 94.81 191 LEU A O 1
ATOM 1543 N N . LYS A 1 192 ? -19.580 10.397 -21.104 1.00 94.56 192 LYS A N 1
ATOM 1544 C CA . LYS A 1 192 ? -18.179 10.451 -21.538 1.00 94.56 192 LYS A CA 1
ATOM 1545 C C . LYS A 1 192 ? -17.190 10.538 -20.362 1.00 94.56 192 LYS A C 1
ATOM 1547 O O . LYS A 1 192 ? -16.099 11.096 -20.516 1.00 94.56 192 LYS A O 1
ATOM 1552 N N . GLN A 1 193 ? -17.511 9.929 -19.223 1.00 94.75 193 GLN A N 1
ATOM 1553 C CA . GLN A 1 193 ? -16.702 9.993 -18.003 1.00 94.75 193 GLN A CA 1
ATOM 1554 C C . GLN A 1 193 ? -16.378 8.608 -17.434 1.00 94.75 193 GLN A C 1
ATOM 1556 O O . GLN A 1 193 ? -17.084 7.621 -17.647 1.00 94.75 193 GLN A O 1
ATOM 1561 N N . TRP A 1 194 ? -15.254 8.526 -16.721 1.00 93.56 194 TRP A N 1
ATOM 1562 C CA . TRP A 1 194 ? -14.870 7.314 -16.000 1.00 93.56 194 TRP A CA 1
ATOM 1563 C C . TRP A 1 194 ? -15.650 7.227 -14.695 1.00 93.56 194 TRP A C 1
ATOM 1565 O O . TRP A 1 194 ? -15.801 8.227 -14.004 1.00 93.56 194 TRP A O 1
ATOM 1575 N N . MET A 1 195 ? -16.092 6.026 -14.341 1.00 95.94 195 MET A N 1
ATOM 1576 C CA . MET A 1 195 ? -16.915 5.819 -13.154 1.00 95.94 195 MET A CA 1
ATOM 1577 C C . MET A 1 195 ? -16.095 5.972 -11.866 1.00 95.94 195 MET A C 1
ATOM 1579 O O . MET A 1 195 ? -14.912 5.588 -11.803 1.00 95.94 195 MET A O 1
ATOM 1583 N N . ILE A 1 196 ? -16.723 6.533 -10.834 1.00 94.44 196 ILE A N 1
ATOM 1584 C CA . ILE A 1 196 ? -16.206 6.550 -9.464 1.00 94.44 196 ILE A CA 1
ATOM 1585 C C . ILE A 1 196 ? -16.280 5.126 -8.922 1.00 94.44 196 ILE A C 1
ATOM 1587 O O . ILE A 1 196 ? -17.144 4.350 -9.315 1.00 94.44 196 ILE A O 1
ATOM 1591 N N . ARG A 1 197 ? -15.326 4.760 -8.066 1.00 93.88 197 ARG A N 1
ATOM 1592 C CA . ARG A 1 197 ? -15.288 3.451 -7.426 1.00 93.88 197 ARG A CA 1
ATOM 1593 C C . ARG A 1 197 ? -15.140 3.612 -5.928 1.00 93.88 197 ARG A C 1
ATOM 1595 O O . ARG A 1 197 ? -14.082 4.041 -5.473 1.00 93.88 197 ARG A O 1
ATOM 1602 N N . GLU A 1 198 ? -16.139 3.162 -5.193 1.00 94.31 198 GLU A N 1
ATOM 1603 C CA . GLU A 1 198 ? -16.119 3.095 -3.739 1.00 94.31 198 GLU A CA 1
ATOM 1604 C C . GLU A 1 198 ? -15.917 1.643 -3.294 1.00 94.31 198 GLU A C 1
ATOM 1606 O O . GLU A 1 198 ? -16.367 0.711 -3.963 1.00 94.31 198 GLU A O 1
ATOM 1611 N N . LYS A 1 199 ? -15.155 1.418 -2.219 1.00 93.12 199 LYS A N 1
ATOM 1612 C CA . LYS A 1 199 ? -14.756 0.075 -1.772 1.00 93.12 199 LYS A CA 1
ATOM 1613 C C . LYS A 1 199 ? -14.965 -0.077 -0.274 1.00 93.12 199 LYS A C 1
ATOM 1615 O O . LYS A 1 199 ? -14.615 0.817 0.483 1.00 93.12 199 LYS A O 1
ATOM 1620 N N . ILE A 1 200 ? -15.408 -1.259 0.138 1.00 93.50 200 ILE A N 1
ATOM 1621 C CA . ILE A 1 200 ? -15.541 -1.667 1.536 1.00 93.50 200 ILE A CA 1
ATOM 1622 C C . ILE A 1 200 ? -14.671 -2.906 1.760 1.00 93.50 200 ILE A C 1
ATOM 1624 O O . ILE A 1 200 ? -14.822 -3.889 1.020 1.00 93.50 200 ILE A O 1
ATOM 1628 N N . PRO A 1 201 ? -13.772 -2.899 2.757 1.00 91.19 201 PRO A N 1
ATOM 1629 C CA . PRO A 1 201 ? -13.045 -4.092 3.160 1.00 91.19 201 PRO A CA 1
ATOM 1630 C C . PRO A 1 201 ? -13.968 -5.081 3.897 1.00 91.19 201 PRO A C 1
ATOM 1632 O O . PRO A 1 201 ? -14.755 -4.719 4.766 1.00 91.19 201 PRO A O 1
ATOM 1635 N N . LEU A 1 202 ? -13.849 -6.361 3.566 1.00 92.38 202 LEU A N 1
ATOM 1636 C CA . LEU A 1 202 ? -14.606 -7.494 4.096 1.00 92.38 202 LEU A CA 1
ATOM 1637 C C . LEU A 1 202 ? -13.671 -8.566 4.640 1.00 92.38 202 LEU A C 1
ATOM 1639 O O . LEU A 1 202 ? -12.561 -8.725 4.149 1.00 92.38 202 LEU A O 1
ATOM 1643 N N . GLN A 1 203 ? -14.111 -9.370 5.601 1.00 89.94 203 GLN A N 1
ATOM 1644 C CA . GLN A 1 203 ? -13.321 -10.500 6.089 1.00 89.94 203 GLN A CA 1
ATOM 1645 C C . GLN A 1 203 ? -12.952 -11.466 4.944 1.00 89.94 203 GLN A C 1
ATOM 1647 O O . GLN A 1 203 ? -13.643 -11.582 3.927 1.00 89.94 203 GLN A O 1
ATOM 1652 N N . LYS A 1 204 ? -11.815 -12.155 5.081 1.00 86.75 204 LYS A N 1
ATOM 1653 C CA . LYS A 1 204 ? -11.301 -13.049 4.037 1.00 86.75 204 LYS A CA 1
ATOM 1654 C C . LYS A 1 204 ? -12.293 -14.179 3.760 1.00 86.75 204 LYS A C 1
ATOM 1656 O O . LYS A 1 204 ? -12.654 -14.924 4.663 1.00 86.75 204 LYS A O 1
ATOM 1661 N N . GLY A 1 205 ? -12.653 -14.366 2.492 1.00 87.06 205 GLY A N 1
ATOM 1662 C CA . GLY A 1 205 ? -13.502 -15.480 2.057 1.00 87.06 205 GLY A CA 1
ATOM 1663 C C . GLY A 1 205 ? -15.004 -15.213 2.158 1.00 87.06 205 GLY A C 1
ATOM 1664 O O . GLY A 1 205 ? -15.781 -16.072 1.744 1.00 87.06 205 GLY A O 1
ATOM 1665 N N . VAL A 1 206 ? -15.413 -14.017 2.601 1.00 92.19 206 VAL A N 1
ATOM 1666 C CA . VAL A 1 206 ? -16.818 -13.569 2.610 1.00 92.19 206 VAL A CA 1
ATOM 1667 C C . VAL A 1 206 ? -17.437 -13.630 1.221 1.00 92.19 206 VAL A C 1
ATOM 1669 O O . VAL A 1 206 ? -18.634 -13.865 1.099 1.00 92.19 206 VAL A O 1
ATOM 1672 N N . SER A 1 207 ? -16.649 -13.510 0.145 1.00 90.19 207 SER A N 1
ATOM 1673 C CA . SER A 1 207 ? -17.226 -13.666 -1.190 1.00 90.19 207 SER A CA 1
ATOM 1674 C C . SER A 1 207 ? -17.849 -15.037 -1.420 1.00 90.19 207 SER A C 1
ATOM 1676 O O . SER A 1 207 ? -18.805 -15.131 -2.178 1.00 90.19 207 SER A O 1
ATOM 1678 N N . ARG A 1 208 ? -17.362 -16.095 -0.757 1.00 90.56 208 ARG A N 1
ATOM 1679 C CA . ARG A 1 208 ? -17.897 -17.453 -0.918 1.00 90.56 208 ARG A CA 1
ATOM 1680 C C . ARG A 1 208 ? -19.286 -17.599 -0.307 1.00 90.56 208 ARG A C 1
ATOM 1682 O O . ARG A 1 208 ? -20.078 -18.368 -0.835 1.00 90.56 208 ARG A O 1
ATOM 1689 N N . THR A 1 209 ? -19.565 -16.874 0.775 1.00 93.94 209 THR A N 1
ATOM 1690 C CA . THR A 1 209 ? -20.861 -16.889 1.466 1.00 93.94 209 THR A CA 1
ATOM 1691 C C . THR A 1 209 ? -21.816 -15.850 0.895 1.00 93.94 209 THR A C 1
ATOM 1693 O O . THR A 1 209 ? -22.982 -16.151 0.677 1.00 93.94 209 THR A O 1
ATOM 1696 N N . ALA A 1 210 ? -21.321 -14.652 0.583 1.00 94.06 210 ALA A N 1
ATOM 1697 C CA . ALA A 1 210 ? -22.132 -13.579 0.027 1.00 94.06 210 ALA A CA 1
ATOM 1698 C C . ALA A 1 210 ? -22.555 -13.877 -1.419 1.00 94.06 210 ALA A C 1
ATOM 1700 O O . ALA A 1 210 ? -23.687 -13.611 -1.804 1.00 94.06 210 ALA A O 1
ATOM 1701 N N . ARG A 1 211 ? -21.680 -14.479 -2.233 1.00 92.44 211 ARG A N 1
ATOM 1702 C CA . ARG A 1 211 ? -21.972 -14.708 -3.652 1.00 92.44 211 ARG A CA 1
ATOM 1703 C C . ARG A 1 211 ? -23.266 -15.500 -3.890 1.00 92.44 211 ARG A C 1
ATOM 1705 O O . ARG A 1 211 ? -24.094 -14.959 -4.612 1.00 92.44 211 ARG A O 1
ATOM 1712 N N . PRO A 1 212 ? -23.492 -16.698 -3.313 1.00 93.12 212 PRO A N 1
ATOM 1713 C CA . PRO A 1 212 ? -24.741 -17.437 -3.511 1.00 93.12 212 PRO A CA 1
ATOM 1714 C C . PRO A 1 212 ? -26.005 -16.639 -3.174 1.00 93.12 212 PRO A C 1
ATOM 1716 O O . PRO A 1 212 ? -26.994 -16.780 -3.883 1.00 93.12 212 PRO A O 1
ATOM 1719 N N . LEU A 1 213 ? -25.963 -15.773 -2.154 1.00 94.50 213 LEU A N 1
ATOM 1720 C CA . LEU A 1 213 ? -27.099 -14.919 -1.777 1.00 94.50 213 LEU A CA 1
ATOM 1721 C C . LEU A 1 213 ? -27.431 -13.929 -2.895 1.00 94.50 213 LEU A C 1
ATOM 1723 O O . LEU A 1 213 ? -28.580 -13.807 -3.304 1.00 94.50 213 LEU A O 1
ATOM 1727 N N . PHE A 1 214 ? -26.406 -13.309 -3.482 1.00 93.69 214 PHE A N 1
ATOM 1728 C CA . PHE A 1 214 ? -26.599 -12.449 -4.647 1.00 93.69 214 PHE A CA 1
ATOM 1729 C C . PHE A 1 214 ? -27.038 -13.235 -5.895 1.00 93.69 214 PHE A C 1
ATOM 1731 O O . PHE A 1 214 ? -27.880 -12.763 -6.651 1.00 93.69 214 PHE A O 1
ATOM 1738 N N . GLU A 1 215 ? -26.506 -14.448 -6.115 1.00 90.44 215 GLU A N 1
ATOM 1739 C CA . GLU A 1 215 ? -26.934 -15.336 -7.216 1.00 90.44 215 GLU A CA 1
ATOM 1740 C C . GLU A 1 215 ? -28.425 -15.698 -7.121 1.00 90.44 215 GLU A C 1
ATOM 1742 O O . GLU A 1 215 ? -29.085 -15.863 -8.145 1.00 90.44 215 GLU A O 1
ATOM 1747 N N . GLN A 1 216 ? -28.947 -15.795 -5.897 1.00 93.25 216 GLN A N 1
ATOM 1748 C CA . GLN A 1 216 ? -30.344 -16.095 -5.577 1.00 93.25 216 GLN A CA 1
ATOM 1749 C C . GLN A 1 216 ? -31.245 -14.852 -5.532 1.00 93.25 216 GLN A C 1
ATOM 1751 O O . GLN A 1 216 ? -32.425 -14.991 -5.234 1.00 93.25 216 GLN A O 1
ATOM 1756 N N . GLN A 1 217 ? -30.710 -13.661 -5.833 1.00 92.25 217 GLN A N 1
ATOM 1757 C CA . GLN A 1 217 ? -31.402 -12.373 -5.685 1.00 92.25 217 GLN A CA 1
ATOM 1758 C C . GLN A 1 217 ? -31.855 -12.066 -4.241 1.00 92.25 217 GLN A C 1
ATOM 1760 O O . GLN A 1 217 ? -32.702 -11.204 -4.022 1.00 92.25 217 GLN A O 1
ATOM 1765 N N . ASP A 1 218 ? -31.253 -12.709 -3.234 1.00 95.19 218 ASP A N 1
ATOM 1766 C CA . ASP A 1 218 ? -31.437 -12.368 -1.820 1.00 95.19 218 ASP A CA 1
ATOM 1767 C C . ASP A 1 218 ? -30.524 -11.189 -1.443 1.00 95.19 218 ASP A C 1
ATOM 1769 O O . ASP A 1 218 ? -29.467 -11.333 -0.816 1.00 95.19 218 ASP A O 1
ATOM 1773 N N . ILE A 1 219 ? -30.914 -9.993 -1.891 1.00 95.69 219 ILE A N 1
ATOM 1774 C CA . ILE A 1 219 ? -30.147 -8.756 -1.688 1.00 95.69 219 ILE A CA 1
ATOM 1775 C C . ILE A 1 219 ? -30.085 -8.379 -0.204 1.00 95.69 219 ILE A C 1
ATOM 1777 O O . ILE A 1 219 ? -29.034 -7.959 0.282 1.00 95.69 219 ILE A O 1
ATOM 1781 N N . ALA A 1 220 ? -31.169 -8.592 0.545 1.00 93.81 220 ALA A N 1
ATOM 1782 C CA . ALA A 1 220 ? -31.206 -8.331 1.982 1.00 93.81 220 ALA A CA 1
ATOM 1783 C C . ALA A 1 220 ? -30.231 -9.245 2.745 1.00 93.81 220 ALA A C 1
ATOM 1785 O O . ALA A 1 220 ? -29.432 -8.764 3.557 1.00 93.81 220 ALA A O 1
ATOM 1786 N N . GLY A 1 221 ? -30.234 -10.548 2.442 1.00 95.25 221 GLY A N 1
ATOM 1787 C CA . GLY A 1 221 ? -29.270 -11.501 2.983 1.00 95.25 221 GLY A CA 1
ATOM 1788 C C . GLY A 1 221 ? -27.835 -11.148 2.601 1.00 95.25 221 GLY A C 1
ATOM 1789 O O . GLY A 1 221 ? -26.950 -11.158 3.463 1.00 95.25 221 GLY A O 1
ATOM 1790 N N . PHE A 1 222 ? -27.597 -10.754 1.344 1.00 95.88 222 PHE A N 1
ATOM 1791 C CA . PHE A 1 222 ? -26.289 -10.284 0.887 1.00 95.88 222 PHE A CA 1
ATOM 1792 C C . PHE A 1 222 ? -25.791 -9.101 1.722 1.00 95.88 222 PHE A C 1
ATOM 1794 O O . PHE A 1 222 ? -24.705 -9.174 2.295 1.00 95.88 222 PHE A O 1
ATOM 1801 N N . ILE A 1 223 ? -26.586 -8.033 1.840 1.00 95.62 223 ILE A N 1
ATOM 1802 C CA . ILE A 1 223 ? -26.231 -6.825 2.598 1.00 95.62 223 ILE A CA 1
ATOM 1803 C C . ILE A 1 223 ? -25.946 -7.171 4.056 1.00 95.62 223 ILE A C 1
ATOM 1805 O O . ILE A 1 223 ? -24.937 -6.724 4.603 1.00 95.62 223 ILE A O 1
ATOM 1809 N N . LYS A 1 224 ? -26.777 -8.016 4.676 1.00 95.00 224 LYS A N 1
ATOM 1810 C CA . LYS A 1 224 ? -26.572 -8.475 6.054 1.00 95.00 224 LYS A CA 1
ATOM 1811 C C . LYS A 1 224 ? -25.228 -9.188 6.218 1.00 95.00 224 LYS A C 1
ATOM 1813 O O . LYS A 1 224 ? -24.502 -8.905 7.174 1.00 95.00 224 LYS A O 1
ATOM 1818 N N . VAL A 1 225 ? -24.861 -10.074 5.288 1.00 95.50 225 VAL A N 1
ATOM 1819 C CA . VAL A 1 225 ? -23.558 -10.763 5.299 1.00 95.50 225 VAL A CA 1
ATOM 1820 C C . VAL A 1 225 ? -22.409 -9.781 5.090 1.00 95.50 225 VAL A C 1
ATOM 1822 O O . VAL A 1 225 ? -21.438 -9.826 5.841 1.00 95.50 225 VAL A O 1
ATOM 1825 N N . ILE A 1 226 ? -22.511 -8.868 4.122 1.00 95.56 226 ILE A N 1
ATOM 1826 C CA . ILE A 1 226 ? -21.481 -7.850 3.873 1.00 95.56 226 ILE A CA 1
ATOM 1827 C C . ILE A 1 226 ? -21.283 -6.963 5.104 1.00 95.56 226 ILE A C 1
ATOM 1829 O O . ILE A 1 226 ? -20.142 -6.750 5.508 1.00 95.56 226 ILE A O 1
ATOM 1833 N N . ASN A 1 227 ? -22.364 -6.485 5.725 1.00 92.81 227 ASN A N 1
ATOM 1834 C CA . ASN A 1 227 ? -22.297 -5.586 6.873 1.00 92.81 227 ASN A CA 1
ATOM 1835 C C . ASN A 1 227 ? -21.721 -6.283 8.116 1.00 92.81 227 ASN A C 1
ATOM 1837 O O . ASN A 1 227 ? -20.796 -5.766 8.739 1.00 92.81 227 ASN A O 1
ATOM 1841 N N . SER A 1 228 ? -22.198 -7.494 8.429 1.00 91.56 228 SER A N 1
ATOM 1842 C CA . SER A 1 228 ? -21.675 -8.301 9.549 1.00 91.56 228 SER A CA 1
ATOM 1843 C C . SER A 1 228 ? -20.234 -8.769 9.338 1.00 91.56 228 SER A C 1
ATOM 1845 O O . SER A 1 228 ? -19.518 -9.023 10.303 1.00 91.56 228 SER A O 1
ATOM 1847 N N . SER A 1 229 ? -19.793 -8.847 8.082 1.00 91.00 229 SER A N 1
ATOM 1848 C CA . SER A 1 229 ? -18.447 -9.282 7.724 1.00 91.00 229 SER A CA 1
ATOM 1849 C C . SER A 1 229 ? -17.535 -8.134 7.300 1.00 91.00 229 SER A C 1
ATOM 1851 O O . SER A 1 229 ? -16.508 -8.393 6.666 1.00 91.00 229 SER A O 1
ATOM 1853 N N . ARG A 1 230 ? -17.872 -6.875 7.615 1.00 90.06 230 ARG A N 1
ATOM 1854 C CA . ARG A 1 230 ? -16.955 -5.748 7.408 1.00 90.06 230 ARG A CA 1
ATOM 1855 C C . ARG A 1 230 ? -15.651 -6.051 8.136 1.00 90.06 230 ARG A C 1
ATOM 1857 O O . ARG A 1 230 ? -15.627 -6.299 9.342 1.00 90.06 230 ARG A O 1
ATOM 1864 N N . ALA A 1 231 ? -14.560 -6.117 7.378 1.00 77.44 231 ALA A N 1
ATOM 1865 C CA . ALA A 1 231 ? -13.261 -6.312 7.989 1.00 77.44 231 ALA A CA 1
ATOM 1866 C C . ALA A 1 231 ? -12.855 -5.004 8.647 1.00 77.44 231 ALA A C 1
ATOM 1868 O O . ALA A 1 231 ? -12.770 -3.970 7.992 1.00 77.44 231 ALA A O 1
ATOM 1869 N N . VAL A 1 232 ? -12.499 -5.106 9.921 1.00 63.31 232 VAL A N 1
ATOM 1870 C CA . VAL A 1 232 ? -11.748 -4.067 10.624 1.00 63.31 232 VAL A CA 1
ATOM 1871 C C . VAL A 1 232 ? -10.392 -3.820 9.934 1.00 63.31 232 VAL A C 1
ATOM 1873 O O . VAL A 1 232 ? -9.839 -2.731 10.016 1.00 63.31 232 VAL A O 1
ATOM 1876 N N . GLU A 1 233 ? -9.862 -4.813 9.202 1.00 59.59 233 GLU A N 1
ATOM 1877 C CA . GLU A 1 233 ? -8.522 -4.790 8.607 1.00 59.59 233 GLU A CA 1
ATOM 1878 C C . GLU A 1 233 ? -8.512 -4.864 7.067 1.00 59.59 233 GLU A C 1
ATOM 1880 O O . GLU A 1 233 ? -8.673 -5.951 6.504 1.00 59.59 233 GLU A O 1
ATOM 1885 N N . PRO A 1 234 ? -8.207 -3.770 6.344 1.00 58.50 234 PRO A N 1
ATOM 1886 C CA . PRO A 1 234 ? -8.201 -3.745 4.880 1.00 58.50 234 PRO A CA 1
ATOM 1887 C C . PRO A 1 234 ? -7.178 -4.665 4.194 1.00 58.50 234 PRO A C 1
ATOM 1889 O O . PRO A 1 234 ? -7.377 -5.012 3.035 1.00 58.50 234 PRO A O 1
ATOM 1892 N N . ASN A 1 235 ? -6.093 -5.102 4.842 1.00 52.78 235 ASN A N 1
ATOM 1893 C CA . ASN A 1 235 ? -4.973 -5.739 4.118 1.00 52.78 235 ASN A CA 1
ATOM 1894 C C . ASN A 1 235 ? -5.022 -7.268 4.020 1.00 52.78 235 ASN A C 1
ATOM 1896 O O . ASN A 1 235 ? -4.197 -7.863 3.319 1.00 52.78 235 ASN A O 1
ATOM 1900 N N . ARG A 1 236 ? -5.990 -7.906 4.681 1.00 56.31 236 ARG A N 1
ATOM 1901 C CA . ARG A 1 236 ? -6.342 -9.325 4.481 1.00 56.31 236 ARG A CA 1
ATOM 1902 C C . ARG A 1 236 ? -7.782 -9.488 4.002 1.00 56.31 236 ARG A C 1
ATOM 1904 O O . ARG A 1 236 ? -8.308 -10.600 4.003 1.00 56.31 236 ARG A O 1
ATOM 1911 N N . ALA A 1 237 ? -8.387 -8.379 3.599 1.00 69.25 237 ALA A N 1
ATOM 1912 C CA . ALA A 1 237 ? -9.795 -8.290 3.328 1.00 69.25 237 ALA A CA 1
ATOM 1913 C C . ALA A 1 237 ? -10.128 -8.648 1.882 1.00 69.25 237 ALA A C 1
ATOM 1915 O O . ALA A 1 237 ? -9.437 -8.255 0.944 1.00 69.25 237 ALA A O 1
ATOM 1916 N N . SER A 1 238 ? -11.226 -9.367 1.712 1.00 86.94 238 SER A N 1
ATOM 1917 C CA . SER A 1 238 ? -12.004 -9.299 0.483 1.00 86.94 238 SER A CA 1
ATOM 1918 C C . SER A 1 238 ? -12.545 -7.871 0.312 1.00 86.94 238 SER A C 1
ATOM 1920 O O . SER A 1 238 ? -12.621 -7.127 1.279 1.00 86.94 238 SER A O 1
ATOM 1922 N N . TYR A 1 239 ? -12.923 -7.441 -0.887 1.00 90.75 239 TYR A N 1
ATOM 1923 C CA . TYR A 1 239 ? -13.520 -6.119 -1.091 1.00 90.75 239 TYR A CA 1
ATOM 1924 C C . TYR A 1 239 ? -14.864 -6.238 -1.789 1.00 90.75 239 TYR A C 1
ATOM 1926 O O . TYR A 1 239 ? -14.950 -6.881 -2.837 1.00 90.75 239 TYR A O 1
ATOM 1934 N N . CYS A 1 240 ? -15.875 -5.562 -1.250 1.00 94.62 240 CYS A N 1
ATOM 1935 C CA . CYS A 1 240 ? -17.059 -5.180 -2.011 1.00 94.62 240 CYS A CA 1
ATOM 1936 C C . CYS A 1 240 ? -16.795 -3.806 -2.615 1.00 94.62 240 CYS A C 1
ATOM 1938 O O . CYS A 1 240 ? -16.342 -2.912 -1.906 1.00 94.62 240 CYS A O 1
ATOM 1940 N N . ALA A 1 241 ? -17.028 -3.622 -3.906 1.00 94.62 241 ALA A N 1
ATOM 1941 C CA . ALA A 1 241 ? -16.870 -2.326 -4.542 1.00 94.62 241 ALA A CA 1
ATOM 1942 C C . ALA A 1 241 ? -18.074 -2.006 -5.413 1.00 94.62 241 ALA A C 1
ATOM 1944 O O . ALA A 1 241 ? -18.479 -2.857 -6.204 1.00 94.62 241 ALA A O 1
ATOM 1945 N N . VAL A 1 242 ? -18.576 -0.781 -5.302 1.00 96.56 242 VAL A N 1
ATOM 1946 C CA . VAL A 1 242 ? -19.574 -0.227 -6.214 1.00 96.56 242 VAL A CA 1
ATOM 1947 C C . VAL A 1 242 ? -18.889 0.769 -7.145 1.00 96.56 242 VAL A C 1
ATOM 1949 O O . VAL A 1 242 ? -18.036 1.557 -6.727 1.00 96.56 242 VAL A O 1
ATOM 1952 N N . GLU A 1 243 ? -19.201 0.683 -8.432 1.00 96.94 243 GLU A N 1
ATOM 1953 C CA . GLU A 1 243 ? -18.770 1.628 -9.453 1.00 96.94 243 GLU A CA 1
ATOM 1954 C C . GLU A 1 243 ? -20.005 2.347 -9.999 1.00 96.94 243 GLU A C 1
ATOM 1956 O O . GLU A 1 243 ? -20.904 1.694 -10.526 1.00 96.94 243 GLU A O 1
ATOM 1961 N N . TYR A 1 244 ? -20.044 3.676 -9.883 1.00 97.44 244 TYR A N 1
ATOM 1962 C CA . TYR A 1 244 ? -21.173 4.519 -10.300 1.00 97.44 244 TYR A CA 1
ATOM 1963 C C . TYR A 1 244 ? -20.695 5.742 -11.093 1.00 97.44 244 TYR A C 1
ATOM 1965 O O . TYR A 1 244 ? -19.516 6.114 -11.063 1.00 97.44 244 TYR A O 1
ATOM 1973 N N . ALA A 1 245 ? -21.593 6.334 -11.875 1.00 96.38 245 ALA A N 1
ATOM 1974 C CA . ALA A 1 245 ? -21.276 7.497 -12.686 1.00 96.38 245 ALA A CA 1
ATOM 1975 C C . ALA A 1 245 ? -21.162 8.776 -11.827 1.00 96.38 245 ALA A C 1
ATOM 1977 O O . ALA A 1 245 ? -22.021 9.000 -10.978 1.00 96.38 245 ALA A O 1
ATOM 1978 N N . PRO A 1 246 ? -20.129 9.614 -12.033 1.00 91.25 246 PRO A N 1
ATOM 1979 C CA . PRO A 1 246 ? -20.091 10.958 -11.466 1.00 91.25 246 PRO A CA 1
ATOM 1980 C C . PRO A 1 246 ? -21.049 11.875 -12.233 1.00 91.25 246 PRO A C 1
ATOM 1982 O O . PRO A 1 246 ? -20.797 12.194 -13.395 1.00 91.25 246 PRO A O 1
ATOM 1985 N N . THR A 1 247 ? -22.142 12.271 -11.593 1.00 92.94 247 THR A N 1
ATOM 1986 C CA . THR A 1 247 ? -23.135 13.211 -12.124 1.00 92.94 247 THR A CA 1
ATOM 1987 C C . THR A 1 247 ? -23.412 14.275 -11.074 1.00 92.94 247 THR A C 1
ATOM 1989 O O . THR A 1 247 ? -23.536 13.948 -9.894 1.00 92.94 247 THR A O 1
ATOM 1992 N N . ASP A 1 248 ? -23.484 15.534 -11.503 1.00 90.94 248 ASP A N 1
ATOM 1993 C CA . ASP A 1 248 ? -23.853 16.650 -10.623 1.00 90.94 248 ASP A CA 1
ATOM 1994 C C . ASP A 1 248 ? -25.353 16.980 -10.744 1.00 90.94 248 ASP A C 1
ATOM 1996 O O . ASP A 1 248 ? -25.982 17.326 -9.751 1.00 90.94 248 ASP A O 1
ATOM 2000 N N . ASP A 1 249 ? -25.939 16.798 -11.935 1.00 90.62 249 ASP A N 1
ATOM 2001 C CA . ASP A 1 249 ? -27.316 17.230 -12.239 1.00 90.62 249 ASP A CA 1
ATOM 2002 C C . ASP A 1 249 ? -28.355 16.094 -12.238 1.00 90.62 249 ASP A C 1
ATOM 2004 O O . ASP A 1 249 ? -29.558 16.334 -12.161 1.00 90.62 249 ASP A O 1
ATOM 2008 N N . GLU A 1 250 ? -27.909 14.843 -12.354 1.00 92.69 250 GLU A N 1
ATOM 2009 C CA . GLU A 1 250 ? -28.782 13.674 -12.484 1.00 92.69 250 GLU A CA 1
ATOM 2010 C C . GLU A 1 250 ? -28.482 12.637 -11.408 1.00 92.69 250 GLU A C 1
ATOM 2012 O O . GLU A 1 250 ? -27.376 12.564 -10.871 1.00 92.69 250 GLU A O 1
ATOM 2017 N N . SER A 1 251 ? -29.458 11.775 -11.123 1.00 92.94 251 SER A N 1
ATOM 2018 C CA . SER A 1 251 ? -29.232 10.653 -10.220 1.00 92.94 251 SER A CA 1
ATOM 2019 C C . SER A 1 251 ? -28.202 9.674 -10.792 1.00 92.94 251 SER A C 1
ATOM 2021 O O . SER A 1 251 ? -28.328 9.277 -11.954 1.00 92.94 251 SER A O 1
ATOM 2023 N N . PRO A 1 252 ? -27.277 9.149 -9.966 1.00 93.62 252 PRO A N 1
ATOM 2024 C CA . PRO A 1 252 ? -26.425 8.024 -10.347 1.00 93.62 252 PRO A CA 1
ATOM 2025 C C . PRO A 1 252 ? -27.196 6.808 -10.895 1.00 93.62 252 PRO A C 1
ATOM 2027 O O . PRO A 1 252 ? -26.624 6.021 -11.646 1.00 93.62 252 PRO A O 1
ATOM 2030 N N . LEU A 1 253 ? -28.488 6.660 -10.556 1.00 95.12 253 LEU A N 1
ATOM 2031 C CA . LEU A 1 253 ? -29.367 5.586 -11.045 1.00 95.12 253 LEU A CA 1
ATOM 2032 C C . LEU A 1 253 ? -29.803 5.748 -12.505 1.00 95.12 253 LEU A C 1
ATOM 2034 O O . LEU A 1 253 ? -30.250 4.769 -13.103 1.00 95.12 253 LEU A O 1
ATOM 2038 N N . ALA A 1 254 ? -29.679 6.947 -13.082 1.00 96.00 254 ALA A N 1
ATOM 2039 C CA . ALA A 1 254 ? -29.923 7.168 -14.508 1.00 96.00 254 ALA A CA 1
ATOM 2040 C C . ALA A 1 254 ? -28.884 6.443 -15.383 1.00 96.00 254 ALA A C 1
ATOM 2042 O O . ALA A 1 254 ? -29.125 6.192 -16.563 1.00 96.00 254 ALA A O 1
ATOM 2043 N N . TYR A 1 255 ? -27.755 6.047 -14.785 1.00 96.75 255 TYR A N 1
ATOM 2044 C CA . TYR A 1 255 ? -26.630 5.408 -15.451 1.00 96.75 255 TYR A CA 1
ATOM 2045 C C . TYR A 1 255 ? -26.378 3.994 -14.905 1.00 96.75 255 TYR A C 1
ATOM 2047 O O . TYR A 1 255 ? -26.750 3.668 -13.774 1.00 96.75 255 TYR A O 1
ATOM 2055 N N . PRO A 1 256 ? -25.717 3.111 -15.678 1.00 97.00 256 PRO A N 1
ATOM 2056 C CA . PRO A 1 256 ? -25.353 1.787 -15.190 1.00 97.00 256 PRO A CA 1
ATOM 2057 C C . PRO A 1 256 ? -24.498 1.875 -13.920 1.00 97.00 256 PRO A C 1
ATOM 2059 O O . PRO A 1 256 ? -23.483 2.564 -13.912 1.00 97.00 256 PRO A O 1
ATOM 2062 N N . THR A 1 257 ? -24.872 1.133 -12.878 1.00 97.19 257 THR A N 1
ATOM 2063 C CA . THR A 1 257 ? -24.075 0.950 -11.655 1.00 97.19 257 THR A CA 1
ATOM 2064 C C . THR A 1 257 ? -23.568 -0.488 -11.613 1.00 97.19 257 THR A C 1
ATOM 2066 O O . THR A 1 257 ? -24.303 -1.411 -11.966 1.00 97.19 257 THR A O 1
ATOM 2069 N N . TYR A 1 258 ? -22.314 -0.705 -11.212 1.00 96.88 258 TYR A N 1
ATOM 2070 C CA . TYR A 1 258 ? -21.702 -2.035 -11.196 1.00 96.88 258 TYR A CA 1
ATOM 2071 C C . TYR A 1 258 ? -21.216 -2.430 -9.805 1.00 96.88 258 TYR A C 1
ATOM 2073 O O . TYR A 1 258 ? -20.556 -1.652 -9.124 1.00 96.88 258 TYR A O 1
ATOM 2081 N N . LEU A 1 259 ? -21.449 -3.683 -9.422 1.00 96.00 259 LEU A N 1
ATOM 2082 C CA . LEU A 1 259 ? -20.936 -4.281 -8.194 1.00 96.00 259 LEU A CA 1
ATOM 2083 C C . LEU A 1 259 ? -19.785 -5.244 -8.501 1.00 96.00 259 LEU A C 1
ATOM 2085 O O . LEU A 1 259 ? -19.828 -6.038 -9.443 1.00 96.00 259 LEU A O 1
ATOM 2089 N N . SER A 1 260 ? -18.737 -5.203 -7.687 1.00 94.06 260 SER A N 1
ATOM 2090 C CA . SER A 1 260 ? -17.614 -6.137 -7.740 1.00 94.06 260 SER A CA 1
ATOM 2091 C C . SER A 1 260 ? -17.340 -6.726 -6.369 1.00 94.06 260 SER A C 1
ATOM 2093 O O . SER A 1 260 ? -17.219 -5.992 -5.393 1.00 94.06 260 SER A O 1
ATOM 2095 N N . LEU A 1 261 ? -17.127 -8.038 -6.322 1.00 92.50 261 LEU A N 1
ATOM 2096 C CA . LEU A 1 261 ? -16.682 -8.740 -5.125 1.00 92.50 261 LEU A CA 1
ATOM 2097 C C . LEU A 1 261 ? -15.317 -9.371 -5.413 1.00 92.50 261 LEU A C 1
ATOM 2099 O O . LEU A 1 261 ? -15.151 -10.158 -6.352 1.00 92.50 261 LEU A O 1
ATOM 2103 N N . ILE A 1 262 ? -14.304 -8.947 -4.663 1.00 88.50 262 ILE A N 1
ATOM 2104 C CA . ILE A 1 262 ? -12.899 -9.251 -4.941 1.00 88.50 262 ILE A CA 1
ATOM 2105 C C . ILE A 1 262 ? -12.288 -9.954 -3.742 1.00 88.50 262 ILE A C 1
ATOM 2107 O O . ILE A 1 262 ? -12.117 -9.344 -2.697 1.00 88.50 262 ILE A O 1
ATOM 2111 N N . ASP A 1 263 ? -11.871 -11.201 -3.925 1.00 84.94 263 ASP A N 1
ATOM 2112 C CA . ASP A 1 263 ? -11.088 -11.937 -2.935 1.00 84.94 263 ASP A CA 1
ATOM 2113 C C . ASP A 1 263 ? -9.605 -11.905 -3.307 1.00 84.94 263 ASP A C 1
ATOM 2115 O O . ASP A 1 263 ? -9.203 -12.559 -4.277 1.00 84.94 263 ASP A O 1
ATOM 2119 N N . PRO A 1 264 ? -8.749 -11.198 -2.552 1.00 70.06 264 PRO A N 1
ATOM 2120 C CA . PRO A 1 264 ? -7.321 -11.318 -2.743 1.00 70.06 264 PRO A CA 1
ATOM 2121 C C . PRO A 1 264 ? -6.808 -12.659 -2.240 1.00 70.06 264 PRO A C 1
ATOM 2123 O O . PRO A 1 264 ? -6.656 -12.909 -1.045 1.00 70.06 264 PRO A O 1
ATOM 2126 N N . HIS A 1 265 ? -6.485 -13.540 -3.184 1.00 64.19 265 HIS A N 1
ATOM 2127 C CA . HIS A 1 265 ? -5.643 -14.695 -2.911 1.00 64.19 265 HIS A CA 1
ATOM 2128 C C . HIS A 1 265 ? -4.184 -14.229 -2.803 1.00 64.19 265 HIS A C 1
ATOM 2130 O O . HIS A 1 265 ? -3.655 -13.599 -3.719 1.00 64.19 265 HIS A O 1
ATOM 2136 N N . TRP A 1 266 ? -3.532 -14.527 -1.676 1.00 49.91 266 TRP A N 1
ATOM 2137 C CA . TRP A 1 266 ? -2.112 -14.230 -1.464 1.00 49.91 266 TRP A CA 1
ATOM 2138 C C . TRP A 1 266 ? -1.265 -14.993 -2.506 1.00 49.91 266 TRP A C 1
ATOM 2140 O O . TRP A 1 266 ? -1.480 -16.186 -2.703 1.00 49.91 266 TRP A O 1
ATOM 2150 N N . GLY A 1 267 ? -0.337 -14.309 -3.192 1.00 61.47 267 GLY A N 1
ATOM 2151 C CA . GLY A 1 267 ? 0.576 -14.887 -4.197 1.00 61.47 267 GLY A CA 1
ATOM 2152 C C . GLY A 1 267 ? 0.376 -14.301 -5.602 1.00 61.47 267 GLY A C 1
ATOM 2153 O O . GLY A 1 267 ? -0.019 -13.143 -5.741 1.00 61.47 267 GLY A O 1
ATOM 2154 N N . LEU A 1 268 ? 0.574 -15.113 -6.653 1.00 50.31 268 LEU A N 1
ATOM 2155 C CA . LEU A 1 268 ? 0.252 -14.775 -8.059 1.00 50.31 268 LEU A CA 1
ATOM 2156 C C . LEU A 1 268 ? -1.208 -14.290 -8.254 1.00 50.31 268 LEU A C 1
ATOM 2158 O O . LEU A 1 268 ? -1.543 -13.699 -9.280 1.00 50.31 268 LEU A O 1
ATOM 2162 N N . GLY A 1 269 ? -2.080 -14.497 -7.260 1.00 50.03 269 GLY A N 1
ATOM 2163 C CA . GLY A 1 269 ? -3.438 -13.955 -7.194 1.00 50.03 269 GLY A CA 1
ATOM 2164 C C . GLY A 1 269 ? -3.515 -12.424 -7.140 1.00 50.03 269 GLY A C 1
ATOM 2165 O O . GLY A 1 269 ? -4.428 -11.859 -7.735 1.00 50.03 269 GLY A O 1
ATOM 2166 N N . THR A 1 270 ? -2.543 -11.727 -6.538 1.00 55.03 270 THR A N 1
ATOM 2167 C CA . THR A 1 270 ? -2.492 -10.250 -6.565 1.00 55.03 270 THR A CA 1
ATOM 2168 C C . THR A 1 270 ? -2.300 -9.750 -7.994 1.00 55.03 270 THR A C 1
ATOM 2170 O O . THR A 1 270 ? -3.012 -8.854 -8.439 1.00 55.03 270 THR A O 1
ATOM 2173 N N . LEU A 1 271 ? -1.412 -10.410 -8.744 1.00 55.09 271 LEU A N 1
ATOM 2174 C CA . LEU A 1 271 ? -1.226 -10.198 -10.178 1.00 55.09 271 LEU A CA 1
ATOM 2175 C C . LEU A 1 271 ? -2.517 -10.488 -10.953 1.00 55.09 271 LEU A C 1
ATOM 2177 O O . LEU A 1 271 ? -2.812 -9.765 -11.892 1.00 55.09 271 LEU A O 1
ATOM 2181 N N . ARG A 1 272 ? -3.338 -11.467 -10.550 1.00 57.19 272 ARG A N 1
ATOM 2182 C CA . ARG A 1 272 ? -4.645 -11.751 -11.181 1.00 57.19 272 ARG A CA 1
ATOM 2183 C C . ARG A 1 272 ? -5.739 -10.718 -10.890 1.00 57.19 272 ARG A C 1
ATOM 2185 O O . ARG A 1 272 ? -6.550 -10.451 -11.774 1.00 57.19 272 ARG A O 1
ATOM 2192 N N . ILE A 1 273 ? -5.772 -10.132 -9.693 1.00 56.47 273 ILE A N 1
ATOM 2193 C CA . ILE A 1 273 ? -6.682 -9.015 -9.370 1.00 56.47 273 ILE A CA 1
ATOM 2194 C C . ILE A 1 273 ? -6.275 -7.779 -10.156 1.00 56.47 273 ILE A C 1
ATOM 2196 O O . ILE A 1 273 ? -7.109 -7.136 -10.788 1.00 56.47 273 ILE A O 1
ATOM 2200 N N . LEU A 1 274 ? -4.977 -7.488 -10.135 1.00 52.34 274 LEU A N 1
ATOM 2201 C CA . LEU A 1 274 ? -4.372 -6.393 -10.868 1.00 52.34 274 LEU A CA 1
ATOM 2202 C C . LEU A 1 274 ? -4.597 -6.561 -12.373 1.00 52.34 274 LEU A C 1
ATOM 2204 O O . LEU A 1 274 ? -5.000 -5.606 -13.017 1.00 52.34 274 LEU A O 1
ATOM 2208 N N . THR A 1 275 ? -4.460 -7.777 -12.911 1.00 57.91 275 THR A N 1
ATOM 2209 C CA . THR A 1 275 ? -4.765 -8.114 -14.311 1.00 57.91 275 THR A CA 1
ATOM 2210 C C . THR A 1 275 ? -6.245 -8.420 -14.577 1.00 57.91 275 THR A C 1
ATOM 2212 O O . THR A 1 275 ? -6.593 -8.877 -15.668 1.00 57.91 275 THR A O 1
ATOM 2215 N N . GLY A 1 276 ? -7.158 -8.129 -13.640 1.00 54.16 276 GLY A N 1
ATOM 2216 C CA . GLY A 1 276 ? -8.607 -8.282 -13.828 1.00 54.16 276 GLY A CA 1
ATOM 2217 C C . GLY A 1 276 ? -9.022 -9.649 -14.393 1.00 54.16 276 GLY A C 1
ATOM 2218 O O . GLY A 1 276 ? -9.979 -9.723 -15.165 1.00 54.16 276 GLY A O 1
ATOM 2219 N N . MET A 1 277 ? -8.248 -10.700 -14.102 1.00 52.59 277 MET A N 1
ATOM 2220 C CA . MET A 1 277 ? -8.343 -12.018 -14.739 1.00 52.59 277 MET A CA 1
ATOM 2221 C C . MET A 1 277 ? -9.026 -13.073 -13.860 1.00 52.59 277 MET A C 1
ATOM 2223 O O . MET A 1 277 ? -9.237 -14.182 -14.338 1.00 52.59 277 MET A O 1
ATOM 2227 N N . SER A 1 278 ? -9.384 -12.800 -12.595 1.00 48.72 278 SER A N 1
ATOM 2228 C CA . SER A 1 278 ? -9.804 -13.904 -11.708 1.00 48.72 278 SER A CA 1
ATOM 2229 C C . SER A 1 278 ? -10.937 -13.674 -10.714 1.00 48.72 278 SER A C 1
ATOM 2231 O O . SER A 1 278 ? -10.992 -14.383 -9.713 1.00 48.72 278 SER A O 1
ATOM 2233 N N . SER A 1 279 ? -11.889 -12.784 -10.978 1.00 54.66 279 SER A N 1
ATOM 2234 C CA . SER A 1 279 ? -13.169 -12.847 -10.262 1.00 54.66 279 SER A CA 1
ATOM 2235 C C . SER A 1 279 ? -14.296 -13.071 -11.262 1.00 54.66 279 SER A C 1
ATOM 2237 O O . SER A 1 279 ? -14.517 -12.245 -12.141 1.00 54.66 279 SER A O 1
ATOM 2239 N N . ARG A 1 280 ? -15.027 -14.192 -11.131 1.00 60.69 280 ARG A N 1
ATOM 2240 C CA . ARG A 1 280 ? -16.302 -14.408 -11.848 1.00 60.69 280 ARG A CA 1
ATOM 2241 C C . ARG A 1 280 ? -17.373 -13.384 -11.429 1.00 60.69 280 ARG A C 1
ATOM 2243 O O . ARG A 1 280 ? -18.405 -13.312 -12.083 1.00 60.69 280 ARG A O 1
ATOM 2250 N N . PHE A 1 281 ? -17.110 -12.611 -10.374 1.00 73.19 281 PHE A N 1
ATOM 2251 C CA . PHE A 1 281 ? -17.991 -11.618 -9.773 1.00 73.19 281 PHE A CA 1
ATOM 2252 C C . PHE A 1 281 ? -17.372 -10.215 -9.888 1.00 73.19 281 PHE A C 1
ATOM 2254 O O . PHE A 1 281 ? -17.095 -9.524 -8.905 1.00 73.19 281 PHE A O 1
ATOM 2261 N N . HIS A 1 282 ? -17.053 -9.833 -11.122 1.00 82.44 282 HIS A N 1
ATOM 2262 C CA . HIS A 1 282 ? -16.439 -8.552 -11.439 1.00 82.44 282 HIS A CA 1
ATOM 2263 C C . HIS A 1 282 ? -17.400 -7.722 -12.285 1.00 82.44 282 HIS A C 1
ATOM 2265 O O . HIS A 1 282 ? -17.823 -8.182 -13.346 1.00 82.44 282 HIS A O 1
ATOM 2271 N N . GLN A 1 283 ? -17.712 -6.520 -11.798 1.00 90.06 283 GLN A N 1
ATOM 2272 C CA . GLN A 1 283 ? -18.508 -5.495 -12.474 1.00 90.06 283 GLN A CA 1
ATOM 2273 C C . GLN A 1 283 ? -19.852 -6.011 -13.012 1.00 90.06 283 GLN A C 1
ATOM 2275 O O . GLN A 1 283 ? -20.149 -5.888 -14.201 1.00 90.06 283 GLN A O 1
ATOM 2280 N N . ILE A 1 284 ? -20.654 -6.617 -12.136 1.00 94.56 284 ILE A N 1
ATOM 2281 C CA . ILE A 1 284 ? -22.022 -7.048 -12.445 1.00 94.56 284 ILE A CA 1
ATOM 2282 C C . ILE A 1 284 ? -22.934 -5.826 -12.377 1.00 94.56 284 ILE A C 1
ATOM 2284 O O . ILE A 1 284 ? -22.901 -5.112 -11.376 1.00 94.56 284 ILE A O 1
ATOM 2288 N N . ARG A 1 285 ? -23.726 -5.579 -13.423 1.00 96.12 285 ARG A N 1
ATOM 2289 C CA . ARG A 1 285 ? -24.686 -4.472 -13.442 1.00 96.12 285 ARG A CA 1
ATOM 2290 C C . ARG A 1 285 ? -25.761 -4.689 -12.373 1.00 96.12 285 ARG A C 1
ATOM 2292 O O . ARG A 1 285 ? -26.325 -5.781 -12.281 1.00 96.12 285 ARG A O 1
ATOM 2299 N N . LEU A 1 286 ? -26.002 -3.655 -11.574 1.00 96.38 286 LEU A N 1
ATOM 2300 C CA . LEU A 1 286 ? -27.080 -3.590 -10.594 1.00 96.38 286 LEU A CA 1
ATOM 2301 C C . LEU A 1 286 ? -28.339 -3.009 -11.236 1.00 96.38 286 LEU A C 1
ATOM 2303 O O . LEU A 1 286 ? -28.263 -2.071 -12.036 1.00 96.38 286 LEU A O 1
ATOM 2307 N N . GLU A 1 287 ? -29.493 -3.549 -10.863 1.00 96.06 287 GLU A N 1
ATOM 2308 C CA . GLU A 1 287 ? -30.780 -2.916 -11.146 1.00 96.06 287 GLU A CA 1
ATOM 2309 C C . GLU A 1 287 ? -30.978 -1.683 -10.241 1.00 96.06 287 GLU A C 1
ATOM 2311 O O . GLU A 1 287 ? -30.383 -1.615 -9.162 1.00 96.06 287 GLU A O 1
ATOM 2316 N N . PRO A 1 288 ? -31.810 -0.692 -10.621 1.00 95.38 288 PRO A N 1
ATOM 2317 C CA . PRO A 1 288 ? -31.998 0.520 -9.815 1.00 95.38 288 PRO A CA 1
ATOM 2318 C C . PRO A 1 288 ? -32.427 0.243 -8.366 1.00 95.38 288 PRO A C 1
ATOM 2320 O O . PRO A 1 288 ? -31.919 0.873 -7.442 1.00 95.38 288 PRO A O 1
ATOM 2323 N N . GLN A 1 289 ? -33.304 -0.745 -8.157 1.00 94.62 289 GLN A N 1
ATOM 2324 C CA . GLN A 1 289 ? -33.759 -1.153 -6.822 1.00 94.62 289 GLN A CA 1
ATOM 2325 C C . GLN A 1 289 ? -32.634 -1.795 -5.998 1.00 94.62 289 GLN A C 1
ATOM 2327 O O . GLN A 1 289 ? -32.518 -1.545 -4.801 1.00 94.62 289 GLN A O 1
ATOM 2332 N N . GLU A 1 290 ? -31.766 -2.581 -6.639 1.00 95.44 290 GLU A N 1
ATOM 2333 C CA . GLU A 1 290 ? -30.598 -3.166 -5.978 1.00 95.44 290 GLU A CA 1
ATOM 2334 C C . GLU A 1 290 ? -29.605 -2.076 -5.580 1.00 95.44 290 GLU A C 1
ATOM 2336 O O . GLU A 1 290 ? -29.117 -2.073 -4.454 1.00 95.44 290 GLU A O 1
ATOM 2341 N N . SER A 1 291 ? -29.338 -1.121 -6.477 1.00 95.56 291 SER A N 1
ATOM 2342 C CA . SER A 1 291 ? -28.477 0.031 -6.201 1.00 95.56 291 SER A CA 1
ATOM 2343 C C . SER A 1 291 ? -28.954 0.815 -4.976 1.00 95.56 291 SER A C 1
ATOM 2345 O O . SER A 1 291 ? -28.142 1.109 -4.102 1.00 95.56 291 SER A O 1
ATOM 2347 N N . LEU A 1 292 ? -30.261 1.077 -4.856 1.00 94.25 292 LEU A N 1
ATOM 2348 C CA . LEU A 1 292 ? -30.843 1.699 -3.660 1.00 94.25 292 LEU A CA 1
ATOM 2349 C C . LEU A 1 292 ? -30.613 0.854 -2.400 1.00 94.25 292 LEU A C 1
ATOM 2351 O O . LEU A 1 292 ? -30.207 1.383 -1.370 1.00 94.25 292 LEU A O 1
ATOM 2355 N N . ALA A 1 293 ? -30.778 -0.469 -2.480 1.00 94.38 293 ALA A N 1
ATOM 2356 C CA . ALA A 1 293 ? -30.515 -1.356 -1.347 1.00 94.38 293 ALA A CA 1
ATOM 2357 C C . ALA A 1 293 ? -29.038 -1.326 -0.894 1.00 94.38 293 ALA A C 1
ATOM 2359 O O . ALA A 1 293 ? -28.746 -1.523 0.285 1.00 94.38 293 ALA A O 1
ATOM 2360 N N . PHE A 1 294 ? -28.093 -1.043 -1.798 1.00 95.00 294 PHE A N 1
ATOM 2361 C CA . PHE A 1 294 ? -26.667 -0.915 -1.478 1.00 95.00 294 PHE A CA 1
ATOM 2362 C C . PHE A 1 294 ? -26.274 0.419 -0.826 1.00 95.00 294 PHE A C 1
ATOM 2364 O O . PHE A 1 294 ? -25.152 0.517 -0.324 1.00 95.00 294 PHE A O 1
ATOM 2371 N N . GLN A 1 295 ? -27.169 1.408 -0.771 1.00 94.19 295 GLN A N 1
ATOM 2372 C CA . GLN A 1 295 ? -26.912 2.728 -0.185 1.00 94.19 295 GLN A CA 1
ATOM 2373 C C . GLN A 1 295 ? -26.263 2.673 1.217 1.00 94.19 295 GLN A C 1
ATOM 2375 O O . GLN A 1 295 ? -25.208 3.283 1.393 1.00 94.19 295 GLN A O 1
ATOM 2380 N N . PRO A 1 296 ? -26.759 1.887 2.199 1.00 93.50 296 PRO A N 1
ATOM 2381 C CA . PRO A 1 296 ? -26.202 1.888 3.560 1.00 93.50 296 PRO A CA 1
ATOM 2382 C C . PRO A 1 296 ? -24.764 1.357 3.635 1.00 93.50 296 PRO A C 1
ATOM 2384 O O . PRO A 1 296 ? -24.064 1.504 4.641 1.00 93.50 296 PRO A O 1
ATOM 2387 N N . LEU A 1 297 ? -24.318 0.668 2.581 1.00 93.75 297 LEU A N 1
ATOM 2388 C CA . LEU A 1 297 ? -22.987 0.099 2.534 1.00 93.75 297 LEU A CA 1
ATOM 2389 C C . LEU A 1 297 ? -21.935 1.125 2.091 1.00 93.75 297 LEU A C 1
ATOM 2391 O O . LEU A 1 297 ? -20.807 1.050 2.582 1.00 93.75 297 LEU A O 1
ATOM 2395 N N . PHE A 1 298 ? -22.300 2.066 1.219 1.00 95.88 298 PHE A N 1
ATOM 2396 C CA . PHE A 1 298 ? -21.386 2.929 0.471 1.00 95.88 298 PHE A CA 1
ATOM 2397 C C . PHE A 1 298 ? -21.755 4.411 0.673 1.00 95.88 298 PHE A C 1
ATOM 2399 O O . PHE A 1 298 ? -22.603 4.921 -0.057 1.00 95.88 298 PHE A O 1
ATOM 2406 N N . PRO A 1 299 ? -21.167 5.101 1.668 1.00 93.38 299 PRO A N 1
ATOM 2407 C CA . PRO A 1 299 ? -21.583 6.450 2.050 1.00 93.38 299 PRO A CA 1
ATOM 2408 C C . PRO A 1 299 ? -21.440 7.482 0.926 1.00 93.38 299 PRO A C 1
ATOM 2410 O O . PRO A 1 299 ? -22.370 8.241 0.703 1.00 93.38 299 PRO A O 1
ATOM 2413 N N . ASN A 1 300 ? -20.358 7.473 0.136 1.00 93.06 300 ASN A N 1
ATOM 2414 C CA . ASN A 1 300 ? -20.215 8.475 -0.934 1.00 93.06 300 ASN A CA 1
ATOM 2415 C C . ASN A 1 300 ? -21.238 8.259 -2.059 1.00 93.06 300 ASN A C 1
ATOM 2417 O O . ASN A 1 300 ? -21.712 9.211 -2.682 1.00 93.06 300 ASN A O 1
ATOM 2421 N N . PHE A 1 301 ? -21.568 6.999 -2.348 1.00 95.06 301 PHE A N 1
ATOM 2422 C CA . PHE A 1 301 ? -22.661 6.658 -3.249 1.00 95.06 301 PHE A CA 1
ATOM 2423 C C . PHE A 1 301 ? -24.019 7.077 -2.672 1.00 95.06 301 PHE A C 1
ATOM 2425 O O . PHE A 1 301 ? -24.858 7.593 -3.407 1.00 95.06 301 PHE A O 1
ATOM 2432 N N . ALA A 1 302 ? -24.218 6.904 -1.364 1.00 94.06 302 ALA A N 1
ATOM 2433 C CA . ALA A 1 302 ? -25.428 7.315 -0.668 1.00 94.06 302 ALA A CA 1
ATOM 2434 C C . ALA A 1 302 ? -25.645 8.824 -0.69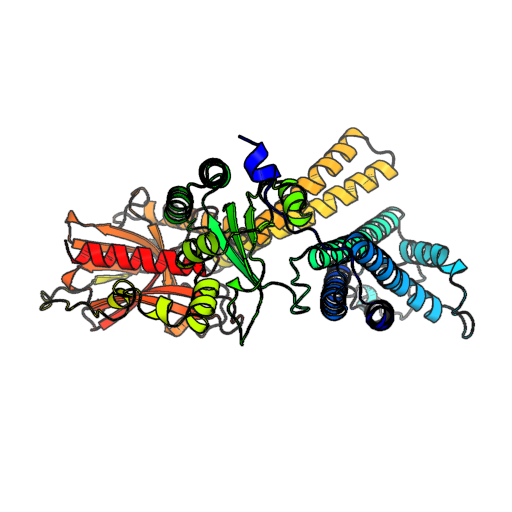1 1.00 94.06 302 ALA A C 1
ATOM 2436 O O . ALA A 1 302 ? -26.751 9.257 -1.006 1.00 94.06 302 ALA A O 1
ATOM 2437 N N . ASP A 1 303 ? -24.595 9.601 -0.439 1.00 92.38 303 ASP A N 1
ATOM 2438 C CA . ASP A 1 303 ? -24.632 11.060 -0.485 1.00 92.38 303 ASP A CA 1
ATOM 2439 C C . ASP A 1 303 ? -25.051 11.533 -1.881 1.00 92.38 303 ASP A C 1
ATOM 2441 O O . ASP A 1 303 ? -25.980 12.323 -2.034 1.00 92.38 303 ASP A O 1
ATOM 2445 N N . LYS A 1 304 ? -24.446 10.952 -2.926 1.00 93.25 304 LYS A N 1
ATOM 2446 C CA . LYS A 1 304 ? -24.780 11.262 -4.324 1.00 93.25 304 LYS A CA 1
ATOM 2447 C C . LYS A 1 304 ? -26.199 10.848 -4.717 1.00 93.25 304 LYS A C 1
ATOM 2449 O O . LYS A 1 304 ? -26.823 11.504 -5.547 1.00 9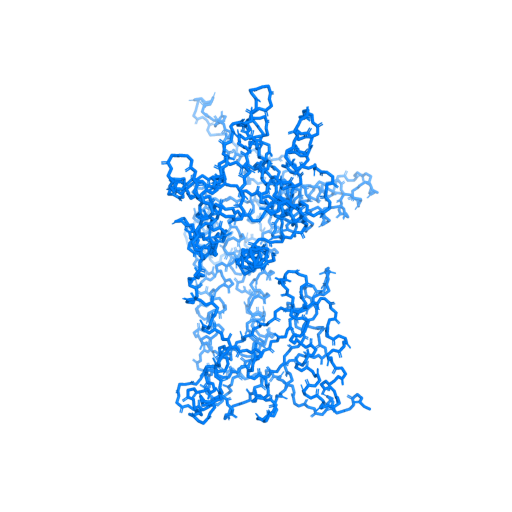3.25 304 LYS A O 1
ATOM 2454 N N . LEU A 1 305 ? -26.730 9.770 -4.140 1.00 93.06 305 LEU A N 1
ATOM 2455 C CA . LEU A 1 305 ? -28.130 9.388 -4.328 1.00 93.06 305 LEU A CA 1
ATOM 2456 C C . LEU A 1 305 ? -29.083 10.345 -3.607 1.00 93.06 305 LEU A C 1
ATOM 2458 O O . LEU A 1 305 ? -30.098 10.715 -4.189 1.00 93.06 305 LEU A O 1
ATOM 2462 N N . ALA A 1 306 ? -28.758 10.751 -2.380 1.00 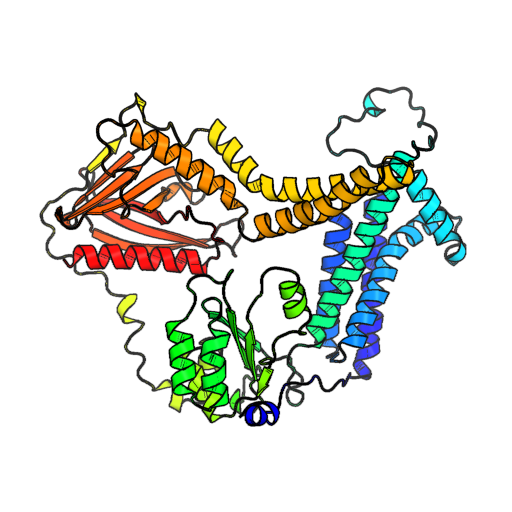90.19 306 ALA A N 1
ATOM 2463 C CA . ALA A 1 306 ? -29.575 11.653 -1.575 1.00 90.19 306 ALA A CA 1
ATOM 2464 C C . ALA A 1 306 ? -29.620 13.079 -2.150 1.00 90.19 306 ALA A C 1
ATOM 2466 O O . ALA A 1 306 ? -30.660 13.729 -2.074 1.00 90.19 306 ALA A O 1
ATOM 2467 N N . GLU A 1 307 ? -28.528 13.547 -2.768 1.00 89.81 307 GLU A N 1
ATOM 2468 C CA . GLU A 1 307 ? -28.493 14.813 -3.518 1.00 89.81 307 GLU A CA 1
ATOM 2469 C C . GLU A 1 307 ? -29.522 14.824 -4.661 1.00 89.81 307 GLU A C 1
ATOM 2471 O O . GLU A 1 307 ? -30.220 15.818 -4.854 1.00 89.81 307 GLU A O 1
ATOM 2476 N N . ALA A 1 308 ? -29.656 13.709 -5.384 1.00 88.12 308 ALA A N 1
ATOM 2477 C CA . ALA A 1 308 ? -30.566 13.595 -6.523 1.00 88.12 308 ALA A CA 1
ATOM 2478 C C . ALA A 1 308 ? -32.000 13.173 -6.148 1.00 88.12 308 ALA A C 1
ATOM 2480 O O . ALA A 1 308 ? -32.929 13.415 -6.916 1.00 88.12 308 ALA A O 1
ATOM 2481 N N . HIS A 1 309 ? -32.188 12.536 -4.989 1.00 85.44 309 HIS A N 1
ATOM 2482 C CA . HIS A 1 309 ? -33.477 12.049 -4.492 1.00 85.44 309 HIS A CA 1
ATOM 2483 C C . HIS A 1 309 ? -33.719 12.573 -3.079 1.00 85.44 309 HIS A C 1
ATOM 2485 O O . HIS A 1 309 ? -33.425 11.897 -2.092 1.00 85.44 309 HIS A O 1
ATOM 2491 N N . SER A 1 310 ? -34.307 13.767 -2.971 1.00 79.06 310 SER A N 1
ATOM 2492 C CA . SER A 1 310 ? -34.609 14.409 -1.681 1.00 79.06 310 SER A CA 1
ATOM 2493 C C . SER A 1 310 ? -35.464 13.544 -0.746 1.00 79.06 310 SER A C 1
ATOM 2495 O O . SER A 1 310 ? -35.406 13.705 0.469 1.00 79.06 310 SER A O 1
ATOM 2497 N N . GLU A 1 311 ? -36.236 12.606 -1.299 1.00 76.19 311 GLU A N 1
ATOM 2498 C CA . GLU A 1 311 ? -37.055 11.645 -0.552 1.00 76.19 311 GLU A CA 1
ATOM 2499 C C . GLU A 1 311 ? -36.214 10.663 0.283 1.00 76.19 311 GLU A C 1
ATOM 2501 O O . GLU A 1 311 ? -36.635 10.272 1.370 1.00 76.19 311 GLU A O 1
ATOM 2506 N N . LEU A 1 312 ? -35.000 10.316 -0.167 1.00 73.56 312 LEU A N 1
ATOM 2507 C CA . LEU A 1 312 ? -34.090 9.416 0.556 1.00 73.56 312 LEU A CA 1
ATOM 2508 C C . LEU A 1 312 ? -33.416 10.093 1.755 1.00 73.56 312 LEU A C 1
ATOM 2510 O O . LEU A 1 312 ? -32.931 9.406 2.651 1.00 73.56 312 LEU A O 1
ATOM 2514 N N . ARG A 1 313 ? -33.396 11.430 1.790 1.00 70.50 313 ARG A N 1
ATOM 2515 C CA . ARG A 1 313 ? -32.778 12.212 2.870 1.00 70.50 313 ARG A CA 1
ATOM 2516 C C . ARG A 1 313 ? -33.583 12.176 4.173 1.00 70.50 313 ARG A C 1
ATOM 2518 O O . ARG A 1 313 ? -33.035 12.456 5.227 1.00 70.50 313 ARG A O 1
ATOM 2525 N N . ASN A 1 314 ? -34.868 11.821 4.103 1.00 61.34 314 ASN A N 1
ATOM 2526 C CA . ASN A 1 314 ? -35.774 11.794 5.255 1.00 61.34 314 ASN A CA 1
ATOM 2527 C C . ASN A 1 314 ? -35.850 10.417 5.946 1.00 61.34 314 ASN A C 1
ATOM 2529 O O . ASN A 1 314 ? -36.719 10.209 6.793 1.00 61.34 314 ASN A O 1
ATOM 2533 N N . ALA A 1 315 ? -34.982 9.462 5.592 1.00 56.97 315 ALA A N 1
ATOM 2534 C CA . ALA A 1 315 ? -34.850 8.225 6.358 1.00 56.97 315 ALA A CA 1
ATOM 2535 C C . ALA A 1 315 ? -34.196 8.544 7.725 1.00 56.97 315 ALA A C 1
ATOM 2537 O O . ALA A 1 315 ? -33.201 9.266 7.738 1.00 56.97 315 ALA A O 1
ATOM 2538 N N . PRO A 1 316 ? -34.731 8.065 8.868 1.00 54.03 316 PRO A N 1
ATOM 2539 C CA . PRO A 1 316 ? -34.318 8.539 10.191 1.00 54.03 316 PRO A CA 1
ATOM 2540 C C . PRO A 1 316 ? -32.832 8.264 10.463 1.00 54.03 316 PRO A C 1
ATOM 2542 O O . PRO A 1 316 ? -32.400 7.114 10.514 1.00 54.03 316 PRO A O 1
ATOM 2545 N N . GLU A 1 317 ? -32.055 9.328 10.655 1.00 47.78 317 GLU A N 1
ATOM 2546 C CA . GLU A 1 317 ? -30.601 9.327 10.874 1.00 47.78 317 GLU A CA 1
ATOM 2547 C C . GLU A 1 317 ? -30.239 9.273 12.382 1.00 47.78 317 GLU A C 1
ATOM 2549 O O . GLU A 1 317 ? -29.236 9.828 12.824 1.00 47.78 317 GLU A O 1
ATOM 2554 N N . GLU A 1 318 ? -31.075 8.630 13.205 1.00 49.66 318 GLU A N 1
ATOM 2555 C CA . GLU A 1 318 ? -31.086 8.786 14.676 1.00 49.66 318 GLU A CA 1
ATOM 2556 C C . GLU A 1 318 ? -29.885 8.176 15.443 1.00 49.66 318 GLU A C 1
ATOM 2558 O O . GLU A 1 318 ? -29.684 8.500 16.612 1.00 49.66 318 GLU A O 1
ATOM 2563 N N . ASP A 1 319 ? -29.027 7.357 14.822 1.00 48.34 319 ASP A N 1
ATOM 2564 C CA . ASP A 1 319 ? -28.070 6.521 15.578 1.00 48.34 319 ASP A CA 1
ATOM 2565 C C . ASP A 1 319 ? -26.596 6.992 15.598 1.00 48.34 319 ASP A C 1
ATOM 2567 O O . ASP A 1 319 ? -25.802 6.471 16.387 1.00 48.34 319 ASP A O 1
ATOM 2571 N N . LEU A 1 320 ? -26.170 7.960 14.771 1.00 41.66 320 LEU A N 1
ATOM 2572 C CA . LEU A 1 320 ? -24.730 8.274 14.608 1.00 41.66 320 LEU A CA 1
ATOM 2573 C C . LEU A 1 320 ? -24.247 9.575 15.269 1.00 41.66 320 LEU A C 1
ATOM 2575 O O . LEU A 1 320 ? -23.095 9.626 15.716 1.00 41.66 320 LEU A O 1
ATOM 2579 N N . GLU A 1 321 ? -25.081 10.610 15.392 1.00 45.56 321 GLU A N 1
ATOM 2580 C CA . GLU A 1 321 ? -24.679 11.856 16.070 1.00 45.56 321 GLU A CA 1
ATOM 2581 C C . GLU A 1 321 ? -24.659 11.726 17.599 1.00 45.56 321 GLU A C 1
ATOM 2583 O O . GLU A 1 321 ? -23.820 12.342 18.263 1.00 45.56 321 GLU A O 1
ATOM 2588 N N . THR A 1 322 ? -25.465 10.818 18.150 1.00 47.34 322 THR A N 1
ATOM 2589 C CA . THR A 1 322 ? -25.558 10.518 19.588 1.00 47.34 322 THR A CA 1
ATOM 2590 C C . THR A 1 322 ? -24.231 10.016 20.184 1.00 47.34 322 THR A C 1
ATOM 2592 O O . THR A 1 322 ? -24.027 10.082 21.388 1.00 47.34 322 THR A O 1
ATOM 2595 N N . ILE A 1 323 ? -23.268 9.568 19.367 1.00 47.38 323 ILE A N 1
ATOM 2596 C CA . ILE A 1 323 ? -21.966 9.065 19.846 1.00 47.38 323 ILE A CA 1
ATOM 2597 C C . ILE A 1 323 ? -20.903 10.179 19.968 1.00 47.38 323 ILE A C 1
ATOM 2599 O O . ILE A 1 323 ? -19.930 10.019 20.713 1.00 47.38 323 ILE A O 1
ATOM 2603 N N . LYS A 1 324 ? -21.051 11.313 19.264 1.00 44.25 324 LYS A N 1
ATOM 2604 C CA . LYS A 1 324 ? -20.004 12.356 19.193 1.00 44.25 324 LYS A CA 1
ATOM 2605 C C . LYS A 1 324 ? -20.149 13.485 20.215 1.00 44.25 324 LYS A C 1
ATOM 2607 O O . LYS A 1 324 ? -19.141 14.113 20.524 1.00 44.25 324 LYS A O 1
ATOM 2612 N N . SER A 1 325 ? -21.345 13.740 20.739 1.00 48.22 325 SER A N 1
ATOM 2613 C CA . SER A 1 325 ? -21.630 14.918 21.576 1.00 48.22 325 SER A CA 1
ATOM 2614 C C . SER A 1 325 ? -21.953 14.606 23.039 1.00 48.22 325 SER A C 1
ATOM 2616 O O . SER A 1 325 ? -22.114 15.532 23.832 1.00 48.22 325 SER A O 1
ATOM 2618 N N . THR A 1 326 ? -21.994 13.335 23.446 1.00 45.50 326 THR A N 1
ATOM 2619 C CA . THR A 1 326 ? -22.174 12.983 24.859 1.00 45.50 326 THR A CA 1
ATOM 2620 C C . THR A 1 326 ? -20.845 13.119 25.603 1.00 45.50 326 THR A C 1
ATOM 2622 O O . THR A 1 326 ? -20.099 12.153 25.780 1.00 45.50 326 THR A O 1
ATOM 2625 N N . GLU A 1 327 ? -20.530 14.339 26.043 1.00 49.66 327 GLU A N 1
ATOM 2626 C CA . GLU A 1 327 ? -19.728 14.503 27.254 1.00 49.66 327 GLU A CA 1
ATOM 2627 C C . GLU A 1 327 ? -20.477 13.757 28.361 1.00 49.66 327 GLU A C 1
ATOM 2629 O O . GLU A 1 327 ? -21.586 14.134 28.740 1.00 49.66 327 GLU A O 1
ATOM 2634 N N . LEU A 1 328 ? -19.927 12.616 28.784 1.00 52.22 328 LEU A N 1
ATOM 2635 C CA . LEU A 1 328 ? -20.525 11.803 29.834 1.00 52.22 328 LEU A CA 1
ATOM 2636 C C . LEU A 1 328 ? -20.760 12.705 31.052 1.00 52.22 328 LEU A C 1
ATOM 2638 O O . LEU A 1 328 ? -19.808 13.353 31.503 1.00 52.22 328 LEU A O 1
ATOM 2642 N N . PRO A 1 329 ? -21.980 12.749 31.611 1.00 53.41 329 PRO A N 1
ATOM 2643 C CA . PRO A 1 329 ? -22.197 13.340 32.914 1.00 53.41 329 PRO A CA 1
ATOM 2644 C C . PRO A 1 329 ? -21.532 12.409 33.929 1.00 53.41 329 PRO A C 1
ATOM 2646 O O . PRO A 1 329 ? -22.190 11.564 34.528 1.00 53.41 329 PRO A O 1
ATOM 2649 N N . PHE A 1 330 ? -20.208 12.507 34.082 1.00 56.62 330 PHE A N 1
ATOM 2650 C CA . PHE A 1 330 ? -19.489 11.851 35.164 1.00 56.62 330 PHE A CA 1
ATOM 2651 C C . PHE A 1 330 ? -20.042 12.436 36.466 1.00 56.62 330 PHE A C 1
ATOM 2653 O O . PHE A 1 330 ? -19.677 13.530 36.899 1.00 56.62 330 PHE A O 1
ATOM 2660 N N . SER A 1 331 ? -21.012 11.727 37.035 1.00 49.91 331 SER A N 1
ATOM 2661 C CA . SER A 1 331 ? -21.693 12.053 38.277 1.00 49.91 331 SER A CA 1
ATOM 2662 C C . SER A 1 331 ? -20.682 12.291 39.398 1.00 49.91 331 SER A C 1
ATOM 2664 O O . SER A 1 331 ? -19.669 11.599 39.470 1.00 49.91 331 SER A O 1
ATOM 2666 N N . GLN A 1 332 ? -20.978 13.292 40.237 1.00 55.59 332 GLN A N 1
ATOM 2667 C CA . GLN A 1 332 ? -20.253 13.739 41.437 1.00 55.59 332 GLN A CA 1
ATOM 2668 C C . GLN A 1 332 ? -19.107 12.812 41.878 1.00 55.59 332 GLN A C 1
ATOM 2670 O O . GLN A 1 332 ? -19.299 11.820 42.574 1.00 55.59 332 GLN A O 1
ATOM 2675 N N . HIS A 1 333 ? -17.905 13.176 41.435 1.00 57.88 333 HIS A N 1
ATOM 2676 C CA . HIS A 1 333 ? -16.664 12.432 41.612 1.00 57.88 333 HIS A CA 1
ATOM 2677 C C . HIS A 1 333 ? -16.378 12.094 43.085 1.00 57.88 333 HIS A C 1
ATOM 2679 O O . HIS A 1 333 ? -16.274 13.003 43.910 1.00 57.88 333 HIS A O 1
ATOM 2685 N N . SER A 1 334 ? -16.149 10.813 43.384 1.00 62.09 334 SER A N 1
ATOM 2686 C CA . SER A 1 334 ? -15.920 10.218 44.715 1.00 62.09 334 SER A CA 1
ATOM 2687 C C . SER A 1 334 ? -14.640 10.670 45.447 1.00 62.09 334 SER A C 1
ATOM 2689 O O . SER A 1 334 ? -14.190 10.013 46.379 1.00 62.09 334 SER A O 1
ATOM 2691 N N . GLY A 1 335 ? -14.022 11.790 45.057 1.00 86.19 335 GLY A N 1
ATOM 2692 C CA . GLY A 1 335 ? -12.752 12.256 45.627 1.00 86.19 335 GLY A CA 1
ATOM 2693 C C . GLY A 1 335 ? -11.550 11.358 45.309 1.00 86.19 335 GLY A C 1
ATOM 2694 O O . GLY A 1 335 ? -10.454 11.648 45.774 1.00 86.19 335 GLY A O 1
ATOM 2695 N N . GLU A 1 336 ? -11.728 10.304 44.509 1.00 94.81 336 GLU A N 1
ATOM 2696 C CA . GLU A 1 336 ? -10.649 9.414 44.086 1.00 94.81 336 GLU A CA 1
ATOM 2697 C C . GLU A 1 336 ? -9.637 10.133 43.190 1.00 94.81 336 GLU A C 1
ATOM 2699 O O . GLU A 1 336 ? -9.976 11.019 42.395 1.00 94.81 336 GLU A O 1
ATOM 2704 N N . ILE A 1 337 ? -8.378 9.730 43.338 1.00 96.88 337 ILE A N 1
ATOM 2705 C CA . ILE A 1 337 ? -7.228 10.319 42.664 1.00 96.88 337 ILE A CA 1
ATOM 2706 C C . ILE A 1 337 ? -6.454 9.196 41.969 1.00 96.88 337 ILE A C 1
ATOM 2708 O O . ILE A 1 337 ? -6.218 8.135 42.546 1.00 96.88 337 ILE A O 1
ATOM 2712 N N . ALA A 1 338 ? -6.073 9.424 40.717 1.00 97.50 338 ALA A N 1
ATOM 2713 C CA . ALA A 1 338 ? -5.181 8.566 39.963 1.00 97.50 338 ALA A CA 1
ATOM 2714 C C . ALA A 1 338 ? -3.747 8.732 40.473 1.00 97.50 338 ALA A C 1
ATOM 2716 O O . ALA A 1 338 ? -3.236 9.846 40.591 1.00 97.50 338 ALA A O 1
ATOM 2717 N N . THR A 1 339 ? -3.085 7.611 40.741 1.00 97.88 339 THR A N 1
ATOM 2718 C CA . THR A 1 339 ? -1.690 7.593 41.177 1.00 97.88 339 THR A CA 1
ATOM 2719 C C . THR A 1 339 ? -0.795 7.310 39.982 1.00 97.88 339 THR A C 1
ATOM 2721 O O . THR A 1 339 ? -0.909 6.258 39.345 1.00 97.88 339 THR A O 1
ATOM 2724 N N . ILE A 1 340 ? 0.115 8.239 39.703 1.00 97.31 340 ILE A N 1
ATOM 2725 C CA . ILE A 1 340 ? 1.169 8.081 38.705 1.00 97.31 340 ILE A CA 1
ATOM 2726 C C . ILE A 1 340 ? 2.481 7.982 39.465 1.00 97.31 340 ILE A C 1
ATOM 2728 O O . ILE A 1 340 ? 2.942 8.946 40.069 1.00 97.31 340 ILE A O 1
ATOM 2732 N N . ALA A 1 341 ? 3.069 6.793 39.473 1.00 97.56 341 ALA A N 1
ATOM 2733 C CA . ALA A 1 341 ? 4.332 6.552 40.147 1.00 97.56 341 ALA A CA 1
ATOM 2734 C C . ALA A 1 341 ? 5.420 6.280 39.114 1.00 97.56 341 ALA A C 1
ATOM 2736 O O . ALA A 1 341 ? 5.206 5.551 38.145 1.00 97.56 341 ALA A O 1
ATOM 2737 N N . ALA A 1 342 ? 6.618 6.811 39.341 1.00 97.69 342 ALA A N 1
ATOM 2738 C CA . ALA A 1 342 ? 7.781 6.359 38.596 1.00 97.69 342 ALA A CA 1
ATOM 2739 C C . ALA A 1 342 ? 8.012 4.862 38.869 1.00 97.69 342 ALA A C 1
ATOM 2741 O O . ALA A 1 342 ? 7.870 4.387 40.002 1.00 97.69 342 ALA A O 1
ATOM 2742 N N . VAL A 1 343 ? 8.386 4.115 37.832 1.00 97.75 343 VAL A N 1
ATOM 2743 C CA . VAL A 1 343 ? 8.919 2.761 38.008 1.00 97.75 343 VAL A CA 1
ATOM 2744 C C . VAL A 1 343 ? 10.195 2.864 38.843 1.00 97.75 343 VAL A C 1
ATOM 2746 O O . VAL A 1 343 ? 10.982 3.794 38.661 1.00 97.75 343 VAL A O 1
ATOM 2749 N N . SER A 1 344 ? 10.423 1.923 39.762 1.00 96.88 344 SER A N 1
ATOM 2750 C CA . SER A 1 344 ? 11.626 1.944 40.599 1.00 96.88 344 SER A CA 1
ATOM 2751 C C . SER A 1 344 ? 12.900 1.943 39.743 1.00 96.88 344 SER A C 1
ATOM 2753 O O . SER A 1 344 ? 13.013 1.154 38.800 1.00 96.88 344 SER A O 1
ATOM 2755 N N . GLU A 1 345 ? 13.878 2.764 40.126 1.00 96.56 345 GLU A N 1
ATOM 2756 C CA . GLU A 1 345 ? 15.136 3.019 39.404 1.00 96.56 345 GLU A CA 1
ATOM 2757 C C . GLU A 1 345 ? 15.860 1.796 38.798 1.00 96.56 345 GLU A C 1
ATOM 2759 O O . GLU A 1 345 ? 16.307 1.900 37.654 1.00 96.56 345 GLU A O 1
ATOM 2764 N N . PRO A 1 346 ? 15.963 0.610 39.443 1.00 96.62 346 PRO A N 1
ATOM 2765 C CA . PRO A 1 346 ? 16.622 -0.531 38.798 1.00 96.62 346 PRO A CA 1
ATOM 2766 C C . PRO A 1 346 ? 15.939 -1.000 37.499 1.00 96.62 346 PRO A C 1
ATOM 2768 O O . PRO A 1 346 ? 16.611 -1.568 36.633 1.00 96.62 346 PRO A O 1
ATOM 2771 N N . PHE A 1 347 ? 14.638 -0.740 37.333 1.00 97.06 347 PHE A N 1
ATOM 2772 C CA . PHE A 1 347 ? 13.830 -1.200 36.197 1.00 97.06 347 PHE A CA 1
ATOM 2773 C C . PHE A 1 347 ? 13.370 -0.077 35.260 1.00 97.06 347 PHE A C 1
ATOM 2775 O O . PHE A 1 347 ? 12.819 -0.376 34.200 1.00 97.06 347 PHE A O 1
ATOM 2782 N N . ARG A 1 348 ? 13.581 1.189 35.635 1.00 97.19 348 ARG A N 1
ATOM 2783 C CA . ARG A 1 348 ? 13.103 2.357 34.892 1.00 97.19 348 ARG A CA 1
ATOM 2784 C C . ARG A 1 348 ? 13.918 2.594 33.619 1.00 97.19 348 ARG A C 1
ATOM 2786 O O . ARG A 1 348 ? 15.150 2.560 33.654 1.00 97.19 348 ARG A O 1
ATOM 2793 N N . GLY A 1 349 ? 13.240 2.865 32.502 1.00 95.19 349 GLY A N 1
ATOM 2794 C CA . GLY A 1 349 ? 13.885 3.272 31.245 1.00 95.19 349 GLY A CA 1
ATOM 2795 C C . GLY A 1 349 ? 14.801 2.201 30.644 1.00 95.19 349 GLY A C 1
ATOM 2796 O O . GLY A 1 349 ? 15.786 2.516 29.967 1.00 95.19 349 GLY A O 1
ATOM 2797 N N . LYS A 1 350 ? 14.550 0.924 30.952 1.00 95.56 350 LYS A N 1
ATOM 2798 C CA . LYS A 1 350 ? 15.374 -0.184 30.459 1.00 95.56 350 LYS A CA 1
ATOM 2799 C C . LYS A 1 350 ? 14.951 -0.586 29.060 1.00 95.56 350 LYS A C 1
ATOM 2801 O O . LYS A 1 350 ? 15.805 -1.027 28.292 1.00 95.56 350 LYS A O 1
ATOM 2806 N N . VAL A 1 351 ? 13.676 -0.457 28.705 1.00 93.31 351 VAL A N 1
ATOM 2807 C CA . VAL A 1 351 ? 13.156 -0.816 27.382 1.00 93.31 351 VAL A CA 1
ATOM 2808 C C . VAL A 1 351 ? 13.570 0.250 26.367 1.00 93.31 351 VAL A C 1
ATOM 2810 O O . VAL A 1 351 ? 14.362 -0.057 25.473 1.00 93.31 351 VAL A O 1
ATOM 2813 N N . PHE A 1 352 ? 13.149 1.500 26.554 1.00 87.44 352 PHE A N 1
ATOM 2814 C CA . PHE A 1 352 ? 13.357 2.623 25.634 1.00 87.44 352 PHE A CA 1
ATOM 2815 C C . PHE A 1 352 ? 14.731 3.295 25.808 1.00 87.44 352 PHE A C 1
ATOM 2817 O O . PHE A 1 352 ? 14.868 4.445 26.223 1.00 87.44 352 PHE A O 1
ATOM 2824 N N . THR A 1 353 ? 15.795 2.570 25.458 1.00 90.25 353 THR A N 1
ATOM 2825 C CA . THR A 1 353 ? 17.159 3.132 25.402 1.00 90.25 353 THR A CA 1
ATOM 2826 C C . THR A 1 353 ? 17.534 3.528 23.975 1.00 90.25 353 THR A C 1
ATOM 2828 O O . THR A 1 353 ? 17.148 2.853 23.022 1.00 90.25 353 THR A O 1
ATOM 2831 N N . ARG A 1 354 ? 18.373 4.563 23.806 1.00 85.12 354 ARG A N 1
ATOM 2832 C CA . ARG A 1 354 ? 18.838 5.017 22.475 1.00 85.12 354 ARG A CA 1
ATOM 2833 C C . ARG A 1 354 ? 19.415 3.884 21.621 1.00 85.12 354 ARG A C 1
ATOM 2835 O O . ARG A 1 354 ? 19.113 3.796 20.437 1.00 85.12 354 ARG A O 1
ATOM 2842 N N . GLY A 1 355 ? 20.218 3.003 22.224 1.00 85.62 355 GLY A N 1
ATOM 2843 C CA . GLY A 1 355 ? 20.787 1.850 21.520 1.00 85.62 355 GLY A CA 1
ATOM 2844 C C . GLY A 1 355 ? 19.713 0.884 21.015 1.00 85.62 355 GLY A C 1
ATOM 2845 O O . GLY A 1 355 ? 19.801 0.397 19.892 1.00 85.62 355 GLY A O 1
ATOM 2846 N N . ARG A 1 356 ? 18.657 0.656 21.804 1.00 91.69 356 ARG A N 1
ATOM 2847 C CA . ARG A 1 356 ? 17.539 -0.209 21.410 1.00 91.69 356 ARG A CA 1
ATOM 2848 C C . ARG A 1 356 ? 16.641 0.445 20.360 1.00 91.69 356 ARG A C 1
ATOM 2850 O O . ARG A 1 356 ? 16.200 -0.275 19.472 1.00 91.69 356 ARG A O 1
ATOM 2857 N N . SER A 1 357 ? 16.458 1.768 20.384 1.00 84.44 357 SER A N 1
ATOM 2858 C CA . SER A 1 357 ? 15.751 2.491 19.313 1.00 84.44 357 SER A CA 1
ATOM 2859 C C . SER A 1 357 ? 16.486 2.409 17.972 1.00 84.44 357 SER A C 1
ATOM 2861 O O . SER A 1 357 ? 15.846 2.234 16.940 1.00 84.44 357 SER A O 1
ATOM 2863 N N . ILE A 1 358 ? 17.827 2.442 17.963 1.00 85.50 358 ILE A N 1
ATOM 2864 C CA . ILE A 1 358 ? 18.612 2.210 16.734 1.00 85.50 358 ILE A CA 1
ATOM 2865 C C . ILE A 1 358 ? 18.340 0.804 16.183 1.00 85.50 358 ILE A C 1
ATOM 2867 O O . ILE A 1 358 ? 18.066 0.652 14.993 1.00 85.50 358 ILE A O 1
ATOM 2871 N N . VAL A 1 359 ? 18.361 -0.221 17.045 1.00 90.44 359 VAL A N 1
ATOM 2872 C CA . VAL A 1 359 ? 18.019 -1.599 16.650 1.00 90.44 359 VAL A CA 1
ATOM 2873 C C . VAL A 1 359 ? 16.588 -1.677 16.112 1.00 90.44 359 VAL A C 1
ATOM 2875 O O . VAL A 1 359 ? 16.377 -2.279 15.062 1.00 90.44 359 VAL A O 1
ATOM 2878 N N . GLY A 1 360 ? 15.625 -1.024 16.770 1.00 86.62 360 GLY A N 1
ATOM 2879 C CA . GLY A 1 360 ? 14.244 -0.911 16.296 1.00 86.62 360 GLY A CA 1
ATOM 2880 C C . GLY A 1 360 ? 14.166 -0.341 14.878 1.00 86.62 360 GLY A C 1
ATOM 2881 O O . GLY A 1 360 ? 13.582 -0.970 13.998 1.00 86.62 360 GLY A O 1
ATOM 2882 N N . GLY A 1 361 ? 14.853 0.774 14.615 1.00 84.38 361 GLY A N 1
ATOM 2883 C CA . GLY A 1 361 ? 14.933 1.376 13.280 1.00 84.38 361 GLY A CA 1
ATOM 2884 C C . GLY A 1 361 ? 15.525 0.441 12.218 1.00 84.38 361 GLY A C 1
ATOM 2885 O O . GLY A 1 361 ? 14.981 0.328 11.119 1.00 84.38 361 GLY A O 1
ATOM 2886 N N . PHE A 1 362 ? 16.588 -0.303 12.542 1.00 86.50 362 PHE A N 1
ATOM 2887 C CA . PHE A 1 362 ? 17.135 -1.318 11.630 1.00 86.50 362 PHE A CA 1
ATOM 2888 C C . PHE A 1 362 ? 16.144 -2.449 11.348 1.00 86.50 362 PHE A C 1
ATOM 2890 O O . PHE A 1 362 ? 16.062 -2.922 10.215 1.00 86.50 362 PHE A O 1
ATOM 2897 N N . LEU A 1 363 ? 15.362 -2.867 12.344 1.00 89.31 363 LEU A N 1
ATOM 2898 C CA . LEU A 1 363 ? 14.331 -3.887 12.168 1.00 89.31 363 LEU A CA 1
ATOM 2899 C C . LEU A 1 363 ? 13.184 -3.412 11.266 1.00 89.31 363 LEU A C 1
ATOM 2901 O O . LEU A 1 363 ? 12.624 -4.234 10.541 1.00 89.31 363 LEU A O 1
ATOM 2905 N N . VAL A 1 364 ? 12.884 -2.109 11.234 1.00 86.00 364 VAL A N 1
ATOM 2906 C CA . VAL A 1 364 ? 11.939 -1.532 10.257 1.00 86.00 364 VAL A CA 1
ATOM 2907 C C . VAL A 1 364 ? 12.460 -1.658 8.824 1.00 86.00 364 VAL A C 1
ATOM 2909 O O . VAL A 1 364 ? 11.698 -1.931 7.894 1.00 86.00 364 VAL A O 1
ATOM 2912 N N . LEU A 1 365 ? 13.770 -1.485 8.641 1.00 87.12 365 LEU A N 1
ATOM 2913 C CA . LEU A 1 365 ? 14.438 -1.567 7.340 1.00 87.12 365 LEU A CA 1
ATOM 2914 C C . LEU A 1 365 ? 14.777 -3.001 6.919 1.00 87.12 365 LEU A C 1
ATOM 2916 O O . LEU A 1 365 ? 14.986 -3.258 5.734 1.00 87.12 365 LEU A O 1
ATOM 2920 N N . PHE A 1 366 ? 14.798 -3.954 7.849 1.00 90.19 366 PHE A N 1
ATOM 2921 C CA . PHE A 1 366 ? 15.168 -5.344 7.590 1.00 90.19 366 PHE A CA 1
ATOM 2922 C C . PHE A 1 366 ? 14.415 -6.004 6.414 1.00 90.19 366 PHE A C 1
ATOM 2924 O O . PHE A 1 366 ? 15.071 -6.634 5.584 1.00 90.19 366 PHE A O 1
ATOM 2931 N N . PRO A 1 367 ? 13.087 -5.836 6.238 1.00 90.00 367 PRO A N 1
ATOM 2932 C CA . PRO A 1 367 ? 12.389 -6.368 5.066 1.00 90.00 367 PRO A CA 1
ATOM 2933 C C . PRO A 1 367 ? 12.905 -5.804 3.735 1.00 90.00 367 PRO A C 1
ATOM 2935 O O . PRO A 1 367 ? 12.996 -6.530 2.747 1.00 90.00 367 PRO A O 1
ATOM 2938 N N . LEU A 1 368 ? 13.278 -4.522 3.707 1.00 85.56 368 LEU A N 1
ATOM 2939 C CA . LEU A 1 368 ? 13.877 -3.895 2.531 1.00 85.56 368 LEU A CA 1
ATOM 2940 C C . LEU A 1 368 ? 15.287 -4.444 2.281 1.00 85.56 368 LEU A C 1
ATOM 2942 O O . LEU A 1 368 ? 15.637 -4.731 1.140 1.00 85.56 368 LEU A O 1
ATOM 2946 N N . ILE A 1 369 ? 16.066 -4.672 3.343 1.00 86.06 369 ILE A N 1
ATOM 2947 C CA . ILE A 1 369 ? 17.379 -5.328 3.251 1.00 86.06 369 ILE A CA 1
ATOM 2948 C C . ILE A 1 369 ? 17.231 -6.736 2.662 1.00 86.06 369 ILE A C 1
ATOM 2950 O O . ILE A 1 369 ? 17.985 -7.092 1.761 1.00 86.06 369 ILE A O 1
ATOM 2954 N N . LEU A 1 370 ? 16.236 -7.520 3.095 1.00 87.44 370 LEU A N 1
ATOM 2955 C CA . LEU A 1 370 ? 15.939 -8.831 2.502 1.00 87.44 370 LEU A CA 1
ATOM 2956 C C . LEU A 1 370 ? 15.553 -8.723 1.028 1.00 87.44 370 LEU A C 1
ATOM 2958 O O . LEU A 1 370 ? 15.978 -9.553 0.224 1.00 87.44 370 LEU A O 1
ATOM 2962 N N . ALA A 1 371 ? 14.779 -7.695 0.667 1.00 84.25 371 ALA A N 1
ATOM 2963 C CA . ALA A 1 371 ? 14.398 -7.475 -0.718 1.00 84.25 371 ALA A CA 1
ATOM 2964 C C . ALA A 1 371 ? 15.634 -7.263 -1.604 1.00 84.25 371 ALA A C 1
ATOM 2966 O O . ALA A 1 371 ? 15.803 -7.923 -2.630 1.00 84.25 371 ALA A O 1
ATOM 2967 N N . VAL A 1 372 ? 16.530 -6.382 -1.157 1.00 81.00 372 VAL A N 1
ATOM 2968 C CA . VAL A 1 372 ? 17.800 -6.085 -1.823 1.00 81.00 372 VAL A CA 1
ATOM 2969 C C . VAL A 1 372 ? 18.705 -7.320 -1.850 1.00 81.00 372 VAL A C 1
ATOM 2971 O O . VAL A 1 372 ? 19.239 -7.662 -2.903 1.00 81.00 372 VAL A O 1
ATOM 2974 N N . ALA A 1 373 ? 18.815 -8.056 -0.741 1.00 83.31 373 ALA A N 1
ATOM 2975 C CA . ALA A 1 373 ? 19.587 -9.295 -0.666 1.00 83.31 373 ALA A CA 1
ATOM 2976 C C . ALA A 1 373 ? 19.087 -10.347 -1.667 1.00 83.31 373 ALA A C 1
ATOM 2978 O O . ALA A 1 373 ? 19.893 -11.020 -2.302 1.00 83.31 373 ALA A O 1
ATOM 2979 N N . GLY A 1 374 ? 17.771 -10.454 -1.873 1.00 83.81 374 GLY A N 1
ATOM 2980 C CA . GLY A 1 374 ? 17.195 -11.330 -2.892 1.00 83.81 374 GLY A CA 1
ATOM 2981 C C . GLY A 1 374 ? 17.653 -10.991 -4.306 1.00 83.81 374 GLY A C 1
ATOM 2982 O O . GLY A 1 374 ? 17.982 -11.894 -5.075 1.00 83.81 374 GLY A O 1
ATOM 2983 N N . LEU A 1 375 ? 17.749 -9.700 -4.633 1.00 76.44 375 LEU A N 1
ATOM 2984 C CA . LEU A 1 375 ? 18.279 -9.252 -5.923 1.00 76.44 375 LEU A CA 1
ATOM 2985 C C . LEU A 1 375 ? 19.761 -9.622 -6.080 1.00 76.44 375 LEU A C 1
ATOM 2987 O O . LEU A 1 375 ? 20.141 -10.152 -7.124 1.00 76.44 375 LEU A O 1
ATOM 2991 N N . PHE A 1 376 ? 20.575 -9.425 -5.036 1.00 78.94 376 PHE A N 1
ATOM 2992 C CA . PHE A 1 376 ? 21.989 -9.822 -5.036 1.00 78.94 376 PHE A CA 1
ATOM 2993 C C . PHE A 1 376 ? 22.176 -11.334 -5.196 1.00 78.94 376 PHE A C 1
ATOM 2995 O O . PHE A 1 376 ? 22.969 -11.766 -6.030 1.00 78.94 376 PHE A O 1
ATOM 3002 N N . VAL A 1 377 ? 21.418 -12.146 -4.452 1.00 85.06 377 VAL A N 1
ATOM 3003 C CA . VAL A 1 377 ? 21.453 -13.616 -4.554 1.00 85.06 377 VAL A CA 1
ATOM 3004 C C . VAL A 1 377 ? 21.074 -14.072 -5.967 1.00 85.06 377 VAL A C 1
ATOM 3006 O O . VAL A 1 377 ? 21.711 -14.973 -6.511 1.00 85.06 377 VAL A O 1
ATOM 3009 N N . GLY A 1 378 ? 20.089 -13.419 -6.591 1.00 84.00 378 GLY A N 1
ATOM 3010 C CA . GLY A 1 378 ? 19.698 -13.691 -7.975 1.00 84.00 378 GLY A CA 1
ATOM 3011 C C . GLY A 1 378 ? 20.810 -13.371 -8.967 1.00 84.00 378 GLY A C 1
ATOM 3012 O O . GLY A 1 378 ? 21.180 -14.232 -9.763 1.00 84.00 378 GLY A O 1
ATOM 3013 N N . GLY A 1 379 ? 21.387 -12.170 -8.882 1.00 75.94 379 GLY A N 1
ATOM 3014 C CA . GLY A 1 379 ? 22.515 -11.766 -9.725 1.00 75.94 379 GLY A CA 1
ATOM 3015 C C . GLY A 1 379 ? 23.726 -12.696 -9.578 1.00 75.94 379 GLY A C 1
ATOM 3016 O O . GLY A 1 379 ? 24.323 -13.098 -10.577 1.00 75.94 379 GLY A O 1
ATOM 3017 N N . TRP A 1 380 ? 24.038 -13.120 -8.349 1.00 86.25 380 TRP A N 1
ATOM 3018 C CA . TRP A 1 380 ? 25.119 -14.070 -8.078 1.00 86.25 380 TRP A CA 1
ATOM 3019 C C . TRP A 1 380 ? 24.849 -15.449 -8.692 1.00 86.25 380 TRP A C 1
ATOM 3021 O O . TRP A 1 380 ? 25.741 -16.035 -9.305 1.00 86.25 380 TRP A O 1
ATOM 3031 N N . GLY A 1 381 ? 23.613 -15.952 -8.590 1.00 85.31 381 GLY A N 1
ATOM 3032 C CA . GLY A 1 381 ? 23.205 -17.206 -9.227 1.00 85.31 381 GLY A CA 1
ATOM 3033 C C . GLY A 1 381 ? 23.385 -17.180 -10.750 1.00 85.31 381 GLY A C 1
ATOM 3034 O O . GLY A 1 381 ? 23.912 -18.133 -11.322 1.00 85.31 381 GLY A O 1
ATOM 3035 N N . ILE A 1 382 ? 23.032 -16.069 -11.409 1.00 79.31 382 ILE A N 1
ATOM 3036 C CA . ILE A 1 382 ? 23.260 -15.887 -12.856 1.00 79.31 382 ILE A CA 1
ATOM 3037 C C . ILE A 1 382 ? 24.761 -15.895 -13.175 1.00 79.31 382 ILE A C 1
ATOM 3039 O O . ILE A 1 382 ? 25.195 -16.612 -14.078 1.00 79.31 382 ILE A O 1
ATOM 3043 N N . SER A 1 383 ? 25.559 -15.139 -12.416 1.00 79.50 383 SER A N 1
ATOM 3044 C CA . SER A 1 383 ? 27.013 -15.067 -12.607 1.00 79.50 383 SER A CA 1
ATOM 3045 C C . SER A 1 383 ? 27.674 -16.445 -12.464 1.00 79.50 383 SER A C 1
ATOM 3047 O O . SER A 1 383 ? 28.473 -16.846 -13.310 1.00 79.50 383 SER A O 1
ATOM 3049 N N . MET A 1 384 ? 27.261 -17.243 -11.477 1.00 87.06 384 MET A N 1
ATOM 3050 C CA . MET A 1 384 ? 27.743 -18.616 -11.301 1.00 87.06 384 MET A CA 1
ATOM 3051 C C . MET A 1 384 ? 27.418 -19.525 -12.492 1.00 87.06 384 MET A C 1
ATOM 3053 O O . MET A 1 384 ? 28.295 -20.270 -12.933 1.00 87.06 384 MET A O 1
ATOM 3057 N N . LEU A 1 385 ? 26.204 -19.444 -13.052 1.00 85.31 385 LEU A N 1
ATOM 3058 C CA . LEU A 1 385 ? 25.870 -20.190 -14.273 1.00 85.31 385 LEU A CA 1
ATOM 3059 C C . LEU A 1 385 ? 26.759 -19.773 -15.449 1.00 85.31 385 LEU A C 1
ATOM 3061 O O . LEU A 1 385 ? 27.230 -20.638 -16.182 1.00 85.31 385 LEU A O 1
ATOM 3065 N N . SER A 1 386 ? 27.033 -18.473 -15.610 1.00 78.56 386 SER A N 1
ATOM 3066 C CA . SER A 1 386 ? 27.889 -17.991 -16.705 1.00 78.56 386 SER A CA 1
ATOM 3067 C C . SER A 1 386 ? 29.351 -18.434 -16.594 1.00 78.56 386 SER A C 1
ATOM 3069 O O . SER A 1 386 ? 30.014 -18.597 -17.612 1.00 78.56 386 SER A O 1
ATOM 3071 N N . GLN A 1 387 ? 29.845 -18.676 -15.377 1.00 90.56 387 GLN A N 1
ATOM 3072 C CA . GLN A 1 387 ? 31.222 -19.112 -15.122 1.00 90.56 387 GLN A CA 1
ATOM 3073 C C . GLN A 1 387 ? 31.381 -20.643 -15.131 1.00 90.56 387 GLN A C 1
ATOM 3075 O O . GLN A 1 387 ? 32.456 -21.151 -14.824 1.00 90.56 387 GLN A O 1
ATOM 3080 N N . GLY A 1 388 ? 30.320 -21.395 -15.448 1.00 88.69 388 GLY A N 1
ATOM 3081 C CA . GLY A 1 388 ? 30.351 -22.859 -15.424 1.00 88.69 388 GLY A CA 1
ATOM 3082 C C . GLY A 1 388 ? 30.472 -23.448 -14.014 1.00 88.69 388 GLY A C 1
ATOM 3083 O O . GLY A 1 388 ? 30.958 -24.567 -13.854 1.00 88.69 388 GLY A O 1
ATOM 3084 N N . ALA A 1 389 ? 30.052 -22.708 -12.982 1.00 91.06 389 ALA A N 1
ATOM 3085 C CA . ALA A 1 389 ? 30.006 -23.224 -11.619 1.00 91.06 389 ALA A CA 1
ATOM 3086 C C . ALA A 1 389 ? 28.951 -24.339 -11.479 1.00 91.06 389 ALA A C 1
ATOM 3088 O O . ALA A 1 389 ? 28.167 -24.614 -12.389 1.00 91.06 389 ALA A O 1
ATOM 3089 N N . ASN A 1 390 ? 28.907 -24.985 -10.309 1.00 93.75 390 ASN A N 1
ATOM 3090 C CA . ASN A 1 390 ? 27.961 -26.068 -10.047 1.00 93.75 390 ASN A CA 1
ATOM 3091 C C . ASN A 1 390 ? 26.501 -25.603 -10.289 1.00 93.75 390 ASN A C 1
ATOM 3093 O O . ASN A 1 390 ? 26.013 -24.725 -9.565 1.00 93.75 390 ASN A O 1
ATOM 3097 N N . PRO A 1 391 ? 25.777 -26.209 -11.252 1.00 88.88 391 PRO A N 1
ATOM 3098 C CA . PRO A 1 391 ? 24.454 -25.742 -11.658 1.00 88.88 391 PRO A CA 1
ATOM 3099 C C . PRO A 1 391 ? 23.415 -25.881 -10.543 1.00 88.88 391 PRO A C 1
ATOM 3101 O O . PRO A 1 391 ? 22.494 -25.075 -10.464 1.00 88.88 391 PRO A O 1
ATOM 3104 N N . ILE A 1 392 ? 23.574 -26.854 -9.639 1.00 94.75 392 ILE A N 1
ATOM 3105 C CA . ILE A 1 392 ? 22.641 -27.075 -8.524 1.00 94.75 392 ILE A CA 1
ATOM 3106 C C . ILE A 1 392 ? 22.664 -25.879 -7.566 1.00 94.75 392 ILE A C 1
ATOM 3108 O O . ILE A 1 392 ? 21.610 -25.385 -7.159 1.00 94.75 392 ILE A O 1
ATOM 3112 N N . VAL A 1 393 ? 23.860 -25.383 -7.233 1.00 90.19 393 VAL A N 1
ATOM 3113 C CA . VAL A 1 393 ? 24.032 -24.225 -6.340 1.00 90.19 393 VAL A CA 1
ATOM 3114 C C . VAL A 1 393 ? 23.441 -22.977 -6.988 1.00 90.19 393 VAL A C 1
ATOM 3116 O O . VAL A 1 393 ? 22.645 -22.274 -6.368 1.00 90.19 393 VAL A O 1
ATOM 3119 N N . ALA A 1 394 ? 23.758 -22.745 -8.260 1.00 86.19 394 ALA A N 1
ATOM 3120 C CA . ALA A 1 394 ? 23.302 -21.565 -8.975 1.00 86.19 394 ALA A CA 1
ATOM 3121 C C . ALA A 1 394 ? 21.770 -21.537 -9.163 1.00 86.19 394 ALA A C 1
ATOM 3123 O O . ALA A 1 394 ? 21.136 -20.516 -8.895 1.00 86.19 394 ALA A O 1
ATOM 3124 N N . ILE A 1 395 ? 21.149 -22.671 -9.519 1.00 90.50 395 ILE A N 1
ATOM 3125 C CA . ILE A 1 395 ? 19.683 -22.808 -9.603 1.00 90.50 395 ILE A CA 1
ATOM 3126 C C . ILE A 1 395 ? 19.032 -22.577 -8.233 1.00 90.50 395 ILE A C 1
ATOM 3128 O O . ILE A 1 395 ? 18.006 -21.903 -8.148 1.00 90.50 395 ILE A O 1
ATOM 3132 N N . SER A 1 396 ? 19.634 -23.081 -7.151 1.00 91.31 396 SER A N 1
ATOM 3133 C CA . SER A 1 396 ? 19.120 -22.871 -5.790 1.00 91.31 396 SER A CA 1
ATOM 3134 C C . SER A 1 396 ? 19.125 -21.389 -5.399 1.00 91.31 396 SER A C 1
ATOM 3136 O O . SER A 1 396 ? 18.148 -20.894 -4.834 1.00 91.31 396 SER A O 1
ATOM 3138 N N . MET A 1 397 ? 20.184 -20.650 -5.749 1.00 87.31 397 MET A N 1
ATOM 3139 C CA . MET A 1 397 ? 20.253 -19.198 -5.534 1.00 87.31 397 MET A CA 1
ATOM 3140 C C . MET A 1 397 ? 19.193 -18.456 -6.357 1.00 87.31 397 MET A C 1
ATOM 3142 O O . MET A 1 397 ? 18.471 -17.618 -5.819 1.00 87.31 397 MET A O 1
ATOM 3146 N N . LEU A 1 398 ? 19.024 -18.815 -7.632 1.00 83.56 398 LEU A N 1
ATOM 3147 C CA . LEU A 1 398 ? 17.987 -18.238 -8.494 1.00 83.56 398 LEU A CA 1
ATOM 3148 C C . LEU A 1 398 ? 16.570 -18.494 -7.975 1.00 83.56 398 LEU A C 1
ATOM 3150 O O . LEU A 1 398 ? 15.716 -17.620 -8.098 1.00 83.56 398 LEU A O 1
ATOM 3154 N N . ALA A 1 399 ? 16.316 -19.657 -7.373 1.00 86.69 399 ALA A N 1
ATOM 3155 C CA . ALA A 1 399 ? 15.032 -19.966 -6.751 1.00 86.69 399 ALA A CA 1
ATOM 3156 C C . ALA A 1 399 ? 14.796 -19.162 -5.457 1.00 86.69 399 ALA A C 1
ATOM 3158 O O . ALA A 1 399 ? 13.671 -18.739 -5.190 1.00 86.69 399 ALA A O 1
ATOM 3159 N N . MET A 1 400 ? 15.848 -18.911 -4.669 1.00 87.81 400 MET A N 1
ATOM 3160 C CA . MET A 1 400 ? 15.778 -18.134 -3.424 1.00 87.81 400 MET A CA 1
ATOM 3161 C C . MET A 1 400 ? 15.594 -16.628 -3.672 1.00 87.81 400 MET A C 1
ATOM 3163 O O . MET A 1 400 ? 14.893 -15.947 -2.922 1.00 87.81 400 MET A O 1
ATOM 3167 N N . ALA A 1 401 ? 16.189 -16.106 -4.744 1.00 85.75 401 ALA A N 1
ATOM 3168 C CA . ALA A 1 401 ? 16.159 -14.694 -5.113 1.00 85.75 401 ALA A CA 1
ATOM 3169 C C . ALA A 1 401 ? 14.750 -14.061 -5.131 1.00 85.75 401 ALA A C 1
ATOM 3171 O O . ALA A 1 401 ? 14.545 -13.075 -4.419 1.00 85.75 401 ALA A O 1
ATOM 3172 N N . PRO A 1 402 ? 13.742 -14.601 -5.852 1.00 72.19 402 PRO A N 1
ATOM 3173 C CA . PRO A 1 402 ? 12.396 -14.036 -5.850 1.00 72.19 402 PRO A CA 1
ATOM 3174 C C . PRO A 1 402 ? 11.701 -14.173 -4.492 1.00 72.19 402 PRO A C 1
ATOM 3176 O O . PRO A 1 402 ? 10.907 -13.304 -4.143 1.00 72.19 402 PRO A O 1
ATOM 3179 N N . VAL A 1 403 ? 12.001 -15.216 -3.707 1.00 85.50 403 VAL A N 1
ATOM 3180 C CA . VAL A 1 403 ? 11.433 -15.393 -2.359 1.00 85.50 403 VAL A CA 1
ATOM 3181 C C . VAL A 1 403 ? 11.894 -14.264 -1.442 1.00 85.50 403 VAL A C 1
ATOM 3183 O O . VAL A 1 403 ? 11.070 -13.652 -0.768 1.00 85.50 403 VAL A O 1
ATOM 3186 N N . LEU A 1 404 ? 13.187 -13.942 -1.468 1.00 82.56 404 LEU A N 1
ATOM 3187 C CA . LEU A 1 404 ? 13.762 -12.846 -0.691 1.00 82.56 404 LEU A CA 1
ATOM 3188 C C . LEU A 1 404 ? 13.339 -11.473 -1.229 1.00 82.56 404 LEU A C 1
ATOM 3190 O O . LEU A 1 404 ? 12.878 -10.639 -0.455 1.00 82.56 404 LEU A O 1
ATOM 3194 N N . ALA A 1 405 ? 13.415 -11.259 -2.547 1.00 79.00 405 ALA A N 1
ATOM 3195 C CA . ALA A 1 405 ? 13.080 -9.989 -3.190 1.00 79.00 405 ALA A CA 1
ATOM 3196 C C . ALA A 1 405 ? 11.601 -9.626 -2.995 1.00 79.00 405 ALA A C 1
ATOM 3198 O O . ALA A 1 405 ? 11.261 -8.600 -2.402 1.00 79.00 405 ALA A O 1
ATOM 3199 N N . ILE A 1 406 ? 10.702 -10.502 -3.448 1.00 80.38 406 ILE A N 1
ATOM 3200 C CA . ILE A 1 406 ? 9.257 -10.275 -3.376 1.00 80.38 406 ILE A CA 1
ATOM 3201 C C . ILE A 1 406 ? 8.787 -10.389 -1.926 1.00 80.38 406 ILE A C 1
ATOM 3203 O O . ILE A 1 406 ? 7.984 -9.571 -1.485 1.00 80.38 406 ILE A O 1
ATOM 3207 N N . GLY A 1 407 ? 9.293 -11.367 -1.168 1.00 82.00 407 GLY A N 1
ATOM 3208 C CA . GLY A 1 407 ? 8.971 -11.518 0.250 1.00 82.00 407 GLY A CA 1
ATOM 3209 C C . GLY A 1 407 ? 9.354 -10.279 1.054 1.00 82.00 407 GLY A C 1
ATOM 3210 O O . GLY A 1 407 ? 8.516 -9.756 1.785 1.00 82.00 407 GLY A O 1
ATOM 3211 N N . GLY A 1 408 ? 10.562 -9.752 0.851 1.00 84.56 408 GLY A N 1
ATOM 3212 C CA . GLY A 1 408 ? 11.047 -8.530 1.485 1.00 84.56 408 GLY A CA 1
ATOM 3213 C C . GLY A 1 408 ? 10.183 -7.313 1.161 1.00 84.56 408 GLY A C 1
ATOM 3214 O O . GLY A 1 408 ? 9.707 -6.648 2.078 1.00 84.56 408 GLY A O 1
ATOM 3215 N N . VAL A 1 409 ? 9.874 -7.070 -0.122 1.00 80.69 409 VAL A N 1
ATOM 3216 C CA . VAL A 1 409 ? 8.992 -5.960 -0.539 1.00 80.69 409 VAL A CA 1
ATOM 3217 C C . VAL A 1 409 ? 7.587 -6.112 0.041 1.00 80.69 409 VAL A C 1
ATOM 3219 O O . VAL A 1 409 ? 7.015 -5.144 0.539 1.00 80.69 409 VAL A O 1
ATOM 3222 N N . LEU A 1 410 ? 7.015 -7.319 0.005 1.00 81.69 410 LEU A N 1
ATOM 3223 C CA . LEU A 1 410 ? 5.677 -7.566 0.539 1.00 81.69 410 LEU A CA 1
ATOM 3224 C C . LEU A 1 410 ? 5.624 -7.366 2.054 1.00 81.69 410 LEU A C 1
ATOM 3226 O O . LEU A 1 410 ? 4.649 -6.795 2.545 1.00 81.69 410 LEU A O 1
ATOM 3230 N N . VAL A 1 411 ? 6.644 -7.819 2.788 1.00 84.06 411 VAL A N 1
ATOM 3231 C CA . VAL A 1 411 ? 6.739 -7.614 4.237 1.00 84.06 411 VAL A CA 1
ATOM 3232 C C . VAL A 1 411 ? 6.976 -6.140 4.551 1.00 84.06 411 VAL A C 1
ATOM 3234 O O . VAL A 1 411 ? 6.292 -5.615 5.419 1.00 84.06 411 VAL A O 1
ATOM 3237 N N . PHE A 1 412 ? 7.843 -5.444 3.811 1.00 84.75 412 PHE A N 1
ATOM 3238 C CA . PHE A 1 412 ? 8.068 -4.006 3.979 1.00 84.75 412 PHE A CA 1
ATOM 3239 C C . PHE A 1 412 ? 6.770 -3.216 3.781 1.00 84.75 412 PHE A C 1
ATOM 3241 O O . PHE A 1 412 ? 6.317 -2.506 4.674 1.00 84.75 412 PHE A O 1
ATOM 3248 N N . TYR A 1 413 ? 6.109 -3.411 2.639 1.00 76.12 413 TYR A N 1
ATOM 3249 C CA . TYR A 1 413 ? 4.893 -2.683 2.283 1.00 76.12 413 TYR A CA 1
ATOM 3250 C C . TYR A 1 413 ? 3.730 -2.970 3.243 1.00 76.12 413 TYR A C 1
ATOM 3252 O O . TYR A 1 413 ? 2.927 -2.088 3.537 1.00 76.12 413 TYR A O 1
ATOM 3260 N N . ARG A 1 414 ? 3.615 -4.207 3.746 1.00 72.31 414 ARG A N 1
ATOM 3261 C CA . ARG A 1 414 ? 2.506 -4.598 4.633 1.00 72.31 414 ARG A CA 1
ATOM 3262 C C . ARG A 1 414 ? 2.809 -4.482 6.119 1.00 72.31 414 ARG A C 1
ATOM 3264 O O . ARG A 1 414 ? 1.876 -4.539 6.914 1.00 72.31 414 ARG A O 1
ATOM 3271 N N . GLY A 1 415 ? 4.069 -4.365 6.503 1.00 76.94 415 GLY A N 1
ATOM 3272 C CA . GLY A 1 415 ? 4.485 -4.527 7.885 1.00 76.94 415 GLY A CA 1
ATOM 3273 C C . GLY A 1 415 ? 5.939 -4.147 8.105 1.00 76.94 415 GLY A C 1
ATOM 3274 O O . GLY A 1 415 ? 6.643 -4.894 8.772 1.00 76.94 415 GLY A O 1
ATOM 3275 N N . ALA A 1 416 ? 6.391 -3.001 7.586 1.00 78.94 416 ALA A N 1
ATOM 3276 C CA . ALA A 1 416 ? 7.721 -2.469 7.903 1.00 78.94 416 ALA A CA 1
ATOM 3277 C C . ALA A 1 416 ? 7.974 -2.489 9.425 1.00 78.94 416 ALA A C 1
ATOM 3279 O O . ALA A 1 416 ? 8.983 -2.998 9.888 1.00 78.94 416 ALA A O 1
ATOM 3280 N N . TYR A 1 417 ? 6.977 -2.091 10.216 1.00 82.25 417 TYR A N 1
ATOM 3281 C CA . TYR A 1 417 ? 7.022 -2.070 11.683 1.00 82.25 417 TYR A CA 1
ATOM 3282 C C . TYR A 1 417 ? 6.896 -3.438 12.369 1.00 82.25 417 TYR A C 1
ATOM 3284 O O . TYR A 1 417 ? 6.856 -3.496 13.595 1.00 82.25 417 TYR A O 1
ATOM 3292 N N . LEU A 1 418 ? 6.785 -4.538 11.623 1.00 83.00 418 LEU A N 1
ATOM 3293 C CA . LEU A 1 418 ? 6.535 -5.864 12.184 1.00 83.00 418 LEU A CA 1
ATOM 3294 C C . LEU A 1 418 ? 7.623 -6.277 13.174 1.00 83.00 418 LEU A C 1
ATOM 3296 O O . LEU A 1 418 ? 7.348 -6.598 14.330 1.00 83.00 418 LEU A O 1
ATOM 3300 N N . PHE A 1 419 ? 8.858 -6.309 12.680 1.00 84.88 419 PHE A N 1
ATOM 3301 C CA . PHE A 1 419 ? 9.994 -6.785 13.450 1.00 84.88 419 PHE A CA 1
ATOM 3302 C C . PHE A 1 419 ? 10.286 -5.842 14.614 1.00 84.88 419 PHE A C 1
ATOM 3304 O O . PHE A 1 419 ? 10.624 -6.310 15.696 1.00 84.88 419 PHE A O 1
ATOM 3311 N N . GLU A 1 420 ? 10.061 -4.541 14.417 1.00 87.25 420 GLU A N 1
ATOM 3312 C CA . GLU A 1 420 ? 10.140 -3.529 15.468 1.00 87.25 420 GLU A CA 1
ATOM 3313 C C . GLU A 1 420 ? 9.113 -3.788 16.586 1.00 87.25 420 GLU A C 1
ATOM 3315 O O . GLU A 1 420 ? 9.492 -3.898 17.748 1.00 87.25 420 GLU A O 1
ATOM 3320 N N . CYS A 1 421 ? 7.826 -3.973 16.261 1.00 85.81 421 CYS A N 1
ATOM 3321 C CA . CYS A 1 421 ? 6.783 -4.231 17.263 1.00 85.81 421 CYS A CA 1
ATOM 3322 C C . CYS A 1 421 ? 7.032 -5.545 18.014 1.00 85.81 421 CYS A C 1
ATOM 3324 O O . CYS A 1 421 ? 6.901 -5.598 19.237 1.00 85.81 421 CYS A O 1
ATOM 3326 N N . TRP A 1 422 ? 7.432 -6.602 17.300 1.00 89.19 422 TRP A N 1
ATOM 3327 C CA . TRP A 1 422 ? 7.807 -7.873 17.918 1.00 89.19 422 TRP A CA 1
ATOM 3328 C C . TRP A 1 422 ? 8.992 -7.704 18.878 1.00 89.19 422 TRP A C 1
ATOM 3330 O O . TRP A 1 422 ? 8.935 -8.173 20.015 1.00 89.19 422 TRP A O 1
ATOM 3340 N N . TYR A 1 423 ? 10.033 -6.988 18.456 1.00 91.56 423 TYR A N 1
ATOM 3341 C CA . TYR A 1 423 ? 11.210 -6.708 19.272 1.00 91.56 423 TYR A CA 1
ATOM 3342 C C . TYR A 1 423 ? 10.862 -5.913 20.533 1.00 91.56 423 TYR A C 1
ATOM 3344 O O . TYR A 1 423 ? 11.204 -6.340 21.637 1.00 91.56 423 TYR A O 1
ATOM 3352 N N . TRP A 1 424 ? 10.107 -4.821 20.389 1.00 90.44 424 TRP A N 1
ATOM 3353 C CA . TRP A 1 424 ? 9.664 -4.008 21.518 1.00 90.44 424 TRP A CA 1
ATOM 3354 C C . TRP A 1 424 ? 8.780 -4.785 22.484 1.00 90.44 424 TRP A C 1
ATOM 3356 O O . TRP A 1 424 ? 8.997 -4.714 23.691 1.00 90.44 424 TRP A O 1
ATOM 3366 N N . SER A 1 425 ? 7.846 -5.589 21.969 1.00 91.38 425 SER A N 1
ATOM 3367 C CA . SER A 1 425 ? 7.001 -6.434 22.812 1.00 91.38 425 SER A CA 1
ATOM 3368 C C . SER A 1 425 ? 7.844 -7.413 23.635 1.00 91.38 425 SER A C 1
ATOM 3370 O O . SER A 1 425 ? 7.681 -7.490 24.849 1.00 91.38 425 SER A O 1
ATOM 3372 N N . ARG A 1 426 ? 8.823 -8.098 23.024 1.00 93.50 426 ARG A N 1
ATOM 3373 C CA . ARG A 1 426 ? 9.701 -9.033 23.742 1.00 93.50 426 ARG A CA 1
ATOM 3374 C C . ARG A 1 426 ? 10.534 -8.351 24.815 1.00 93.50 426 ARG A C 1
ATOM 3376 O O . ARG A 1 426 ? 10.656 -8.896 25.912 1.00 93.50 426 ARG A O 1
ATOM 3383 N N . LEU A 1 427 ? 11.101 -7.186 24.507 1.00 94.25 427 LEU A N 1
ATOM 3384 C CA . LEU A 1 427 ? 11.869 -6.417 25.480 1.00 94.25 427 LEU A CA 1
ATOM 3385 C C . LEU A 1 427 ? 10.999 -5.953 26.645 1.00 94.25 427 LEU A C 1
ATOM 3387 O O . LEU A 1 427 ? 11.412 -6.118 27.791 1.00 94.25 427 LEU A O 1
ATOM 3391 N N . LEU A 1 428 ? 9.805 -5.428 26.359 1.00 95.31 428 LEU A N 1
ATOM 3392 C CA . LEU A 1 428 ? 8.867 -4.985 27.382 1.00 95.31 428 LEU A CA 1
ATOM 3393 C C . LEU A 1 428 ? 8.433 -6.155 28.266 1.00 95.31 428 LEU A C 1
ATOM 3395 O O . LEU A 1 428 ? 8.634 -6.100 29.472 1.00 95.31 428 LEU A O 1
ATOM 3399 N N . PHE A 1 429 ? 7.922 -7.246 27.690 1.00 95.12 429 PHE A N 1
ATOM 3400 C CA . PHE A 1 429 ? 7.490 -8.412 28.465 1.00 95.12 429 PHE A CA 1
ATOM 3401 C C . PHE A 1 429 ? 8.628 -8.995 29.311 1.00 95.12 429 PHE A C 1
ATOM 3403 O O . PHE A 1 429 ? 8.411 -9.372 30.461 1.00 95.12 429 PHE A O 1
ATOM 3410 N N . SER A 1 430 ? 9.854 -9.042 28.778 1.00 96.31 430 SER A N 1
ATOM 3411 C CA . SER A 1 430 ? 11.018 -9.479 29.552 1.00 96.31 430 SER A CA 1
ATOM 3412 C C . SER A 1 430 ? 11.337 -8.530 30.707 1.00 96.31 430 SER A C 1
ATOM 3414 O O . SER A 1 430 ? 11.691 -9.008 31.781 1.00 96.31 430 SER A O 1
ATOM 3416 N N . ALA A 1 431 ? 11.243 -7.215 30.497 1.00 96.19 431 ALA A N 1
ATOM 3417 C CA . ALA A 1 431 ? 11.499 -6.223 31.536 1.00 96.19 431 ALA A CA 1
ATOM 3418 C C . ALA A 1 431 ? 10.422 -6.264 32.630 1.00 96.19 431 ALA A C 1
ATOM 3420 O O . ALA A 1 431 ? 10.757 -6.242 33.810 1.00 96.19 431 ALA A O 1
ATOM 3421 N N . LEU A 1 432 ? 9.147 -6.400 32.255 1.00 96.44 432 LEU A N 1
ATOM 3422 C CA . LEU A 1 432 ? 8.029 -6.475 33.197 1.00 96.44 432 LEU A CA 1
ATOM 3423 C C . LEU A 1 432 ? 8.070 -7.743 34.058 1.00 96.44 432 LEU A C 1
ATOM 3425 O O . LEU A 1 432 ? 7.828 -7.666 35.256 1.00 96.44 432 LEU A O 1
ATOM 3429 N N . ARG A 1 433 ? 8.462 -8.896 33.496 1.00 97.06 433 ARG A N 1
ATOM 3430 C CA . ARG A 1 433 ? 8.622 -10.154 34.258 1.00 97.06 433 ARG A CA 1
ATOM 3431 C C . ARG A 1 433 ? 9.696 -10.095 35.343 1.00 97.06 433 ARG A C 1
ATOM 3433 O O . ARG A 1 433 ? 9.679 -10.919 36.249 1.00 97.06 433 ARG A O 1
ATOM 3440 N N . GLN A 1 434 ? 10.659 -9.185 35.217 1.00 97.31 434 GLN A N 1
ATOM 3441 C CA . GLN A 1 434 ? 11.732 -9.015 36.199 1.00 97.31 434 GLN A CA 1
ATOM 3442 C C . GLN A 1 434 ? 11.329 -8.088 37.350 1.00 97.31 434 GLN A C 1
ATOM 3444 O O . GLN A 1 434 ? 12.061 -8.004 38.336 1.00 97.31 434 GLN A O 1
ATOM 3449 N N . ARG A 1 435 ? 10.192 -7.389 37.238 1.00 97.38 435 ARG A N 1
ATOM 3450 C CA . ARG A 1 435 ? 9.699 -6.509 38.297 1.00 97.38 435 ARG A CA 1
ATOM 3451 C C . ARG A 1 435 ? 9.082 -7.356 39.417 1.00 97.38 435 ARG A C 1
ATOM 3453 O O . ARG A 1 435 ? 8.350 -8.298 39.117 1.00 97.38 435 ARG A O 1
ATOM 3460 N N . PRO A 1 436 ? 9.360 -7.043 40.693 1.00 97.25 436 PRO A N 1
ATOM 3461 C CA . PRO A 1 436 ? 8.796 -7.784 41.818 1.00 97.25 436 PRO A CA 1
ATOM 3462 C C . PRO A 1 436 ? 7.293 -7.517 42.015 1.00 97.25 436 PRO A C 1
ATOM 3464 O O . PRO A 1 436 ? 6.603 -8.361 42.578 1.00 97.25 436 PRO A O 1
ATOM 3467 N N . ASP A 1 437 ? 6.788 -6.366 41.557 1.00 96.94 437 ASP A N 1
ATOM 3468 C CA . ASP A 1 437 ? 5.434 -5.863 41.824 1.00 96.94 437 ASP A CA 1
ATOM 3469 C C . ASP A 1 437 ? 4.751 -5.199 40.597 1.00 96.94 437 ASP A C 1
ATOM 3471 O O . ASP A 1 437 ? 4.284 -4.060 40.696 1.00 96.94 437 ASP A O 1
ATOM 3475 N N . PRO A 1 438 ? 4.663 -5.857 39.421 1.00 97.06 438 PRO A N 1
ATOM 3476 C CA . PRO A 1 438 ? 4.041 -5.237 38.249 1.00 97.06 438 PRO A CA 1
ATOM 3477 C C . PRO A 1 438 ? 2.532 -5.007 38.467 1.00 97.06 438 PRO A C 1
ATOM 3479 O O . PRO A 1 438 ? 1.829 -5.907 38.930 1.00 97.06 438 PRO A O 1
ATOM 3482 N N . TYR A 1 439 ? 1.998 -3.834 38.090 1.00 97.81 439 TYR A N 1
ATOM 3483 C CA . TYR A 1 439 ? 0.546 -3.576 38.146 1.00 97.81 439 TYR A CA 1
ATOM 3484 C C . TYR A 1 439 ? -0.239 -4.475 37.191 1.00 97.81 439 TYR A C 1
ATOM 3486 O O . TYR A 1 439 ? -1.375 -4.861 37.479 1.00 97.81 439 TYR A O 1
ATOM 3494 N N . VAL A 1 440 ? 0.368 -4.805 36.053 1.00 97.81 440 VAL A N 1
ATOM 3495 C CA . VAL A 1 440 ? -0.213 -5.653 35.015 1.00 97.81 440 VAL A CA 1
ATOM 3496 C C . VAL A 1 440 ? 0.698 -6.855 34.809 1.00 97.81 440 VAL A C 1
ATOM 3498 O O . VAL A 1 440 ? 1.871 -6.692 34.470 1.00 97.81 440 VAL A O 1
ATOM 3501 N N . ASP A 1 441 ? 0.165 -8.062 35.009 1.00 97.25 441 ASP A N 1
ATOM 3502 C CA . ASP A 1 441 ? 0.910 -9.290 34.727 1.00 97.25 441 ASP A CA 1
ATOM 3503 C C . ASP A 1 441 ? 1.175 -9.382 33.210 1.00 97.25 441 ASP A C 1
ATOM 3505 O O . ASP A 1 441 ? 0.231 -9.339 32.417 1.00 97.25 441 ASP A O 1
ATOM 3509 N N . PRO A 1 442 ? 2.438 -9.521 32.769 1.00 96.00 442 PRO A N 1
ATOM 3510 C CA . PRO A 1 442 ? 2.784 -9.658 31.356 1.00 96.00 442 PRO A CA 1
ATOM 3511 C C . PRO A 1 442 ? 2.190 -10.893 30.663 1.00 96.00 442 PRO A C 1
ATOM 3513 O O . PRO A 1 442 ? 2.255 -10.976 29.438 1.00 96.00 442 PRO A O 1
ATOM 3516 N N . ASN A 1 443 ? 1.667 -11.868 31.409 1.00 95.75 443 ASN A N 1
ATOM 3517 C CA . ASN A 1 443 ? 1.006 -13.053 30.857 1.00 95.75 443 ASN A CA 1
ATOM 3518 C C . ASN A 1 443 ? -0.526 -12.972 30.921 1.00 95.75 443 ASN A C 1
ATOM 3520 O O . ASN A 1 443 ? -1.198 -13.945 30.578 1.00 95.75 443 ASN A O 1
ATOM 3524 N N . ASP A 1 444 ? -1.074 -11.843 31.366 1.00 95.69 444 ASP A N 1
ATOM 3525 C CA . ASP A 1 444 ? -2.512 -11.635 31.433 1.00 95.69 444 ASP A CA 1
ATOM 3526 C C . ASP A 1 444 ? -3.111 -11.531 30.018 1.00 95.69 444 ASP A C 1
ATOM 3528 O O . ASP A 1 444 ? -2.715 -10.641 29.259 1.00 95.69 444 ASP A O 1
ATOM 3532 N N . PRO A 1 445 ? -4.051 -12.413 29.630 1.00 93.62 445 PRO A N 1
ATOM 3533 C CA . PRO A 1 445 ? -4.644 -12.387 28.294 1.00 93.62 445 PRO A CA 1
ATOM 3534 C C . PRO A 1 445 ? -5.512 -11.147 28.038 1.00 93.62 445 PRO A C 1
ATOM 3536 O O . PRO A 1 445 ? -5.760 -10.823 26.877 1.00 93.62 445 PRO A O 1
ATOM 3539 N N . ASP A 1 446 ? -5.954 -10.451 29.092 1.00 93.75 446 ASP A N 1
ATOM 3540 C CA . ASP A 1 446 ? -6.768 -9.238 28.982 1.00 93.75 446 ASP A CA 1
ATOM 3541 C C . ASP A 1 446 ? -5.913 -7.962 28.891 1.00 93.75 446 ASP A C 1
ATOM 3543 O O . ASP A 1 446 ? -6.444 -6.868 28.671 1.00 93.75 446 ASP A O 1
ATOM 3547 N N . ALA A 1 447 ? -4.592 -8.077 29.062 1.00 95.12 447 ALA A N 1
ATOM 3548 C CA . ALA A 1 447 ? -3.672 -6.962 28.908 1.00 95.12 447 ALA A CA 1
ATOM 3549 C C . ALA A 1 447 ? -3.325 -6.730 27.432 1.00 95.12 447 ALA A C 1
ATOM 3551 O O . ALA A 1 447 ? -3.034 -7.661 26.681 1.00 95.12 447 ALA A O 1
ATOM 3552 N N . PHE A 1 448 ? -3.289 -5.467 27.014 1.00 93.12 448 PHE A N 1
ATOM 3553 C CA . PHE A 1 448 ? -2.888 -5.089 25.659 1.00 93.12 448 PHE A CA 1
ATOM 3554 C C . PHE A 1 448 ? -1.743 -4.077 25.672 1.00 93.12 448 PHE A C 1
ATOM 3556 O O . PHE A 1 448 ? -1.596 -3.265 26.587 1.00 93.12 448 PHE A O 1
ATOM 3563 N N . LEU A 1 449 ? -0.899 -4.159 24.641 1.00 94.19 449 LEU A N 1
ATOM 3564 C CA . LEU A 1 449 ? 0.274 -3.308 24.472 1.00 94.19 449 LEU A CA 1
ATOM 3565 C C . LEU A 1 449 ? -0.158 -1.895 24.075 1.00 94.19 449 LEU A C 1
ATOM 3567 O O . LEU A 1 449 ? -0.881 -1.707 23.093 1.00 94.19 449 LEU A O 1
ATOM 3571 N N . VAL A 1 450 ? 0.330 -0.899 24.804 1.00 95.56 450 VAL A N 1
ATOM 3572 C CA . VAL A 1 450 ? 0.024 0.507 24.558 1.00 95.56 450 VAL A CA 1
ATOM 3573 C C . VAL A 1 450 ? 1.284 1.360 24.506 1.00 95.56 450 VAL A C 1
ATOM 3575 O O . VAL A 1 450 ? 2.243 1.130 25.238 1.00 95.56 450 VAL A O 1
ATOM 3578 N N . GLY A 1 451 ? 1.277 2.351 23.621 1.00 94.62 451 GLY A N 1
ATOM 3579 C CA . GLY A 1 451 ? 2.225 3.458 23.636 1.00 94.62 451 GLY A CA 1
ATOM 3580 C C . GLY A 1 451 ? 1.616 4.650 24.359 1.00 94.62 451 GLY A C 1
ATOM 3581 O O . GLY A 1 451 ? 0.423 4.915 24.210 1.00 94.62 451 GLY A O 1
ATOM 3582 N N . ILE A 1 452 ? 2.418 5.365 25.140 1.00 95.62 452 ILE A N 1
ATOM 3583 C CA . ILE A 1 452 ? 1.998 6.579 25.841 1.00 95.62 452 ILE A CA 1
ATOM 3584 C C . ILE A 1 452 ? 2.783 7.744 25.255 1.00 95.62 452 ILE A C 1
ATOM 3586 O O . ILE A 1 452 ? 4.013 7.689 25.177 1.00 95.62 452 ILE A O 1
ATOM 3590 N N . THR A 1 453 ? 2.088 8.805 24.861 1.00 92.88 453 THR A N 1
ATOM 3591 C CA . THR A 1 453 ? 2.695 10.021 24.312 1.00 92.88 453 THR A CA 1
ATOM 3592 C C . THR A 1 453 ? 2.313 11.232 25.155 1.00 92.88 453 THR A C 1
ATOM 3594 O O . THR A 1 453 ? 1.180 11.366 25.600 1.00 92.88 453 THR A O 1
ATOM 3597 N N . LEU A 1 454 ? 3.263 12.146 25.332 1.00 88.62 454 LEU A N 1
ATOM 3598 C CA . LEU A 1 454 ? 3.019 13.473 25.892 1.00 88.62 454 LEU A CA 1
ATOM 3599 C C . LEU A 1 454 ? 2.650 14.464 24.781 1.00 88.62 454 LEU A C 1
ATOM 3601 O O . LEU A 1 454 ? 3.287 14.460 23.719 1.00 88.62 454 LEU A O 1
ATOM 3605 N N . ARG A 1 455 ? 1.662 15.336 25.022 1.00 89.25 455 ARG A N 1
ATOM 3606 C CA . ARG A 1 455 ? 1.176 16.296 24.014 1.00 89.25 455 ARG A CA 1
ATOM 3607 C C . ARG A 1 455 ? 2.288 17.231 23.529 1.00 89.25 455 ARG A C 1
ATOM 3609 O O . ARG A 1 455 ? 2.345 17.552 22.344 1.00 89.25 455 ARG A O 1
ATOM 3616 N N . GLU A 1 456 ? 3.244 17.596 24.383 1.00 84.00 456 GLU A N 1
ATOM 3617 C CA . GLU A 1 456 ? 4.367 18.476 24.024 1.00 84.00 456 GLU A CA 1
ATOM 3618 C C . GLU A 1 456 ? 5.313 17.847 22.989 1.00 84.00 456 GLU A C 1
ATOM 3620 O O . GLU A 1 456 ? 6.072 18.554 22.319 1.00 84.00 456 GLU A O 1
ATOM 3625 N N . ARG A 1 457 ? 5.299 16.515 22.840 1.00 78.94 457 ARG A N 1
ATOM 3626 C CA . ARG A 1 457 ? 6.140 15.811 21.862 1.00 78.94 457 ARG A CA 1
ATOM 3627 C C . ARG A 1 457 ? 5.526 15.742 20.468 1.00 78.94 457 ARG A C 1
ATOM 3629 O O . ARG A 1 457 ? 6.252 15.427 19.532 1.00 78.94 457 ARG A O 1
ATOM 3636 N N . TRP A 1 458 ? 4.251 16.088 20.298 1.00 76.81 458 TRP A N 1
ATOM 3637 C CA . TRP A 1 458 ? 3.556 15.999 19.007 1.00 76.81 458 TRP A CA 1
ATOM 3638 C C . TRP A 1 458 ? 4.165 16.882 17.917 1.00 76.81 458 TRP A C 1
ATOM 3640 O O . TRP A 1 458 ? 4.201 16.496 16.754 1.00 76.81 458 TRP A O 1
ATOM 3650 N N . MET A 1 459 ? 4.708 18.041 18.290 1.00 74.62 459 MET A N 1
ATOM 3651 C CA . MET A 1 459 ? 5.333 18.965 17.337 1.00 74.62 459 MET A CA 1
ATOM 3652 C C . MET A 1 459 ? 6.771 18.577 16.968 1.00 74.62 459 MET A C 1
ATOM 3654 O O . MET A 1 459 ? 7.394 19.247 16.145 1.00 74.62 459 MET A O 1
ATOM 3658 N N . ARG A 1 460 ? 7.341 17.530 17.581 1.00 74.00 460 ARG A N 1
ATOM 3659 C CA . ARG A 1 460 ? 8.718 17.112 17.302 1.00 74.00 460 ARG A CA 1
ATOM 3660 C C . ARG A 1 460 ? 8.737 16.085 16.179 1.00 74.00 460 ARG A C 1
ATOM 3662 O O . ARG A 1 460 ? 8.122 15.030 16.279 1.00 74.00 460 ARG A O 1
ATOM 3669 N N . THR A 1 461 ? 9.535 16.355 15.150 1.00 58.69 461 THR A N 1
ATOM 3670 C CA . THR A 1 461 ? 9.820 15.420 14.056 1.00 58.69 461 THR A CA 1
ATOM 3671 C C . THR A 1 461 ? 10.731 14.290 14.552 1.00 58.69 461 THR A C 1
ATOM 3673 O O . THR A 1 461 ? 11.936 14.293 14.314 1.00 58.69 461 THR A O 1
ATOM 3676 N N . GLN A 1 462 ? 10.184 13.348 15.318 1.00 62.28 462 GLN A N 1
ATOM 3677 C CA . GLN A 1 462 ? 10.899 12.155 15.778 1.00 62.28 462 GLN A CA 1
ATOM 3678 C C . GLN A 1 462 ? 10.357 10.906 15.080 1.00 62.28 462 GLN A C 1
ATOM 3680 O O . GLN A 1 462 ? 9.167 10.808 14.792 1.00 62.28 462 GLN A O 1
ATOM 3685 N N . LEU A 1 463 ? 11.250 9.947 14.809 1.00 57.53 463 LEU A N 1
ATOM 3686 C CA . LEU A 1 463 ? 10.890 8.630 14.263 1.00 57.53 463 LEU A CA 1
ATOM 3687 C C . LEU A 1 463 ? 9.948 7.851 15.200 1.00 57.53 463 LEU A C 1
ATOM 3689 O O . LEU A 1 463 ? 9.127 7.071 14.725 1.00 57.53 463 LEU A O 1
ATOM 3693 N N . GLU A 1 464 ? 10.039 8.095 16.510 1.00 67.38 464 GLU A N 1
ATOM 3694 C CA . GLU A 1 464 ? 9.145 7.556 17.536 1.00 67.38 464 GLU A CA 1
ATOM 3695 C C . GLU A 1 464 ? 8.496 8.715 18.305 1.00 67.38 464 GLU A C 1
ATOM 3697 O O . GLU A 1 464 ? 9.184 9.557 18.879 1.00 67.38 464 GLU A O 1
ATOM 3702 N N . THR A 1 465 ? 7.164 8.762 18.306 1.00 76.69 465 THR A N 1
ATOM 3703 C CA . THR A 1 465 ? 6.355 9.767 19.022 1.00 76.69 465 THR A CA 1
ATOM 3704 C C . THR A 1 465 ? 6.054 9.376 20.467 1.00 76.69 465 THR A C 1
ATOM 3706 O O . THR A 1 465 ? 5.585 10.198 21.255 1.00 76.69 465 THR A O 1
ATOM 3709 N N . ASP A 1 466 ? 6.272 8.112 20.819 1.00 85.88 466 ASP A N 1
ATOM 3710 C CA . ASP A 1 466 ? 5.910 7.576 22.126 1.00 85.88 466 ASP A CA 1
ATOM 3711 C C . ASP A 1 466 ? 6.965 7.997 23.152 1.00 85.88 466 ASP A C 1
ATOM 3713 O O . ASP A 1 466 ? 8.172 7.886 22.933 1.00 85.88 466 ASP A O 1
ATOM 3717 N N . SER A 1 467 ? 6.503 8.542 24.272 1.00 89.75 467 SER A N 1
ATOM 3718 C CA . SER A 1 467 ? 7.350 8.853 25.422 1.00 89.75 467 SER A CA 1
ATOM 3719 C C . SER A 1 467 ? 7.578 7.652 26.323 1.00 89.75 467 SER A C 1
ATOM 3721 O O . SER A 1 467 ? 8.590 7.623 27.018 1.00 89.75 467 SER A O 1
ATOM 3723 N N . ASP A 1 468 ? 6.647 6.700 26.312 1.00 94.94 468 ASP A N 1
ATOM 3724 C CA . ASP A 1 468 ? 6.697 5.483 27.109 1.00 94.94 468 ASP A CA 1
ATOM 3725 C C . ASP A 1 468 ? 5.963 4.339 26.383 1.00 94.94 468 ASP A C 1
ATOM 3727 O O . ASP A 1 468 ? 5.149 4.573 25.486 1.00 94.94 468 ASP A O 1
ATOM 3731 N N . LEU A 1 469 ? 6.243 3.097 26.767 1.00 94.88 469 LEU A N 1
ATOM 3732 C CA . LEU A 1 469 ? 5.610 1.891 26.232 1.00 94.88 469 LEU A CA 1
ATOM 3733 C C . LEU A 1 469 ? 5.280 0.945 27.381 1.00 94.88 469 LEU A C 1
ATOM 3735 O O . LEU A 1 469 ? 6.133 0.666 28.221 1.00 94.88 469 LEU A O 1
ATOM 3739 N N . GLY A 1 470 ? 4.054 0.430 27.400 1.00 96.62 470 GLY A N 1
ATOM 3740 C CA . GLY A 1 470 ? 3.562 -0.370 28.512 1.00 96.62 470 GLY A CA 1
ATOM 3741 C C . GLY A 1 470 ? 2.453 -1.343 28.158 1.00 96.62 470 GLY A C 1
ATOM 3742 O O . GLY A 1 470 ? 2.052 -1.486 27.003 1.00 96.62 470 GLY A O 1
ATOM 3743 N N . LEU A 1 471 ? 1.964 -2.027 29.186 1.00 97.38 471 LEU A N 1
ATOM 3744 C CA . LEU A 1 471 ? 0.752 -2.835 29.131 1.00 97.38 471 LEU A CA 1
ATOM 3745 C C . LEU A 1 471 ? -0.376 -2.105 29.842 1.00 97.38 471 LEU A C 1
ATOM 3747 O O . LEU A 1 471 ? -0.165 -1.521 30.901 1.00 97.38 471 LEU A O 1
ATOM 3751 N N . MET A 1 472 ? -1.572 -2.176 29.273 1.00 97.69 472 MET A N 1
ATOM 3752 C CA . MET A 1 472 ? -2.790 -1.642 29.864 1.00 97.69 472 MET A CA 1
ATOM 3753 C C . MET A 1 472 ? -3.767 -2.778 30.140 1.00 97.69 472 MET A C 1
ATOM 3755 O O . MET A 1 472 ? -3.948 -3.662 29.303 1.00 97.69 472 MET A O 1
ATOM 3759 N N . LYS A 1 473 ? -4.418 -2.726 31.302 1.00 97.56 473 LYS A N 1
ATOM 3760 C CA . LYS A 1 473 ? -5.487 -3.640 31.698 1.00 97.56 473 LYS A CA 1
ATOM 3761 C C . LYS A 1 473 ? -6.649 -2.864 32.307 1.00 97.56 473 LYS A C 1
ATOM 3763 O O . LYS A 1 473 ? -6.462 -2.025 33.187 1.00 97.56 473 LYS A O 1
ATOM 3768 N N . LEU A 1 474 ? -7.861 -3.202 31.880 1.00 97.38 474 LEU A N 1
ATOM 3769 C CA . LEU A 1 474 ? -9.092 -2.814 32.565 1.00 97.38 474 LEU A CA 1
ATOM 3770 C C . LEU A 1 474 ? -9.373 -3.880 33.631 1.00 97.38 474 LEU A C 1
ATOM 3772 O O . LEU A 1 474 ? -9.431 -5.061 33.296 1.00 97.38 474 LEU A O 1
ATOM 3776 N N . ALA A 1 475 ? -9.484 -3.507 34.908 1.00 97.00 475 ALA A N 1
ATOM 3777 C CA . ALA A 1 475 ? -9.644 -4.447 36.022 1.00 97.00 475 ALA A CA 1
ATOM 3778 C C . ALA A 1 475 ? -11.020 -4.285 36.704 1.00 97.00 475 ALA A C 1
ATOM 3780 O O . ALA A 1 475 ? -11.106 -3.599 37.726 1.00 97.00 475 ALA A O 1
ATOM 3781 N N . PRO A 1 476 ? -12.097 -4.937 36.200 1.00 94.06 476 PRO A N 1
ATOM 3782 C CA . PRO A 1 476 ? -13.478 -4.615 36.598 1.00 94.06 476 PRO A CA 1
ATOM 3783 C C . PRO A 1 476 ? -13.735 -4.863 38.071 1.00 94.06 476 PRO A C 1
ATOM 3785 O O . PRO A 1 476 ? -14.333 -4.049 38.754 1.00 94.06 476 PRO A O 1
ATOM 3788 N N . LYS A 1 477 ? -13.160 -5.944 38.605 1.00 93.88 477 LYS A N 1
ATOM 3789 C CA . LYS A 1 477 ? -13.297 -6.312 40.019 1.00 93.88 477 LYS A CA 1
ATOM 3790 C C . LYS A 1 477 ? -12.745 -5.268 40.993 1.00 93.88 477 LYS A C 1
ATOM 3792 O O . LYS A 1 477 ? -13.077 -5.326 42.168 1.00 93.88 477 LYS A O 1
ATOM 3797 N N . LYS A 1 478 ? -11.847 -4.392 40.534 1.00 94.19 478 LYS A N 1
ATOM 3798 C CA . LYS A 1 478 ? -11.237 -3.337 41.352 1.00 94.19 478 LYS A CA 1
ATOM 3799 C C . LYS A 1 478 ? -11.709 -1.939 40.945 1.00 94.19 478 LYS A C 1
ATOM 3801 O O . LYS A 1 478 ? -11.301 -0.987 41.593 1.00 94.19 478 LYS A O 1
ATOM 3806 N N . SER A 1 479 ? -12.483 -1.814 39.863 1.00 95.62 479 SER A N 1
ATOM 3807 C CA . SER A 1 479 ? -12.807 -0.527 39.231 1.00 95.62 479 SER A CA 1
ATOM 3808 C C . SER A 1 479 ? -11.555 0.332 38.984 1.00 95.62 479 SER A C 1
ATOM 3810 O O . SER A 1 479 ? -11.543 1.538 39.225 1.00 95.62 479 SER A O 1
ATOM 3812 N N . LEU A 1 480 ? -10.472 -0.309 38.517 1.00 97.25 480 LEU A N 1
ATOM 3813 C CA . LEU A 1 480 ? -9.196 0.338 38.195 1.00 97.25 480 LEU A CA 1
ATOM 3814 C C . LEU A 1 480 ? -8.820 0.121 36.728 1.00 97.25 480 LEU A C 1
ATOM 3816 O O . LEU A 1 480 ? -8.919 -0.989 36.198 1.00 97.25 480 LEU A O 1
ATOM 3820 N N . ILE A 1 481 ? -8.283 1.164 36.111 1.00 97.56 481 ILE A N 1
ATOM 3821 C CA . ILE A 1 481 ? -7.494 1.079 34.889 1.00 97.56 481 ILE A CA 1
ATOM 3822 C C . ILE A 1 481 ? -6.023 1.056 35.311 1.00 97.56 481 ILE A C 1
ATOM 3824 O O . ILE A 1 481 ? -5.536 1.983 35.958 1.00 97.56 481 ILE A O 1
ATOM 3828 N N . LEU A 1 482 ? -5.321 -0.019 34.963 1.00 98.19 482 LEU A N 1
ATOM 3829 C CA . LEU A 1 482 ? -3.923 -0.229 35.326 1.00 98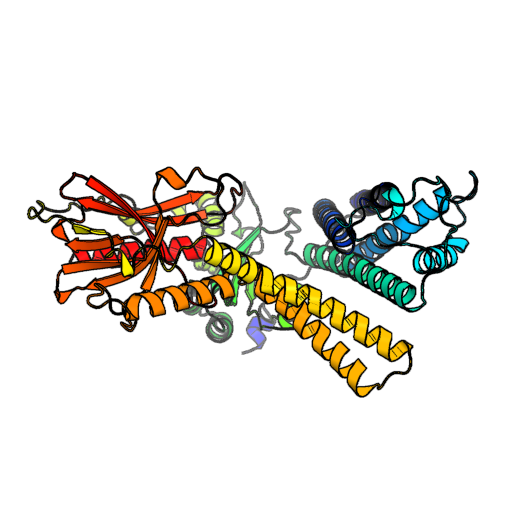.19 482 LEU A CA 1
ATOM 3830 C C . LEU A 1 482 ? -3.053 -0.098 34.077 1.00 98.19 482 LEU A C 1
ATOM 3832 O O . LEU A 1 482 ? -3.331 -0.752 33.070 1.00 98.19 482 LEU A O 1
ATOM 3836 N N . LEU A 1 483 ? -2.001 0.721 34.142 1.00 98.06 483 LEU A N 1
ATOM 3837 C CA . LEU A 1 483 ? -0.961 0.775 33.116 1.00 98.06 483 LEU A CA 1
ATOM 3838 C C . LEU A 1 483 ? 0.414 0.548 33.744 1.00 98.06 483 LEU A C 1
ATOM 3840 O O . LEU A 1 483 ? 0.793 1.229 34.691 1.00 98.06 483 LEU A O 1
ATOM 3844 N N . GLU A 1 484 ? 1.176 -0.377 33.175 1.00 98.06 484 GLU A N 1
ATOM 3845 C CA . GLU A 1 484 ? 2.538 -0.706 33.591 1.00 98.06 484 GLU A CA 1
ATOM 3846 C C . GLU A 1 484 ? 3.491 -0.428 32.417 1.00 98.06 484 GLU A C 1
ATOM 3848 O O . GLU A 1 484 ? 3.569 -1.229 31.481 1.00 98.06 484 GLU A O 1
ATOM 3853 N N . ALA A 1 485 ? 4.181 0.718 32.432 1.00 97.44 485 ALA A N 1
ATOM 3854 C CA . ALA A 1 485 ? 5.063 1.162 31.348 1.00 97.44 485 ALA A CA 1
ATOM 3855 C C . ALA A 1 485 ? 6.552 1.161 31.750 1.00 97.44 485 ALA A C 1
ATOM 3857 O O . ALA A 1 485 ? 6.916 0.691 32.830 1.00 97.44 485 ALA A O 1
ATOM 3858 N N . ASP A 1 486 ? 7.458 1.585 30.867 1.00 97.31 486 ASP A N 1
ATOM 3859 C CA . ASP A 1 486 ? 8.908 1.544 31.096 1.00 97.31 486 ASP A CA 1
ATOM 3860 C C . ASP A 1 486 ? 9.381 2.635 32.068 1.00 97.31 486 ASP A C 1
ATOM 3862 O O . ASP A 1 486 ? 10.257 2.378 32.898 1.00 97.31 486 ASP A O 1
ATOM 3866 N N . PHE A 1 487 ? 8.796 3.836 32.010 1.00 97.12 487 PHE A N 1
ATOM 3867 C CA . PHE A 1 487 ? 9.163 4.948 32.892 1.00 97.12 487 PHE A CA 1
ATOM 3868 C C . PHE A 1 487 ? 8.206 5.129 34.064 1.00 97.12 487 PHE A C 1
ATOM 3870 O O . PHE A 1 487 ? 8.676 5.385 35.178 1.00 97.12 487 PHE A O 1
ATOM 3877 N N . ASN A 1 488 ? 6.901 5.001 33.822 1.00 97.81 488 ASN A N 1
ATOM 3878 C CA . ASN A 1 488 ? 5.860 5.250 34.817 1.00 97.81 488 ASN A CA 1
ATOM 3879 C C . ASN A 1 488 ? 4.863 4.082 34.913 1.00 97.81 488 ASN A C 1
ATOM 3881 O O . ASN A 1 488 ? 4.670 3.310 33.974 1.00 97.81 488 ASN A O 1
ATOM 3885 N N . ARG A 1 489 ? 4.202 3.970 36.063 1.00 97.94 489 ARG A N 1
ATOM 3886 C CA . ARG A 1 489 ? 3.064 3.079 36.304 1.00 97.94 489 ARG A CA 1
ATOM 3887 C C . ARG A 1 489 ? 1.869 3.902 36.765 1.00 97.94 489 ARG A C 1
ATOM 3889 O O . ARG A 1 489 ? 2.023 4.861 37.521 1.00 97.94 489 ARG A O 1
ATOM 3896 N N . TYR A 1 490 ? 0.691 3.531 36.289 1.00 98.19 490 TYR A N 1
ATOM 3897 C CA . TYR A 1 490 ? -0.538 4.292 36.451 1.00 98.19 490 TYR A CA 1
ATOM 3898 C C . TYR A 1 490 ? -1.592 3.391 37.085 1.00 98.19 490 TYR A C 1
ATOM 3900 O O . TYR A 1 490 ? -1.899 2.317 36.564 1.00 98.19 490 TYR A O 1
ATOM 3908 N N . SER A 1 491 ? -2.155 3.844 38.199 1.00 98.06 491 SER A N 1
ATOM 3909 C CA . SER A 1 491 ? -3.348 3.262 38.804 1.00 98.06 491 SER A CA 1
ATOM 3910 C C . SER A 1 491 ? -4.435 4.321 38.769 1.00 98.06 491 SER A C 1
ATOM 3912 O O . SER A 1 491 ? -4.375 5.290 39.522 1.00 98.06 491 SER A O 1
ATOM 3914 N N . ILE A 1 492 ? -5.395 4.163 37.860 1.00 97.75 492 ILE A N 1
ATOM 3915 C CA . ILE A 1 492 ? -6.452 5.144 37.606 1.00 97.75 492 ILE A CA 1
ATOM 3916 C C . ILE A 1 492 ? -7.779 4.531 38.064 1.00 97.75 492 ILE A C 1
ATOM 3918 O O . ILE A 1 492 ? -8.349 3.707 37.341 1.00 97.75 492 ILE A O 1
ATOM 3922 N N . PRO A 1 493 ? -8.282 4.892 39.256 1.00 97.25 493 PRO A N 1
ATOM 3923 C CA . PRO A 1 493 ? -9.639 4.546 39.648 1.00 97.25 493 PRO A CA 1
ATOM 3924 C C . PRO A 1 493 ? -10.663 5.124 38.677 1.00 97.25 493 PRO A C 1
ATOM 3926 O O . PRO A 1 493 ? -10.469 6.222 38.151 1.00 97.25 493 PRO A O 1
ATOM 3929 N N . VAL A 1 494 ? -11.766 4.408 38.453 1.00 95.75 494 VAL A N 1
ATOM 3930 C CA . VAL A 1 494 ? -12.867 4.893 37.604 1.00 95.75 494 VAL A CA 1
ATOM 3931 C C . VAL A 1 494 ? -13.360 6.264 38.077 1.00 95.75 494 VAL A C 1
ATOM 3933 O O . VAL A 1 494 ? -13.579 7.139 37.244 1.00 95.75 494 VAL A O 1
ATOM 3936 N N . GLY A 1 495 ? -13.433 6.503 39.395 1.00 94.19 495 GLY A N 1
ATOM 3937 C CA . GLY A 1 495 ? -13.833 7.796 39.960 1.00 94.19 495 GLY A CA 1
ATOM 3938 C C . GLY A 1 495 ? -12.852 8.946 39.690 1.00 94.19 495 GLY A C 1
ATOM 3939 O O . GLY A 1 495 ? -13.245 10.114 39.755 1.00 94.19 495 GLY A O 1
ATOM 3940 N N . ALA A 1 496 ? -11.595 8.636 39.351 1.00 95.88 496 ALA A N 1
ATOM 3941 C CA . ALA A 1 496 ? -10.576 9.612 38.969 1.00 95.88 496 ALA A CA 1
ATOM 3942 C C . ALA A 1 496 ? -10.559 9.910 37.457 1.00 95.88 496 ALA A C 1
ATOM 3944 O O . ALA A 1 496 ? -9.915 10.876 37.038 1.00 95.88 496 ALA A O 1
ATOM 3945 N N . LEU A 1 497 ? -11.238 9.108 36.627 1.00 95.62 497 LEU A N 1
ATOM 3946 C CA . LEU A 1 497 ? -11.336 9.336 35.187 1.00 95.62 497 LEU A CA 1
ATOM 3947 C C . LEU A 1 497 ? -12.384 10.423 34.905 1.00 95.62 497 LEU A C 1
ATOM 3949 O O . LEU A 1 497 ? -13.567 10.251 35.167 1.00 95.62 497 LEU A O 1
ATOM 3953 N N . LEU A 1 498 ? -11.940 11.551 34.355 1.00 94.56 498 LEU A N 1
ATOM 3954 C CA . LEU A 1 498 ? -12.788 12.697 34.009 1.00 94.56 498 LEU A CA 1
ATOM 3955 C C . LEU A 1 498 ? -13.269 12.653 32.554 1.00 94.56 498 LEU A C 1
ATOM 3957 O O . LEU A 1 498 ? -14.234 13.326 32.203 1.00 94.56 498 LEU A O 1
ATOM 3961 N N . GLY A 1 499 ? -12.577 11.909 31.689 1.00 93.69 499 GLY A N 1
ATOM 3962 C CA . GLY A 1 499 ? -12.946 11.781 30.285 1.00 93.69 499 GLY A CA 1
ATOM 3963 C C . GLY A 1 499 ? -12.085 10.776 29.530 1.00 93.69 499 GLY A C 1
ATOM 3964 O O . GLY A 1 499 ? -10.896 10.629 29.806 1.00 93.69 499 GLY A O 1
ATOM 3965 N N . ALA A 1 500 ? -12.698 10.110 28.553 1.00 95.94 500 ALA A N 1
ATOM 3966 C CA . ALA A 1 500 ? -12.024 9.265 27.576 1.00 95.94 500 ALA A CA 1
ATOM 3967 C C . ALA A 1 500 ? -12.579 9.578 26.182 1.00 95.94 500 ALA A C 1
ATOM 3969 O O . ALA A 1 500 ? -13.769 9.356 25.916 1.00 95.94 500 ALA A O 1
ATOM 3970 N N . THR A 1 501 ? -11.735 10.099 25.293 1.00 95.50 501 THR A N 1
ATOM 3971 C CA . THR A 1 501 ? -12.121 10.454 23.919 1.00 95.50 501 THR A CA 1
ATOM 3972 C C . THR A 1 501 ? -11.067 10.005 22.907 1.00 95.50 501 THR A C 1
ATOM 3974 O O . THR A 1 501 ? -9.874 10.051 23.202 1.00 95.50 501 THR A O 1
ATOM 3977 N N . PRO A 1 502 ? -11.464 9.539 21.710 1.00 95.44 502 PRO A N 1
ATOM 3978 C CA . PRO A 1 502 ? -10.512 9.305 20.636 1.00 95.44 502 PRO A CA 1
ATOM 3979 C C . PRO A 1 502 ? -10.053 10.652 20.060 1.00 95.44 502 PRO A C 1
ATOM 3981 O O . PRO A 1 502 ? -10.875 11.517 19.765 1.00 95.44 502 PRO A O 1
ATOM 3984 N N . GLU A 1 503 ? -8.750 10.820 19.868 1.00 94.50 503 GLU A N 1
ATOM 3985 C CA . GLU A 1 503 ? -8.155 12.022 19.283 1.00 94.50 503 GLU A CA 1
ATOM 3986 C C . GLU A 1 503 ? -7.268 11.640 18.095 1.00 94.50 503 GLU A C 1
ATOM 3988 O O . GLU A 1 503 ? -6.490 10.685 18.160 1.00 94.50 503 GLU A O 1
ATOM 3993 N N . CYS A 1 504 ? -7.413 12.378 16.994 1.00 92.38 504 CYS A N 1
ATOM 3994 C CA . CYS A 1 504 ? -6.618 12.207 15.785 1.00 92.38 504 CYS A CA 1
ATOM 3995 C C . CYS A 1 504 ? -5.555 13.294 15.700 1.00 92.38 504 CYS A C 1
ATOM 3997 O O . CYS A 1 504 ? -5.853 14.483 15.790 1.00 92.38 504 CYS A O 1
ATOM 3999 N N . PHE A 1 505 ? -4.330 12.877 15.420 1.00 87.00 505 PHE A N 1
ATOM 4000 C CA . PHE A 1 505 ? -3.201 13.742 15.149 1.00 87.00 505 PHE A CA 1
ATOM 4001 C C . PHE A 1 505 ? -2.655 13.469 13.745 1.00 87.00 505 PHE A C 1
ATOM 4003 O O . PHE A 1 505 ? -2.487 12.316 13.354 1.00 87.00 505 PHE A O 1
ATOM 4010 N N . ARG A 1 506 ? -2.359 14.517 12.972 1.00 84.62 506 ARG A N 1
ATOM 4011 C CA . ARG A 1 506 ? -1.760 14.395 11.633 1.00 84.62 506 ARG A CA 1
ATOM 4012 C C . ARG A 1 506 ? -0.272 14.681 11.701 1.00 84.62 506 ARG A C 1
ATOM 4014 O O . ARG A 1 506 ? 0.133 15.664 12.315 1.00 84.62 506 ARG A O 1
ATOM 4021 N N . ASN A 1 507 ? 0.536 13.834 11.065 1.00 74.69 507 ASN A N 1
ATOM 4022 C CA . ASN A 1 507 ? 1.974 14.070 10.996 1.00 74.69 507 ASN A CA 1
ATOM 4023 C C . ASN A 1 507 ? 2.246 15.387 10.244 1.00 74.69 507 ASN A C 1
ATOM 4025 O O . ASN A 1 507 ? 1.826 15.496 9.092 1.00 74.69 507 ASN A O 1
ATOM 4029 N N . PRO A 1 508 ? 2.986 16.358 10.811 1.00 72.00 508 PRO A N 1
ATOM 4030 C CA . PRO A 1 508 ? 3.300 17.601 10.104 1.00 72.00 508 PRO A CA 1
ATOM 4031 C C . PRO A 1 508 ? 4.124 17.382 8.823 1.00 72.00 508 PRO A C 1
ATOM 4033 O O . PRO A 1 508 ? 4.088 18.219 7.927 1.00 72.00 508 PRO A O 1
ATOM 4036 N N . MET A 1 509 ? 4.854 16.264 8.717 1.00 68.50 509 MET A N 1
ATOM 4037 C CA . MET A 1 509 ? 5.641 15.909 7.528 1.00 68.50 509 MET A CA 1
ATOM 4038 C C . MET A 1 509 ? 4.848 15.103 6.493 1.00 68.50 509 MET A C 1
ATOM 4040 O O . MET A 1 509 ? 5.266 15.012 5.341 1.00 68.50 509 MET A O 1
ATOM 4044 N N . ASP A 1 510 ? 3.734 14.489 6.895 1.00 72.25 510 ASP A N 1
ATOM 4045 C CA . ASP A 1 510 ? 2.903 13.657 6.028 1.00 72.25 510 ASP A CA 1
ATOM 4046 C C . ASP A 1 510 ? 1.428 13.807 6.406 1.00 72.25 510 ASP A C 1
ATOM 4048 O O . ASP A 1 510 ? 0.909 13.108 7.279 1.00 72.25 510 ASP A O 1
ATOM 4052 N N . ASN A 1 511 ? 0.737 14.698 5.693 1.00 74.75 511 ASN A N 1
ATOM 4053 C CA . ASN A 1 511 ? -0.688 14.958 5.895 1.00 74.75 511 ASN A CA 1
ATOM 4054 C C . ASN A 1 511 ? -1.575 13.725 5.664 1.00 74.75 511 ASN A C 1
ATOM 4056 O O . ASN A 1 511 ? -2.729 13.732 6.091 1.00 74.75 511 ASN A O 1
ATOM 4060 N N . ASN A 1 512 ? -1.064 12.679 5.005 1.00 75.69 512 ASN A N 1
ATOM 4061 C CA . ASN A 1 512 ? -1.803 11.438 4.796 1.00 75.69 512 ASN A CA 1
ATOM 4062 C C . ASN A 1 512 ? -1.642 10.451 5.958 1.00 75.69 512 ASN A C 1
ATOM 4064 O O . ASN A 1 512 ? -2.362 9.457 5.996 1.00 75.69 512 ASN A O 1
ATOM 4068 N N . SER A 1 513 ? -0.723 10.690 6.896 1.00 76.81 513 SER A N 1
ATOM 4069 C CA . SER A 1 513 ? -0.507 9.826 8.056 1.00 76.81 513 SER A CA 1
ATOM 4070 C C . SER A 1 513 ? -1.248 10.362 9.278 1.00 76.81 513 SER A C 1
ATOM 4072 O O . SER A 1 513 ? -0.867 11.379 9.861 1.00 76.81 513 SER A O 1
ATOM 4074 N N . GLU A 1 514 ? -2.278 9.630 9.705 1.00 87.12 514 GLU A N 1
ATOM 4075 C CA . GLU A 1 514 ? -3.039 9.926 10.917 1.00 87.12 514 GLU A CA 1
ATOM 4076 C C . GLU A 1 514 ? -2.611 8.995 12.059 1.00 87.12 514 GLU A C 1
ATOM 4078 O O . GLU A 1 514 ? -2.465 7.776 11.912 1.00 87.12 514 GLU A O 1
ATOM 4083 N N . PHE A 1 515 ? -2.395 9.569 13.233 1.00 87.31 515 PHE A N 1
ATOM 4084 C CA . PHE A 1 515 ? -2.159 8.863 14.479 1.00 87.31 515 PHE A CA 1
ATOM 4085 C C . PHE A 1 515 ? -3.380 9.042 15.367 1.00 87.31 515 PHE A C 1
ATOM 4087 O O . PHE A 1 515 ? -3.784 10.162 15.657 1.00 87.31 515 PHE A O 1
ATOM 4094 N N . TRP A 1 516 ? -3.970 7.933 15.792 1.00 92.25 516 TRP A N 1
ATOM 4095 C CA . TRP A 1 516 ? -5.164 7.942 16.623 1.00 92.25 516 TRP A CA 1
ATOM 4096 C C . TRP A 1 516 ? -4.809 7.462 18.028 1.00 92.25 516 TRP A C 1
ATOM 4098 O O . TRP A 1 516 ? -4.221 6.390 18.195 1.00 92.25 516 TRP A O 1
ATOM 4108 N N . TYR A 1 517 ? -5.168 8.271 19.019 1.00 94.50 517 TYR A N 1
ATOM 4109 C CA . TYR A 1 517 ? -4.927 8.042 20.440 1.00 94.50 517 TYR A CA 1
ATOM 4110 C C . TYR A 1 517 ? -6.254 8.042 21.194 1.00 94.50 517 TYR A C 1
ATOM 4112 O O . TYR A 1 517 ? -7.251 8.590 20.728 1.00 94.50 517 TYR A O 1
ATOM 4120 N N . VAL A 1 518 ? -6.261 7.454 22.383 1.00 96.38 518 VAL A N 1
ATOM 4121 C CA . VAL A 1 518 ? -7.293 7.676 23.389 1.00 96.38 518 VAL A CA 1
ATOM 4122 C C . VAL A 1 518 ? -6.750 8.688 24.381 1.00 96.38 518 VAL A C 1
ATOM 4124 O O . VAL A 1 518 ? -5.773 8.426 25.081 1.00 96.38 518 VAL A O 1
ATOM 4127 N N . ARG A 1 519 ? -7.383 9.854 24.414 1.00 96.88 519 ARG A N 1
ATOM 4128 C CA . ARG A 1 519 ? -7.134 10.919 25.370 1.00 96.88 519 ARG A CA 1
ATOM 4129 C C . ARG A 1 519 ? -7.871 10.598 26.662 1.00 96.88 519 ARG A C 1
ATOM 4131 O O . ARG A 1 519 ? -9.100 10.650 26.702 1.00 96.88 519 ARG A O 1
ATOM 4138 N N . LEU A 1 520 ? -7.117 10.259 27.700 1.00 96.81 520 LEU A N 1
ATOM 4139 C CA . LEU A 1 520 ? -7.617 10.086 29.057 1.00 96.81 520 LEU A CA 1
ATOM 4140 C C . LEU A 1 520 ? -7.351 11.372 29.835 1.00 96.81 520 LEU A C 1
ATOM 4142 O O . LEU A 1 520 ? -6.208 11.809 29.934 1.00 96.81 520 LEU A O 1
ATOM 4146 N N . ILE A 1 521 ? -8.400 11.975 30.382 1.00 96.25 521 ILE A N 1
ATOM 4147 C CA . ILE A 1 521 ? -8.281 13.090 31.323 1.00 96.25 521 ILE A CA 1
ATOM 4148 C C . ILE A 1 521 ? -8.507 12.505 32.707 1.00 96.25 521 ILE A C 1
ATOM 4150 O O . ILE A 1 521 ? -9.587 11.983 32.981 1.00 96.25 521 ILE A O 1
ATOM 4154 N N . VAL A 1 522 ? -7.501 12.571 33.569 1.00 96.50 522 VAL A N 1
ATOM 4155 C CA . VAL A 1 522 ? -7.541 11.981 34.910 1.00 96.50 522 VAL A CA 1
ATOM 4156 C C . VAL A 1 522 ? -7.297 13.043 35.971 1.00 96.50 522 VAL A C 1
ATOM 4158 O O . VAL A 1 522 ? -6.629 14.047 35.728 1.00 96.50 522 VAL A O 1
ATOM 4161 N N . ARG A 1 523 ? -7.859 12.837 37.159 1.00 95.88 523 ARG A N 1
ATOM 4162 C CA . ARG A 1 523 ? -7.546 13.633 38.345 1.00 95.88 523 ARG A CA 1
ATOM 4163 C C . ARG A 1 523 ? -6.373 13.001 39.083 1.00 95.88 523 ARG A C 1
ATOM 4165 O O . ARG A 1 523 ? -6.495 11.870 39.530 1.00 95.88 523 ARG A O 1
ATOM 4172 N N . THR A 1 524 ? -5.286 13.735 39.247 1.00 97.12 524 THR A N 1
ATOM 4173 C CA . THR A 1 524 ? -4.113 13.388 40.057 1.00 97.12 524 THR A CA 1
ATOM 4174 C C . THR A 1 524 ? -4.042 14.298 41.290 1.00 97.12 524 THR A C 1
ATOM 4176 O O . THR A 1 524 ? -4.878 15.189 41.463 1.00 97.12 524 THR A O 1
ATOM 4179 N N . GLU A 1 525 ? -3.076 14.066 42.181 1.00 96.25 525 GLU A N 1
ATOM 4180 C CA . GLU A 1 525 ? -2.862 14.928 43.356 1.00 96.25 525 GLU A CA 1
ATOM 4181 C C . GLU A 1 525 ? -2.489 16.362 42.941 1.00 96.25 525 GLU A C 1
ATOM 4183 O O . GLU A 1 525 ? -2.867 17.323 43.608 1.00 96.25 525 GLU A O 1
ATOM 4188 N N . GLU A 1 526 ? -1.808 16.507 41.801 1.00 96.19 526 GLU A N 1
ATOM 4189 C CA . GLU A 1 526 ? -1.358 17.788 41.245 1.00 96.19 526 GLU A CA 1
ATOM 4190 C C . GLU A 1 526 ? -2.442 18.512 40.424 1.00 96.19 526 GLU A C 1
ATOM 4192 O O . GLU A 1 526 ? -2.269 19.672 40.047 1.00 96.19 526 GLU A O 1
ATOM 4197 N N . GLY A 1 527 ? -3.580 17.863 40.155 1.00 95.69 527 GLY A N 1
ATOM 4198 C CA . GLY A 1 527 ? -4.704 18.461 39.439 1.00 95.69 527 GLY A CA 1
ATOM 4199 C C . GLY A 1 527 ? -5.248 17.578 38.323 1.00 95.69 527 GLY A C 1
ATOM 4200 O O . GLY A 1 527 ? -5.479 16.389 38.505 1.00 95.69 527 GLY A O 1
ATOM 4201 N N . LYS A 1 528 ? -5.561 18.174 37.170 1.00 96.12 528 LYS A N 1
ATOM 4202 C CA . LYS A 1 528 ? -6.009 17.420 35.991 1.00 96.12 528 LYS A CA 1
ATOM 4203 C C . LYS A 1 528 ? -4.805 17.122 35.113 1.00 96.12 528 LYS A C 1
ATOM 4205 O O . LYS A 1 528 ? -4.114 18.053 34.711 1.00 96.12 528 LYS A O 1
ATOM 4210 N N . GLU A 1 529 ? -4.618 15.859 34.764 1.00 95.75 529 GLU A N 1
ATOM 4211 C CA . GLU A 1 529 ? -3.553 15.416 33.872 1.00 95.75 529 GLU A CA 1
ATOM 4212 C C . GLU A 1 529 ? -4.135 14.724 32.642 1.00 95.75 529 GLU A C 1
ATOM 4214 O O . GLU A 1 529 ? -5.188 14.080 32.690 1.00 95.75 529 GLU A O 1
ATOM 4219 N N . GLU A 1 530 ? -3.453 14.893 31.517 1.00 96.00 530 GLU A N 1
ATOM 4220 C CA . GLU A 1 530 ? -3.811 14.277 30.252 1.00 96.00 530 GLU A CA 1
ATOM 4221 C C . GLU A 1 530 ? -2.836 13.151 29.919 1.00 96.00 530 GLU A C 1
ATOM 4223 O O . GLU A 1 530 ? -1.624 13.350 29.878 1.00 96.00 530 GLU A O 1
ATOM 4228 N N . ILE A 1 531 ? -3.383 11.978 29.611 1.00 96.06 531 ILE A N 1
ATOM 4229 C CA . ILE A 1 531 ? -2.618 10.805 29.202 1.00 96.06 531 ILE A CA 1
ATOM 4230 C C . ILE A 1 531 ? -3.121 10.373 27.827 1.00 96.06 531 ILE A C 1
ATOM 4232 O O . ILE A 1 531 ? -4.288 10.014 27.662 1.00 96.06 531 ILE A O 1
ATOM 4236 N N . LEU A 1 532 ? -2.243 10.393 26.825 1.00 96.00 532 LEU A N 1
ATOM 4237 C CA . LEU A 1 532 ? -2.571 9.966 25.465 1.00 96.00 532 LEU A CA 1
ATOM 4238 C C . LEU A 1 532 ? -2.056 8.549 25.246 1.00 96.00 532 LEU A C 1
ATOM 4240 O O . LEU A 1 532 ? -0.847 8.311 25.227 1.00 96.00 532 LEU A O 1
ATOM 4244 N N . VAL A 1 533 ? -2.981 7.613 25.058 1.00 96.19 533 VAL A N 1
ATOM 4245 C CA . VAL A 1 533 ? -2.684 6.184 24.945 1.00 96.19 533 VAL A CA 1
ATOM 4246 C C . VAL A 1 533 ? -2.988 5.711 23.527 1.00 96.19 533 VAL A C 1
ATOM 4248 O O . VAL A 1 533 ? -4.113 5.852 23.056 1.00 96.19 533 VAL A O 1
ATOM 4251 N N . CYS A 1 534 ? -2.016 5.133 22.821 1.00 93.56 534 CYS A N 1
ATOM 4252 C CA . CYS A 1 534 ? -2.249 4.467 21.540 1.00 93.56 534 CYS A CA 1
ATOM 4253 C C . CYS A 1 534 ? -2.171 2.951 21.695 1.00 93.56 534 CYS A C 1
ATOM 4255 O O . CYS A 1 534 ? -1.264 2.413 22.326 1.00 93.56 534 CYS A O 1
ATOM 4257 N N . HIS A 1 535 ? -3.102 2.233 21.073 1.00 90.88 535 HIS A N 1
ATOM 4258 C CA . HIS A 1 535 ? -3.022 0.780 21.018 1.00 90.88 535 HIS A CA 1
ATOM 4259 C C . HIS A 1 535 ? -1.881 0.367 20.075 1.00 90.88 535 HIS A C 1
ATOM 4261 O O . HIS A 1 535 ? -1.934 0.606 18.865 1.00 90.88 535 HIS A O 1
ATOM 4267 N N . ARG A 1 536 ? -0.848 -0.296 20.601 1.00 86.81 536 ARG A N 1
ATOM 4268 C CA . ARG A 1 536 ? 0.277 -0.811 19.813 1.00 86.81 536 ARG A CA 1
ATOM 4269 C C . ARG A 1 536 ? -0.034 -2.245 19.397 1.00 86.81 536 ARG A C 1
ATOM 4271 O O . ARG A 1 536 ? -0.205 -3.138 20.217 1.00 86.81 536 ARG A O 1
ATOM 4278 N N . LEU A 1 537 ? -0.134 -2.480 18.093 1.00 70.62 537 LEU A N 1
ATOM 4279 C CA . LEU A 1 537 ? -0.359 -3.827 17.573 1.00 70.62 537 LEU A CA 1
ATOM 4280 C C . LEU A 1 537 ? 0.948 -4.621 17.653 1.00 70.62 537 LEU A C 1
ATOM 4282 O O . LEU A 1 537 ? 1.885 -4.347 16.909 1.00 70.62 537 LEU A O 1
ATOM 4286 N N . ALA A 1 538 ? 0.999 -5.610 18.545 1.00 58.56 538 ALA A N 1
ATOM 4287 C CA . ALA A 1 538 ? 2.059 -6.623 18.559 1.00 58.56 538 ALA A CA 1
ATOM 4288 C C . ALA A 1 538 ? 1.869 -7.680 17.449 1.00 58.56 538 ALA A C 1
ATOM 4290 O O . ALA A 1 538 ? 2.768 -8.467 17.157 1.00 58.56 538 ALA A O 1
ATOM 4291 N N . GLU A 1 539 ? 0.690 -7.705 16.825 1.00 60.19 539 GLU A N 1
ATOM 4292 C CA . GLU A 1 539 ? 0.327 -8.663 15.785 1.00 60.19 539 GLU A CA 1
ATOM 4293 C C . GLU A 1 539 ? 0.742 -8.210 14.375 1.00 60.19 539 GLU A C 1
ATOM 4295 O O . GLU A 1 539 ? 0.922 -7.023 14.110 1.00 60.19 539 GLU A O 1
ATOM 4300 N N . PHE A 1 540 ? 0.839 -9.173 13.444 1.00 52.50 540 PHE A N 1
ATOM 4301 C CA . PHE A 1 540 ? 1.161 -8.993 12.016 1.00 52.50 540 PHE A CA 1
ATOM 4302 C C . PHE A 1 540 ? 0.097 -8.161 11.267 1.00 52.50 540 PHE A C 1
ATOM 4304 O O . PHE A 1 540 ? -0.634 -8.696 10.423 1.00 52.50 540 PHE A O 1
ATOM 4311 N N . ARG A 1 541 ? -0.001 -6.859 11.562 1.00 55.66 541 ARG A N 1
ATOM 4312 C CA . ARG A 1 541 ? -1.038 -5.970 11.034 1.00 55.66 541 ARG A CA 1
ATOM 4313 C C . ARG A 1 541 ? -0.446 -4.675 10.443 1.00 55.66 541 ARG A C 1
ATOM 4315 O O . ARG A 1 541 ? 0.411 -4.040 11.052 1.00 55.66 541 ARG A O 1
ATOM 4322 N N . PRO A 1 542 ? -0.902 -4.260 9.255 1.00 55.50 542 PRO A N 1
ATOM 4323 C CA . PRO A 1 542 ? -0.532 -2.981 8.660 1.00 55.50 542 PRO A CA 1
ATOM 4324 C C . PRO A 1 542 ? -1.194 -1.820 9.395 1.00 55.50 542 PRO A C 1
ATOM 4326 O O . PRO A 1 542 ? -2.343 -1.913 9.817 1.00 55.50 542 PRO A O 1
ATOM 4329 N N . ARG A 1 543 ? -0.492 -0.691 9.492 1.00 67.25 543 ARG A N 1
ATOM 4330 C CA . ARG A 1 543 ? -0.948 0.496 10.225 1.00 67.25 543 ARG A CA 1
ATOM 4331 C C . ARG A 1 543 ? -1.711 1.493 9.339 1.00 67.25 543 ARG A C 1
ATOM 4333 O O . ARG A 1 543 ? -1.284 2.644 9.254 1.00 67.25 543 ARG A O 1
ATOM 4340 N N . ALA A 1 544 ? -2.794 1.064 8.687 1.00 79.44 544 ALA A N 1
ATOM 4341 C CA . ALA A 1 544 ? -3.693 1.983 7.972 1.00 79.44 544 ALA A CA 1
ATOM 4342 C C . ALA A 1 544 ? -4.402 2.934 8.959 1.00 79.44 544 ALA A C 1
ATOM 4344 O O . ALA A 1 544 ? -4.634 2.548 10.110 1.00 79.44 544 ALA A O 1
ATOM 4345 N N . ASN A 1 545 ? -4.730 4.158 8.534 1.00 82.62 545 ASN A N 1
ATOM 4346 C CA . ASN A 1 545 ? -5.332 5.177 9.406 1.00 82.62 545 ASN A CA 1
ATOM 4347 C C . ASN A 1 545 ? -6.674 4.708 9.979 1.00 82.62 545 ASN A C 1
ATOM 4349 O O . ASN A 1 545 ? -6.921 4.870 11.171 1.00 82.62 545 ASN A O 1
ATOM 4353 N N . GLU A 1 546 ? -7.481 4.026 9.166 1.00 80.69 546 GLU A N 1
ATOM 4354 C CA . GLU A 1 546 ? -8.799 3.514 9.543 1.00 80.69 546 GLU A CA 1
ATOM 4355 C C . GLU A 1 546 ? -8.697 2.464 10.656 1.00 80.69 546 GLU A C 1
ATOM 4357 O O . GLU A 1 546 ? -9.509 2.449 11.578 1.00 80.69 546 GLU A O 1
ATOM 4362 N N . ILE A 1 547 ? -7.659 1.614 10.620 1.00 81.62 547 ILE A N 1
ATOM 4363 C CA . ILE A 1 547 ? -7.407 0.637 11.691 1.00 81.62 547 ILE A CA 1
ATOM 4364 C C . ILE A 1 547 ? -7.045 1.366 12.987 1.00 81.62 547 ILE A C 1
ATOM 4366 O O . ILE A 1 547 ? -7.549 1.010 14.050 1.00 81.62 547 ILE A O 1
ATOM 4370 N N . ARG A 1 548 ? -6.165 2.374 12.925 1.00 85.25 548 ARG A N 1
ATOM 4371 C CA . ARG A 1 548 ? -5.754 3.132 14.120 1.00 85.25 548 ARG A CA 1
ATOM 4372 C C . ARG A 1 548 ? -6.952 3.847 14.741 1.00 85.25 548 ARG A C 1
ATOM 4374 O O . ARG A 1 548 ? -7.139 3.759 15.951 1.00 85.25 548 ARG A O 1
ATOM 4381 N N . GLN A 1 549 ? -7.775 4.486 13.910 1.00 91.12 549 GLN A N 1
ATOM 4382 C CA . GLN A 1 549 ? -9.019 5.122 14.328 1.00 91.12 549 GLN A CA 1
ATOM 4383 C C . GLN A 1 549 ? -9.945 4.120 15.004 1.00 91.12 549 GLN A C 1
ATOM 4385 O O . GLN A 1 549 ? -10.391 4.356 16.124 1.00 91.12 549 GLN A O 1
ATOM 4390 N N . PHE A 1 550 ? -10.199 2.985 14.350 1.00 86.75 550 PHE A N 1
ATOM 4391 C CA . PHE A 1 550 ? -11.050 1.941 14.899 1.00 86.75 550 PHE A CA 1
ATOM 4392 C C . PHE A 1 550 ? -10.549 1.465 16.264 1.00 86.75 550 PHE A C 1
ATOM 4394 O O . PHE A 1 550 ? -11.341 1.376 17.193 1.00 86.75 550 PHE A O 1
ATOM 4401 N N . LEU A 1 551 ? -9.249 1.190 16.410 1.00 89.38 551 LEU A N 1
ATOM 4402 C CA . LEU A 1 551 ? -8.675 0.718 17.673 1.00 89.38 551 LEU A CA 1
ATOM 4403 C C . LEU A 1 551 ? -8.780 1.763 18.785 1.00 89.38 551 LEU A C 1
ATOM 4405 O O . LEU A 1 551 ? -9.082 1.403 19.918 1.00 89.38 551 LEU A O 1
ATOM 4409 N N . ALA A 1 552 ? -8.563 3.043 18.473 1.00 92.56 552 ALA A N 1
ATOM 4410 C CA . ALA A 1 552 ? -8.746 4.122 19.439 1.00 92.56 552 ALA A CA 1
ATOM 4411 C C . ALA A 1 552 ? -10.219 4.251 19.863 1.00 92.56 552 ALA A C 1
ATOM 4413 O O . ALA A 1 552 ? -10.517 4.345 21.052 1.00 92.56 552 ALA A O 1
ATOM 4414 N N . VAL A 1 553 ? -11.154 4.190 18.909 1.00 91.56 553 VAL A N 1
ATOM 4415 C CA . VAL A 1 553 ? -12.599 4.229 19.184 1.00 91.56 553 VAL A CA 1
ATOM 4416 C C . VAL A 1 553 ? -13.045 3.008 19.991 1.00 91.56 553 VAL A C 1
ATOM 4418 O O . VAL A 1 553 ? -13.801 3.157 20.947 1.00 91.56 553 VAL A O 1
ATOM 4421 N N . ASP A 1 554 ? -12.571 1.810 19.648 1.00 92.00 554 ASP A N 1
ATOM 4422 C CA . ASP A 1 554 ? -12.911 0.575 20.356 1.00 92.00 554 ASP A CA 1
ATOM 4423 C C . ASP A 1 554 ? -12.357 0.574 21.783 1.00 92.00 554 ASP A C 1
ATOM 4425 O O . ASP A 1 554 ? -13.089 0.279 22.725 1.00 92.00 554 ASP A O 1
ATOM 4429 N N . LEU A 1 555 ? -11.099 0.983 21.970 1.00 93.69 555 LEU A N 1
ATOM 4430 C CA . LEU A 1 555 ? -10.509 1.131 23.298 1.00 93.69 555 LEU A CA 1
ATOM 4431 C C . LEU A 1 555 ? -11.272 2.168 24.133 1.00 93.69 555 LEU A C 1
ATOM 4433 O O . LEU A 1 555 ? -11.605 1.903 25.286 1.00 93.69 555 LEU A O 1
ATOM 4437 N N . CYS A 1 556 ? -11.615 3.315 23.545 1.00 95.25 556 CYS A N 1
ATOM 4438 C CA . CYS A 1 556 ? -12.431 4.331 24.201 1.00 95.25 556 CYS A CA 1
ATOM 4439 C C . CYS A 1 556 ? -13.809 3.779 24.607 1.00 95.25 556 CYS A C 1
ATOM 4441 O O . CYS A 1 556 ? -14.227 3.962 25.749 1.00 95.25 556 CYS A O 1
ATOM 4443 N N . ARG A 1 557 ? -14.482 3.032 23.722 1.00 93.94 557 ARG A N 1
ATOM 4444 C CA . ARG A 1 557 ? -15.757 2.361 24.019 1.00 93.94 557 ARG A CA 1
ATOM 4445 C C . ARG A 1 557 ? -15.623 1.385 25.188 1.00 93.94 557 ARG A C 1
ATOM 4447 O O . ARG A 1 557 ? -16.464 1.406 26.078 1.00 93.94 557 ARG A O 1
ATOM 4454 N N . ARG A 1 558 ? -14.570 0.559 25.212 1.00 93.50 558 ARG A N 1
ATOM 4455 C CA . ARG A 1 558 ? -14.314 -0.388 26.312 1.00 93.50 558 ARG A CA 1
ATOM 4456 C C . ARG A 1 558 ? -14.100 0.328 27.642 1.00 93.50 558 ARG A C 1
ATOM 4458 O O . ARG A 1 558 ? -14.632 -0.120 28.647 1.00 93.50 558 ARG A O 1
ATOM 4465 N N . ILE A 1 559 ? -13.364 1.441 27.642 1.00 94.94 559 ILE A N 1
ATOM 4466 C CA . ILE A 1 559 ? -13.147 2.263 28.841 1.00 94.94 559 ILE A CA 1
ATOM 4467 C C . ILE A 1 559 ? -14.464 2.874 29.335 1.00 94.94 559 ILE A C 1
ATOM 4469 O O . ILE A 1 559 ? -14.707 2.875 30.533 1.00 94.94 559 ILE A O 1
ATOM 4473 N N . ARG A 1 560 ? -15.336 3.344 28.436 1.00 92.38 560 ARG A N 1
ATOM 4474 C CA . ARG A 1 560 ? -16.652 3.892 28.815 1.00 92.38 560 ARG A CA 1
ATOM 4475 C C . ARG A 1 560 ? -17.591 2.825 29.372 1.00 92.38 560 ARG A C 1
ATOM 4477 O O . ARG A 1 560 ? -18.144 3.005 30.448 1.00 92.38 560 ARG A O 1
ATOM 4484 N N . ALA A 1 561 ? -17.694 1.681 28.698 1.00 91.19 561 ALA A N 1
ATOM 4485 C CA . ALA A 1 561 ? -18.482 0.554 29.196 1.00 91.19 561 ALA A CA 1
ATOM 4486 C C . ALA A 1 561 ? -17.987 0.088 30.576 1.00 91.19 561 ALA A C 1
ATOM 4488 O O . ALA A 1 561 ? -18.778 -0.260 31.442 1.00 91.19 561 ALA A O 1
ATOM 4489 N N . PHE A 1 562 ? -16.671 0.138 30.794 1.00 91.12 562 PHE A N 1
ATOM 4490 C CA . PHE A 1 562 ? -16.042 -0.154 32.077 1.00 91.12 562 PHE A CA 1
ATOM 4491 C C . PHE A 1 562 ? -16.371 0.864 33.180 1.00 91.12 562 PHE A C 1
ATOM 4493 O O . PHE A 1 562 ? -16.346 0.506 34.351 1.00 91.12 562 PHE A O 1
ATOM 4500 N N . THR A 1 563 ? -16.660 2.122 32.835 1.00 89.31 563 THR A N 1
ATOM 4501 C CA . THR A 1 563 ? -17.056 3.147 33.815 1.00 89.31 563 THR A CA 1
ATOM 4502 C C . THR A 1 563 ? -18.538 3.113 34.185 1.00 89.31 563 THR A C 1
ATOM 4504 O O . THR A 1 563 ? -18.921 3.724 35.176 1.00 89.31 563 THR A O 1
ATOM 4507 N N . GLU A 1 564 ? -19.366 2.429 33.393 1.00 87.56 564 GLU A N 1
ATOM 4508 C CA . GLU A 1 564 ? -20.812 2.297 33.625 1.00 87.56 564 GLU A CA 1
ATOM 4509 C C . GLU A 1 564 ? -21.174 1.081 34.497 1.00 87.56 564 GLU A C 1
ATOM 4511 O O . GLU A 1 564 ? -22.276 1.032 35.044 1.00 87.56 564 GLU A O 1
ATOM 4516 N N . THR A 1 565 ? -20.261 0.109 34.620 1.00 80.75 565 THR A N 1
ATOM 4517 C CA . THR A 1 565 ? -20.377 -1.071 35.498 1.00 80.75 565 THR A CA 1
ATOM 4518 C C . THR A 1 565 ? -19.881 -0.788 36.901 1.00 80.75 565 THR A C 1
ATOM 4520 O O . THR A 1 565 ? -20.571 -1.215 37.854 1.00 80.75 565 THR A O 1
#

Foldseek 3Di:
DVVLLVPFDFDDLPQDWDPVLVCVLLVQLLCLLLVLLVVQLVCVVVVNNDPPVSLLVSLQVSLVSLLVSCQVRVRQRLVVLLVSLQVSLCSNLLSNQLVVVCVVDDPPCSVPVVCSVVSLLVCLFQPDDDDPPDPPVVVVVPPPPDPPSDGDDVLSSLVSVLSSVVSSCSNSVSSSLSSSLSSNADAFVVVRHGWDKFKFFFAAPLCVVLVVCVSVVVLVVNVVSRVVGGDLARPQTWMWMKTFHDDDAAASLVTWIFIATGHQDPDCSVVCVSVVNDDPRHGGTDHSVSLVSCLVVGPVSVVSNCSRPVVSVPDDPPPPVVVPPPQDPLPDFPPDAKDKFWDPPVQACQLPDPVNVVVLLVLLCVLVVLLVVLSVLLSVLVSCVVVVHDNVSSVVSNVVSCCSNVVSVVCNVWPSNQRSLLSSLVSALVSQVPDPDFQDNNPDPQKFKKFKADPVQLPPPDPDRGPWIWIWHLDLVQQWIWTGIRTITMTAHLSFWSDWDKDWDARPVHNQDIAIWIWTWGHHPVGTDTITMFGRDNDSGGDHNSSRSVRSVVVSVVSVVSSVD

Sequence (565 aa):
MSDLLASRERYRPDGKMKWERLPLLLGGSLLAAIGLAWLLNLALETGWYYLPFTPLIAALVLSGVLVFLIQWSHCRKPIFAAFLGLVMSLIAFLGVYHFGLINALPPGNAHRIDLLPEYIKLRMQFDQQDEIGKPDKEAANPAGNQMPLRPKNPADEGHNWFLFFWSLVFYVGFSLFFAWARARRAYCPELKQWMIREKIPLQKGVSRTARPLFEQQDIAGFIKVINSSRAVEPNRASYCAVEYAPTDDESPLAYPTYLSLIDPHWGLGTLRILTGMSSRFHQIRLEPQESLAFQPLFPNFADKLAEAHSELRNAPEEDLETIKSTELPFSQHSGEIATIAAVSEPFRGKVFTRGRSIVGGFLVLFPLILAVAGLFVGGWGISMLSQGANPIVAISMLAMAPVLAIGGVLVFYRGAYLFECWYWSRLLFSALRQRPDPYVDPNDPDAFLVGITLRERWMRTQLETDSDLGLMKLAPKKSLILLEADFNRYSIPVGALLGATPECFRNPMDNNSEFWYVRLIVRTEEGKEEILVCHRLAEFRPRANEIRQFLAVDLCRRIRAFTET

Radius of gyration: 29.82 Å; chains: 1; bounding box: 86×46×84 Å

InterPro domains:
  IPR036259 MFS transporter superfamily [SSF103473] (18-185)

Organism: NCBI:txid2527985

pLDDT: mean 86.25, std 13.25, range [41.66, 98.25]